Protein AF-0000000074762471 (afdb_homodimer)

Structure (mmCIF, N/CA/C/O backbone):
data_AF-0000000074762471-model_v1
#
loop_
_entity.id
_entity.type
_entity.pdbx_description
1 polymer 'GST C-terminal domain-containing protein'
#
loop_
_atom_site.group_PDB
_atom_site.id
_atom_site.type_symbol
_atom_site.label_atom_id
_atom_site.label_alt_id
_atom_site.label_comp_id
_atom_site.label_asym_id
_atom_site.label_entity_id
_atom_site.label_seq_id
_atom_site.pdbx_PDB_ins_code
_atom_site.Cartn_x
_atom_site.Cartn_y
_atom_site.Cartn_z
_atom_site.occupancy
_atom_site.B_iso_or_equiv
_atom_site.auth_seq_id
_atom_site.auth_comp_id
_atom_site.auth_asym_id
_atom_site.auth_atom_id
_atom_site.pdbx_PDB_model_num
ATOM 1 N N . MET A 1 1 ? -0.024 16.844 -30.562 1 22.42 1 MET A N 1
ATOM 2 C CA . MET A 1 1 ? -0.016 17.516 -29.266 1 22.42 1 MET A CA 1
ATOM 3 C C . MET A 1 1 ? -1.403 17.484 -28.641 1 22.42 1 MET A C 1
ATOM 5 O O . MET A 1 1 ? -2.332 18.125 -29.156 1 22.42 1 MET A O 1
ATOM 9 N N . VAL A 1 2 ? -1.809 16.281 -27.953 1 24.75 2 VAL A N 1
ATOM 10 C CA . VAL A 1 2 ? -3.18 16 -27.547 1 24.75 2 VAL A CA 1
ATOM 11 C C . VAL A 1 2 ? -3.637 17.062 -26.531 1 24.75 2 VAL A C 1
ATOM 13 O O . VAL A 1 2 ? -2.971 17.281 -25.516 1 24.75 2 VAL A O 1
ATOM 16 N N . ASN A 1 3 ? -4.227 18.094 -26.969 1 25.06 3 ASN A N 1
ATOM 17 C CA . ASN A 1 3 ? -4.832 19.156 -26.172 1 25.06 3 ASN A CA 1
ATOM 18 C C . ASN A 1 3 ? -5.781 18.578 -25.125 1 25.06 3 ASN A C 1
ATOM 20 O O . ASN A 1 3 ? -6.902 18.188 -25.438 1 25.06 3 ASN A O 1
ATOM 24 N N . LEU A 1 4 ? -5.199 18 -24.109 1 28.14 4 LEU A N 1
ATOM 25 C CA . LEU A 1 4 ? -5.934 17.359 -23.031 1 28.14 4 LEU A CA 1
ATOM 26 C C . LEU A 1 4 ? -6.762 18.375 -22.234 1 28.14 4 LEU A C 1
ATOM 28 O O . LEU A 1 4 ? -6.207 19.203 -21.531 1 28.14 4 LEU A O 1
ATOM 32 N N . THR A 1 5 ? -7.887 18.828 -22.844 1 29.72 5 THR A N 1
ATOM 33 C CA . THR A 1 5 ? -8.836 19.781 -22.297 1 29.72 5 THR A CA 1
ATOM 34 C C . THR A 1 5 ? -9.266 19.359 -20.891 1 29.72 5 THR A C 1
ATOM 36 O O . THR A 1 5 ? -9.461 18.172 -20.625 1 29.72 5 THR A O 1
ATOM 39 N N . ALA A 1 6 ? -9.258 20.25 -19.922 1 32.84 6 ALA A N 1
ATOM 40 C CA . ALA A 1 6 ? -9.594 20.219 -18.5 1 32.84 6 ALA A CA 1
ATOM 41 C C . ALA A 1 6 ? -10.945 19.547 -18.266 1 32.84 6 ALA A C 1
ATOM 43 O O . ALA A 1 6 ? -11.906 19.797 -19 1 32.84 6 ALA A O 1
ATOM 44 N N . THR A 1 7 ? -11.062 18.391 -17.547 1 30.31 7 THR A N 1
ATOM 45 C CA . THR A 1 7 ? -12.18 17.547 -17.141 1 30.31 7 THR A CA 1
ATOM 46 C C . THR A 1 7 ? -13.242 18.375 -16.406 1 30.31 7 THR A C 1
ATOM 48 O O . THR A 1 7 ? -12.977 18.922 -15.328 1 30.31 7 THR A O 1
ATOM 51 N N . LYS A 1 8 ? -14.195 18.922 -17.141 1 35.59 8 LYS A N 1
ATOM 52 C CA . LYS A 1 8 ? -15.453 19.5 -16.656 1 35.59 8 LYS A CA 1
ATOM 53 C C . LYS A 1 8 ? -16.094 18.594 -15.609 1 35.59 8 LYS A C 1
ATOM 55 O O . LYS A 1 8 ? -15.945 17.375 -15.656 1 35.59 8 LYS A O 1
ATOM 60 N N . ASN A 1 9 ? -16.766 19.125 -14.547 1 35.28 9 ASN A N 1
ATOM 61 C CA . ASN A 1 9 ? -17.578 18.609 -13.438 1 35.28 9 ASN A CA 1
ATOM 62 C C . ASN A 1 9 ? -18.625 17.625 -13.93 1 35.28 9 ASN A C 1
ATOM 64 O O . ASN A 1 9 ? -19.656 18.016 -14.4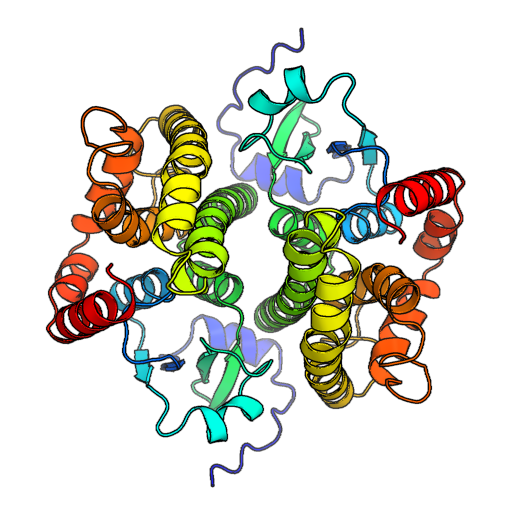77 1 35.28 9 ASN A O 1
ATOM 68 N N . LEU A 1 10 ? -18.266 16.422 -14.375 1 40.69 10 LEU A N 1
ATOM 69 C CA . LEU A 1 10 ? -19.297 15.477 -14.812 1 40.69 10 LEU A CA 1
ATOM 70 C C . LEU A 1 10 ? -20.266 15.172 -13.688 1 40.69 10 LEU A C 1
ATOM 72 O O . LEU A 1 10 ? -19.859 14.961 -12.547 1 40.69 10 LEU A O 1
ATOM 76 N N . SER A 1 11 ? -21.516 15.336 -13.945 1 40.22 11 SER A N 1
ATOM 77 C CA . SER A 1 11 ? -22.625 15.102 -13.023 1 40.22 11 SER A CA 1
ATOM 78 C C . SER A 1 11 ? -22.594 13.68 -12.477 1 40.22 11 SER A C 1
ATOM 80 O O . SER A 1 11 ? -22 12.781 -13.086 1 40.22 11 SER A O 1
ATOM 82 N N . ILE A 1 12 ? -23.031 13.484 -11.289 1 39.38 12 ILE A N 1
ATOM 83 C CA . ILE A 1 12 ? -23.141 12.203 -10.602 1 39.38 12 ILE A CA 1
ATOM 84 C C . ILE A 1 12 ? -23.828 11.188 -11.508 1 39.38 12 ILE A C 1
ATOM 86 O O . ILE A 1 12 ? -23.438 10.016 -11.547 1 39.38 12 ILE A O 1
ATOM 90 N N . GLU A 1 13 ? -24.922 11.578 -12.18 1 42.19 13 GLU A N 1
ATOM 91 C CA . GLU A 1 13 ? -25.641 10.727 -13.125 1 42.19 13 GLU A CA 1
ATOM 92 C C . GLU A 1 13 ? -24.734 10.273 -14.266 1 42.19 13 GLU A C 1
ATOM 94 O O . GLU A 1 13 ? -24.766 9.109 -14.664 1 42.19 13 GLU A O 1
ATOM 99 N N . THR A 1 14 ? -23.875 11.109 -14.695 1 43.22 14 THR A N 1
ATOM 100 C CA . THR A 1 14 ? -22.938 10.781 -15.766 1 43.22 14 THR A CA 1
ATOM 101 C C . THR A 1 14 ? -21.844 9.852 -15.25 1 43.22 14 THR A C 1
ATOM 103 O O . THR A 1 14 ? -21.453 8.898 -15.93 1 43.22 14 THR A O 1
ATOM 106 N N . MET A 1 15 ? -21.469 9.938 -14.031 1 38.88 15 MET A N 1
ATOM 107 C CA . MET A 1 15 ? -20.453 9.055 -13.461 1 38.88 15 MET A CA 1
ATOM 108 C C . MET A 1 15 ? -21 7.648 -13.25 1 38.88 15 MET A C 1
ATOM 110 O O . MET A 1 15 ? -20.312 6.66 -13.484 1 38.88 15 MET A O 1
ATOM 114 N N . ASN A 1 16 ? -22.172 7.441 -12.578 1 44.66 16 ASN A N 1
ATOM 115 C CA . ASN A 1 16 ? -22.797 6.129 -12.453 1 44.66 16 ASN A CA 1
ATOM 116 C C . ASN A 1 16 ? -22.953 5.457 -13.812 1 44.66 16 ASN A C 1
ATOM 118 O O . ASN A 1 16 ? -22.781 4.242 -13.938 1 44.66 16 ASN A O 1
ATOM 122 N N . LYS A 1 17 ? -23.453 6.172 -14.812 1 41.78 17 LYS A N 1
ATOM 123 C CA . LYS A 1 17 ? -23.578 5.645 -16.172 1 41.78 17 LYS A CA 1
ATOM 124 C C . LYS A 1 17 ? -22.219 5.312 -16.766 1 41.78 17 LYS A C 1
ATOM 126 O O . LYS A 1 17 ? -22.109 4.398 -17.594 1 41.78 17 LYS A O 1
ATOM 131 N N . LEU A 1 18 ? -21.109 5.883 -16.297 1 42.69 18 LEU A N 1
ATOM 132 C CA . LEU A 1 18 ? -19.734 5.66 -16.75 1 42.69 18 LEU A CA 1
ATOM 133 C C . LEU A 1 18 ? -19.172 4.367 -16.172 1 42.69 18 LEU A C 1
ATOM 135 O O . LEU A 1 18 ? -18.328 3.721 -16.797 1 42.69 18 LEU A O 1
ATOM 139 N N . SER A 1 19 ? -19.344 4.016 -14.938 1 44.38 19 SER A N 1
ATOM 140 C CA . SER A 1 19 ? -18.781 2.822 -14.305 1 44.38 19 SER A CA 1
ATOM 141 C C . SER A 1 19 ? -19.266 1.554 -15.008 1 44.38 19 SER A C 1
ATOM 143 O O . SER A 1 19 ? -18.516 0.572 -15.094 1 44.38 19 SER A O 1
ATOM 145 N N . GLN A 1 20 ? -20.562 1.29 -15.023 1 44.5 20 GLN A N 1
ATOM 146 C CA . GLN A 1 20 ? -20.984 0.026 -15.617 1 44.5 20 GLN A CA 1
ATOM 147 C C . GLN A 1 20 ? -20.578 -0.057 -17.078 1 44.5 20 GLN A C 1
ATOM 149 O O . GLN A 1 20 ? -20.812 -1.071 -17.75 1 44.5 20 GLN A O 1
ATOM 154 N N . ASN A 1 21 ? -20.375 1.05 -17.719 1 45.72 21 ASN A N 1
ATOM 155 C CA . ASN A 1 21 ? -20.453 1.041 -19.172 1 45.72 21 ASN A CA 1
ATOM 156 C C . ASN A 1 21 ? -19.281 0.313 -19.812 1 45.72 21 ASN A C 1
ATOM 158 O O . ASN A 1 21 ? -18.125 0.558 -19.438 1 45.72 21 ASN A O 1
ATOM 162 N N . LYS A 1 22 ? -19.422 -0.76 -20.406 1 51.69 22 LYS A N 1
ATOM 163 C CA . LYS A 1 22 ? -18.797 -1.655 -21.359 1 51.69 22 LYS A CA 1
ATOM 164 C C . LYS A 1 22 ? -17.688 -0.937 -22.141 1 51.69 22 LYS A C 1
ATOM 166 O O . LYS A 1 22 ? -16.75 -1.571 -22.641 1 51.69 22 LYS A O 1
ATOM 171 N N . ASP A 1 23 ? -17.609 0.351 -22.453 1 69.5 23 ASP A N 1
ATOM 172 C CA . ASP A 1 23 ? -16.766 0.648 -23.609 1 69.5 23 ASP A CA 1
ATOM 173 C C . ASP A 1 23 ? -15.547 1.474 -23.188 1 69.5 23 ASP A C 1
ATOM 175 O O . ASP A 1 23 ? -15.039 2.291 -23.953 1 69.5 23 ASP A O 1
ATOM 179 N N . ASN A 1 24 ? -15.094 1.457 -21.75 1 84.44 24 ASN A N 1
ATOM 180 C CA . ASN A 1 24 ? -13.875 2.232 -21.516 1 84.44 24 ASN A CA 1
ATOM 181 C C . ASN A 1 24 ? -12.648 1.533 -22.094 1 84.44 24 ASN A C 1
ATOM 183 O O . ASN A 1 24 ? -12.602 0.304 -22.156 1 84.44 24 ASN A O 1
ATOM 187 N N . LYS A 1 25 ? -11.812 2.396 -22.562 1 95.44 25 LYS A N 1
ATOM 188 C CA . LYS A 1 25 ? -10.508 1.912 -23.016 1 95.44 25 LYS A CA 1
ATOM 189 C C . LYS A 1 25 ? -9.438 2.141 -21.953 1 95.44 25 LYS A C 1
ATOM 191 O O . LYS A 1 25 ? -9.43 3.174 -21.281 1 95.44 25 LYS A O 1
ATOM 196 N N . PHE A 1 26 ? -8.539 1.175 -21.828 1 97.62 26 PHE A N 1
ATOM 197 C CA . PHE A 1 26 ? -7.465 1.267 -20.859 1 97.62 26 PHE A CA 1
ATOM 198 C C . PHE A 1 26 ? -6.105 1.23 -21.547 1 97.62 26 PHE A C 1
ATOM 200 O O . PHE A 1 26 ? -5.91 0.491 -22.5 1 97.62 26 PHE A O 1
ATOM 207 N N . GLN A 1 27 ? -5.219 2.023 -21.016 1 97.81 27 GLN A N 1
ATOM 208 C CA . GLN A 1 27 ? -3.812 1.98 -21.406 1 97.81 27 GLN A CA 1
ATOM 209 C C . GLN A 1 27 ? -2.91 1.859 -20.172 1 97.81 27 GLN A C 1
ATOM 211 O O . GLN A 1 27 ? -2.967 2.693 -19.266 1 97.81 27 GLN A O 1
ATOM 216 N N . LEU A 1 28 ? -2.191 0.79 -20.109 1 98.44 28 LEU A N 1
ATOM 217 C CA . LEU A 1 28 ? -1.173 0.623 -19.078 1 98.44 28 LEU A CA 1
ATOM 218 C C . LEU A 1 28 ? 0.202 1.024 -19.609 1 98.44 28 LEU A C 1
ATOM 220 O O . LEU A 1 28 ? 0.69 0.451 -20.578 1 98.44 28 LEU A O 1
ATOM 224 N N . TYR A 1 29 ? 0.755 2.045 -18.969 1 98.69 29 TYR A N 1
ATOM 225 C CA . TYR A 1 29 ? 2.033 2.627 -19.359 1 98.69 29 TYR A CA 1
ATOM 226 C C . TYR A 1 29 ? 3.154 2.152 -18.438 1 98.69 29 TYR A C 1
ATOM 228 O O . TYR A 1 29 ? 3.135 2.424 -17.234 1 98.69 29 TYR A O 1
ATOM 236 N N . TYR A 1 30 ? 4.094 1.348 -19.047 1 98.44 30 TYR A N 1
ATOM 237 C CA . TYR A 1 30 ? 5.191 0.757 -18.281 1 98.44 30 TYR A CA 1
ATOM 238 C C . TYR A 1 30 ? 6.324 0.336 -19.219 1 98.44 30 TYR A C 1
ATOM 240 O O . TYR A 1 30 ? 6.219 0.469 -20.438 1 98.44 30 TYR A O 1
ATOM 248 N N . PHE A 1 31 ? 7.441 -0.15 -18.656 1 97.12 31 PHE A N 1
ATOM 249 C CA . PHE A 1 31 ? 8.594 -0.588 -19.438 1 97.12 31 PHE A CA 1
ATOM 250 C C . PHE A 1 31 ? 8.305 -1.904 -20.141 1 97.12 31 PHE A C 1
ATOM 252 O O . PHE A 1 31 ? 7.441 -2.672 -19.703 1 97.12 31 PHE A O 1
ATOM 259 N N . PRO A 1 32 ? 8.984 -2.182 -21.219 1 94.88 32 PRO A N 1
ATOM 260 C CA . PRO A 1 32 ? 8.789 -3.451 -21.922 1 94.88 32 PRO A CA 1
ATOM 261 C C . PRO A 1 32 ? 9.5 -4.617 -21.234 1 94.88 32 PRO A C 1
ATOM 263 O O . PRO A 1 32 ? 10.359 -5.266 -21.844 1 94.88 32 PRO A O 1
ATOM 266 N N . ILE A 1 33 ? 9.203 -4.934 -20.016 1 95.44 33 ILE A N 1
ATOM 267 C CA . ILE A 1 33 ? 9.688 -6.016 -19.172 1 95.44 33 ILE A CA 1
ATOM 268 C C . ILE A 1 33 ? 8.523 -6.613 -18.375 1 95.44 33 ILE A C 1
ATOM 270 O O . ILE A 1 33 ? 7.422 -6.059 -18.375 1 95.44 33 ILE A O 1
ATOM 274 N N . THR A 1 34 ? 8.758 -7.785 -17.766 1 94.19 34 THR A N 1
ATOM 275 C CA . THR A 1 34 ? 7.75 -8.32 -16.859 1 94.19 34 THR A CA 1
ATOM 276 C C . THR A 1 34 ? 7.5 -7.355 -15.695 1 94.19 34 THR A C 1
ATOM 278 O O . THR A 1 34 ? 6.355 -6.969 -15.438 1 94.19 34 THR A O 1
ATOM 281 N N . GLY A 1 35 ? 8.68 -6.992 -15 1 93.62 35 GLY A N 1
ATOM 282 C CA . GLY A 1 35 ? 8.672 -5.969 -13.961 1 93.62 35 GLY A CA 1
ATOM 283 C C . GLY A 1 35 ? 7.625 -6.215 -12.891 1 93.62 35 GLY A C 1
ATOM 284 O O . GLY A 1 35 ? 7.395 -7.355 -12.492 1 93.62 35 GLY A O 1
ATOM 285 N N . VAL A 1 36 ? 6.973 -5.176 -12.43 1 96.38 36 VAL A N 1
ATOM 286 C CA . VAL A 1 36 ? 6.129 -5.258 -11.242 1 96.38 36 VAL A CA 1
ATOM 287 C C . VAL A 1 36 ? 4.66 -5.32 -11.656 1 96.38 36 VAL A C 1
ATOM 289 O O . VAL A 1 36 ? 3.773 -5.441 -10.812 1 96.38 36 VAL A O 1
ATOM 292 N N . VAL A 1 37 ? 4.336 -5.316 -12.969 1 98.06 37 VAL A N 1
ATOM 293 C CA . VAL A 1 37 ? 2.951 -5.133 -13.391 1 98.06 37 VAL A CA 1
ATOM 294 C C . VAL A 1 37 ? 2.367 -6.469 -13.844 1 98.06 37 VAL A C 1
ATOM 296 O O . VAL A 1 37 ? 1.327 -6.508 -14.5 1 98.06 37 VAL A O 1
ATOM 299 N N . THR A 1 38 ? 3.018 -7.59 -13.547 1 97.62 38 THR A N 1
ATOM 300 C CA . THR A 1 38 ? 2.547 -8.891 -14 1 97.62 38 THR A CA 1
ATOM 301 C C . THR A 1 38 ? 1.117 -9.148 -13.539 1 97.62 38 THR A C 1
ATOM 303 O O . THR A 1 38 ? 0.281 -9.617 -14.312 1 97.62 38 THR A O 1
ATOM 306 N N . GLY A 1 39 ? 0.852 -8.859 -12.266 1 98.12 39 GLY A N 1
ATOM 307 C CA . GLY A 1 39 ? -0.503 -9.031 -11.758 1 98.12 39 GLY A CA 1
ATOM 308 C C . GLY A 1 39 ? -1.524 -8.195 -12.508 1 98.12 39 GLY A C 1
ATOM 309 O O . GLY A 1 39 ? -2.6 -8.688 -12.859 1 98.12 39 GLY A O 1
ATOM 310 N N . LEU A 1 40 ? -1.206 -6.988 -12.75 1 98.38 40 LEU A N 1
ATOM 311 C CA . LEU A 1 40 ? -2.109 -6.07 -13.43 1 98.38 40 LEU A CA 1
ATOM 312 C C . LEU A 1 40 ? -2.352 -6.512 -14.867 1 98.38 40 LEU A C 1
ATOM 314 O O . LEU A 1 40 ? -3.486 -6.484 -15.352 1 98.38 40 LEU A O 1
ATOM 318 N N . ARG A 1 41 ? -1.313 -6.898 -15.594 1 98.19 41 ARG A N 1
ATOM 319 C CA . ARG A 1 41 ? -1.465 -7.379 -16.953 1 98.19 41 ARG A CA 1
ATOM 320 C C . ARG A 1 41 ? -2.287 -8.664 -17 1 98.19 41 ARG A C 1
ATOM 322 O O . ARG A 1 41 ? -3.088 -8.867 -17.922 1 98.19 41 ARG A O 1
ATOM 329 N N . ALA A 1 42 ? -2.064 -9.523 -16.031 1 98.38 42 ALA A N 1
ATOM 330 C CA . ALA A 1 42 ? -2.875 -10.734 -15.922 1 98.38 42 ALA A CA 1
ATOM 331 C C . ALA A 1 42 ? -4.348 -10.391 -15.734 1 98.38 42 ALA A C 1
ATOM 333 O O . ALA A 1 42 ? -5.223 -11.016 -16.344 1 98.38 42 ALA A O 1
ATOM 334 N N . MET A 1 43 ? -4.645 -9.469 -14.867 1 98.56 43 MET A N 1
ATOM 335 C CA . MET A 1 43 ? -6.016 -9.023 -14.633 1 98.56 43 MET A CA 1
ATOM 336 C C . MET A 1 43 ? -6.66 -8.547 -15.93 1 98.56 43 MET A C 1
ATOM 338 O O . MET A 1 43 ? -7.785 -8.93 -16.25 1 98.56 43 MET A O 1
ATOM 342 N N . PHE A 1 44 ? -5.953 -7.73 -16.672 1 98 44 PHE A N 1
ATOM 343 C CA . PHE A 1 44 ? -6.496 -7.234 -17.922 1 98 44 PHE A CA 1
ATOM 344 C C . PHE A 1 44 ? -6.734 -8.383 -18.906 1 98 44 PHE A C 1
ATOM 346 O O . PHE A 1 44 ? -7.758 -8.414 -19.594 1 98 44 PHE A O 1
ATOM 353 N N . ALA A 1 45 ? -5.812 -9.297 -18.953 1 97.62 45 ALA A N 1
ATOM 354 C CA . ALA A 1 45 ? -5.945 -10.445 -19.844 1 97.62 45 ALA A CA 1
ATOM 355 C C . ALA A 1 45 ? -7.203 -11.25 -19.531 1 97.62 45 ALA A C 1
ATOM 357 O O . ALA A 1 45 ? -7.84 -11.805 -20.422 1 97.62 45 ALA A O 1
ATOM 358 N N . MET A 1 46 ? -7.477 -11.312 -18.25 1 97.81 46 MET A N 1
ATOM 359 C CA . MET A 1 46 ? -8.594 -12.141 -17.812 1 97.81 46 MET A CA 1
ATOM 360 C C . MET A 1 46 ? -9.906 -11.359 -17.859 1 97.81 46 MET A C 1
ATOM 362 O O . MET A 1 46 ? -10.984 -11.938 -17.703 1 97.81 46 MET A O 1
ATOM 366 N N . SER A 1 47 ? -9.594 -10.141 -18.125 1 94.75 47 SER A N 1
ATOM 367 C CA . SER A 1 47 ? -10.781 -9.305 -18.219 1 94.75 47 SER A CA 1
ATOM 368 C C . SER A 1 47 ? -11.219 -9.125 -19.672 1 94.75 47 SER A C 1
ATOM 370 O O . SER A 1 47 ? -10.531 -9.578 -20.594 1 94.75 47 SER A O 1
ATOM 372 N N . ASP A 1 48 ? -12.477 -8.711 -20 1 88.44 48 ASP A N 1
ATOM 373 C CA . ASP A 1 48 ? -12.945 -8.383 -21.344 1 88.44 48 ASP A CA 1
ATOM 374 C C . ASP A 1 48 ? -12.75 -6.902 -21.641 1 88.44 48 ASP A C 1
ATOM 376 O O . ASP A 1 48 ? -13.438 -6.344 -22.5 1 88.44 48 ASP A O 1
ATOM 380 N N . ALA A 1 49 ? -11.758 -6.355 -20.953 1 94.06 49 ALA A N 1
ATOM 381 C CA . ALA A 1 49 ? -11.547 -4.922 -21.109 1 94.06 49 ALA A CA 1
ATOM 382 C C . ALA A 1 49 ? -10.812 -4.625 -22.422 1 94.06 49 ALA A C 1
ATOM 384 O O . ALA A 1 49 ? -9.992 -5.426 -22.875 1 94.06 49 ALA A O 1
ATOM 385 N N . ASP A 1 50 ? -11.164 -3.502 -23.047 1 95.19 50 ASP A N 1
ATOM 386 C CA . ASP A 1 50 ? -10.352 -2.928 -24.109 1 95.19 50 ASP A CA 1
ATOM 387 C C . ASP A 1 50 ? -9.086 -2.283 -23.547 1 95.19 50 ASP A C 1
ATOM 389 O O . ASP A 1 50 ? -9.133 -1.185 -23 1 95.19 50 ASP A O 1
ATOM 393 N N . TYR A 1 51 ? -8.023 -3.037 -23.719 1 94.12 51 TYR A N 1
ATOM 394 C CA . TYR A 1 51 ? -6.797 -2.719 -23 1 94.12 51 TYR A CA 1
ATOM 395 C C . TYR A 1 51 ? -5.59 -2.768 -23.938 1 94.12 51 TYR A C 1
ATOM 397 O O . TYR A 1 51 ? -5.496 -3.65 -24.797 1 94.12 51 TYR A O 1
ATOM 405 N N . THR A 1 52 ? -4.66 -1.702 -23.781 1 96.5 52 THR A N 1
ATOM 406 C CA . THR A 1 52 ? -3.369 -1.709 -24.469 1 96.5 52 THR A CA 1
ATOM 407 C C . THR A 1 52 ? -2.23 -1.542 -23.469 1 96.5 52 THR A C 1
ATOM 409 O O . THR A 1 52 ? -2.383 -0.86 -22.453 1 96.5 52 THR A O 1
ATOM 412 N N . PHE A 1 53 ? -1.133 -2.209 -23.734 1 97.56 53 PHE A N 1
ATOM 413 C CA . PHE A 1 53 ? 0.103 -2.082 -22.969 1 97.56 53 PHE A CA 1
ATOM 414 C C . PHE A 1 53 ? 1.139 -1.275 -23.75 1 97.56 53 PHE A C 1
ATOM 416 O O . PHE A 1 53 ? 1.578 -1.69 -24.828 1 97.56 53 PHE A O 1
ATOM 423 N N . THR A 1 54 ? 1.523 -0.045 -23.266 1 97.62 54 THR A N 1
ATOM 424 C CA . THR A 1 54 ? 2.398 0.866 -23.984 1 97.62 54 THR A CA 1
ATOM 425 C C . THR A 1 54 ? 3.676 1.138 -23.203 1 97.62 54 THR A C 1
ATOM 427 O O . THR A 1 54 ? 3.705 0.973 -21.984 1 97.62 54 THR A O 1
ATOM 430 N N . GLN A 1 55 ? 4.727 1.576 -23.953 1 98.06 55 GLN A N 1
ATOM 431 C CA . GLN A 1 55 ? 6.055 1.782 -23.375 1 98.06 55 GLN A CA 1
ATOM 432 C C . GLN A 1 55 ? 6.582 3.178 -23.703 1 98.06 55 GLN A C 1
ATOM 434 O O . GLN A 1 55 ? 6.191 3.777 -24.703 1 98.06 55 GLN A O 1
ATOM 439 N N . PRO A 1 56 ? 7.469 3.625 -22.844 1 98.06 56 PRO A N 1
ATOM 440 C CA . PRO A 1 56 ? 8.094 4.906 -23.188 1 98.06 56 PRO A CA 1
ATOM 441 C C . PRO A 1 56 ? 9.086 4.789 -24.328 1 98.06 56 PRO A C 1
ATOM 443 O O . PRO A 1 56 ? 9.766 3.768 -24.469 1 98.06 56 PRO A O 1
ATOM 446 N N . ASP A 1 57 ? 9.148 5.867 -25.094 1 97.5 57 ASP A N 1
ATOM 447 C CA . ASP A 1 57 ? 10.227 5.992 -26.062 1 97.5 57 ASP A CA 1
ATOM 448 C C . ASP A 1 57 ? 11.523 6.438 -25.391 1 97.5 57 ASP A C 1
ATOM 450 O O . ASP A 1 57 ? 12.594 5.867 -25.656 1 97.5 57 ASP A O 1
ATOM 454 N N . ASP A 1 58 ? 11.469 7.457 -24.594 1 97.69 58 ASP A N 1
ATOM 455 C CA . ASP A 1 58 ? 12.562 8 -23.797 1 97.69 58 ASP A CA 1
ATOM 456 C C . ASP A 1 58 ? 12.094 8.367 -22.391 1 97.69 58 ASP A C 1
ATOM 458 O O . ASP A 1 58 ? 11.539 9.453 -22.188 1 97.69 58 ASP A O 1
ATOM 462 N N . TRP A 1 59 ? 12.328 7.559 -21.469 1 96.81 59 TRP A N 1
ATOM 463 C CA . TRP A 1 59 ? 11.828 7.723 -20.109 1 96.81 59 TRP A CA 1
ATOM 464 C C . TRP A 1 59 ? 12.391 8.992 -19.469 1 96.81 59 TRP A C 1
ATOM 466 O O . TRP A 1 59 ? 11.695 9.672 -18.703 1 96.81 59 TRP A O 1
ATOM 476 N N . THR A 1 60 ? 13.586 9.32 -19.734 1 96.31 60 THR A N 1
ATOM 477 C CA . THR A 1 60 ? 14.188 10.516 -19.156 1 96.31 60 THR A CA 1
ATOM 478 C C . THR A 1 60 ? 13.375 11.758 -19.5 1 96.31 60 THR A C 1
ATOM 480 O O . THR A 1 60 ? 13.242 12.664 -18.672 1 96.31 60 THR A O 1
ATOM 483 N N . VAL A 1 61 ? 12.797 11.758 -20.672 1 97.31 61 VAL A N 1
ATOM 484 C CA . VAL A 1 61 ? 12.016 12.891 -21.156 1 97.31 61 VAL A CA 1
ATOM 485 C C . VAL A 1 61 ? 10.586 12.805 -20.609 1 97.31 61 VAL A C 1
ATOM 487 O O . VAL A 1 61 ? 9.977 13.82 -20.281 1 97.31 61 VAL A O 1
ATOM 490 N N . GLU A 1 62 ? 10.086 11.594 -20.484 1 97.69 62 GLU A N 1
ATOM 491 C CA . GLU A 1 62 ? 8.664 11.406 -20.203 1 97.69 62 GLU A CA 1
ATOM 492 C C . GLU A 1 62 ? 8.414 11.328 -18.688 1 97.69 62 GLU A C 1
ATOM 494 O O . GLU A 1 62 ? 7.281 11.484 -18.234 1 97.69 62 GLU A O 1
ATOM 499 N N . LYS A 1 63 ? 9.453 11.188 -17.906 1 97 63 LYS A N 1
ATOM 500 C CA . LYS A 1 63 ? 9.352 10.977 -16.469 1 97 63 LYS A CA 1
ATOM 501 C C . LYS A 1 63 ? 8.617 12.141 -15.797 1 97 63 LYS A C 1
ATOM 503 O O . LYS A 1 63 ? 7.664 11.922 -15.047 1 97 63 LYS A O 1
ATOM 508 N N . PRO A 1 64 ? 8.906 13.367 -16.109 1 95.5 64 PRO A N 1
ATOM 509 C CA . PRO A 1 64 ? 8.234 14.469 -15.422 1 95.5 64 PRO A CA 1
ATOM 510 C C . PRO A 1 64 ? 6.766 14.609 -15.82 1 95.5 64 PRO A C 1
ATOM 512 O O . PRO A 1 64 ? 6.016 15.359 -15.188 1 95.5 64 PRO A O 1
ATOM 515 N N . LEU A 1 65 ? 6.348 13.836 -16.812 1 95.12 65 LEU A N 1
ATOM 516 C CA . LEU A 1 65 ? 4.992 13.969 -17.328 1 95.12 65 LEU A CA 1
ATOM 517 C C . LEU A 1 65 ? 4.055 12.969 -16.672 1 95.12 65 LEU A C 1
ATOM 519 O O . LEU A 1 65 ? 2.834 13.047 -16.844 1 95.12 65 LEU A O 1
ATOM 523 N N . THR A 1 66 ? 4.605 12.047 -15.898 1 97.25 66 THR A N 1
ATOM 524 C CA . THR A 1 66 ? 3.781 11.047 -15.219 1 97.25 66 THR A CA 1
ATOM 525 C C . THR A 1 66 ? 3.543 11.445 -13.766 1 97.25 66 THR A C 1
ATOM 527 O O . THR A 1 66 ? 4.34 12.172 -13.18 1 97.25 66 THR A O 1
ATOM 530 N N . PRO A 1 67 ? 2.451 10.953 -13.242 1 96.62 67 PRO A N 1
ATOM 531 C CA . PRO A 1 67 ? 2.26 11.203 -11.812 1 96.62 67 PRO A CA 1
ATOM 532 C C . PRO A 1 67 ? 3.432 10.711 -10.969 1 96.62 67 PRO A C 1
ATOM 534 O O . PRO A 1 67 ? 3.809 9.539 -11.047 1 96.62 67 PRO A O 1
ATOM 537 N N . PHE A 1 68 ? 4.02 11.648 -10.227 1 97.44 68 PHE A N 1
ATOM 538 C CA . PHE A 1 68 ? 5.094 11.414 -9.273 1 97.44 68 PHE A CA 1
ATOM 539 C C . PHE A 1 68 ? 6.363 10.961 -9.984 1 97.44 68 PHE A C 1
ATOM 541 O O . PHE A 1 68 ? 7.227 10.32 -9.375 1 97.44 68 PHE A O 1
ATOM 548 N N . GLY A 1 69 ? 6.352 11.148 -11.344 1 96.62 69 GLY A N 1
ATOM 549 C CA . GLY A 1 69 ? 7.539 10.742 -12.078 1 96.62 69 GLY A CA 1
ATOM 550 C C . GLY A 1 69 ? 7.797 9.242 -12.008 1 96.62 69 GLY A C 1
ATOM 551 O O . GLY A 1 69 ? 8.945 8.812 -11.922 1 96.62 69 GLY A O 1
ATOM 552 N N . SER A 1 70 ? 6.762 8.531 -11.984 1 96.69 70 SER A N 1
ATOM 553 C CA . SER A 1 70 ? 6.914 7.094 -11.789 1 96.69 70 SER A CA 1
ATOM 554 C C . SER A 1 70 ? 6.004 6.309 -12.727 1 96.69 70 SER A C 1
ATOM 556 O O . SER A 1 70 ? 5.07 6.867 -13.305 1 96.69 70 SER A O 1
ATOM 558 N N . MET A 1 71 ? 6.332 5.113 -12.969 1 97.44 71 MET A N 1
ATOM 559 C CA . MET A 1 71 ? 5.516 4.098 -13.633 1 97.44 71 MET A CA 1
ATOM 560 C C . MET A 1 71 ? 5.293 2.896 -12.719 1 97.44 71 MET A C 1
ATOM 562 O O . MET A 1 71 ? 6.062 2.674 -11.781 1 97.44 71 MET A O 1
ATOM 566 N N . PRO A 1 72 ? 4.188 2.203 -12.859 1 98.5 72 PRO A N 1
ATOM 567 C CA . PRO A 1 72 ? 3.197 2.232 -13.938 1 98.5 72 PRO A CA 1
ATOM 568 C C . PRO A 1 72 ? 2.188 3.367 -13.781 1 98.5 72 PRO A C 1
ATOM 570 O O . PRO A 1 72 ? 1.978 3.865 -12.672 1 98.5 72 PRO A O 1
ATOM 573 N N . VAL A 1 73 ? 1.65 3.746 -14.922 1 98.75 73 VAL A N 1
ATOM 574 C CA . VAL A 1 73 ? 0.51 4.656 -14.977 1 98.75 73 VAL A CA 1
ATOM 575 C C . VAL A 1 73 ? -0.633 4 -15.758 1 98.75 73 VAL A C 1
ATOM 577 O O . VAL A 1 73 ? -0.408 3.367 -16.781 1 98.75 73 VAL A O 1
ATOM 580 N N . LEU A 1 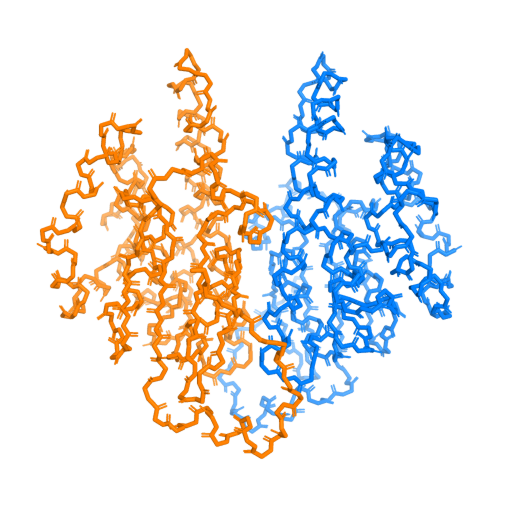74 ? -1.822 4.125 -15.234 1 98.5 74 LEU A N 1
ATOM 581 C CA . LEU A 1 74 ? -3.025 3.664 -15.914 1 98.5 74 LEU A CA 1
ATOM 582 C C . LEU A 1 74 ? -3.85 4.844 -16.422 1 98.5 74 LEU A C 1
ATOM 584 O O . LEU A 1 74 ? -4.164 5.758 -15.656 1 98.5 74 LEU A O 1
ATOM 588 N N . TYR A 1 75 ? -4.102 4.824 -17.688 1 97.5 75 TYR A N 1
ATOM 589 C CA . TYR A 1 75 ? -5.039 5.766 -18.281 1 97.5 75 TYR A CA 1
ATOM 590 C C . TYR A 1 75 ? -6.355 5.074 -18.625 1 97.5 75 TYR A C 1
ATOM 592 O O . TYR A 1 75 ? -6.363 4.027 -19.281 1 97.5 75 TYR A O 1
ATOM 600 N N . GLU A 1 76 ? -7.391 5.578 -18.141 1 95.69 76 GLU A N 1
ATOM 601 C CA . GLU A 1 76 ? -8.727 5.141 -18.531 1 95.69 76 GLU A CA 1
ATOM 602 C C . GLU A 1 76 ? -9.445 6.215 -19.328 1 95.69 76 GLU A C 1
ATOM 604 O O . GLU A 1 76 ? -9.602 7.348 -18.875 1 95.69 76 GLU A O 1
ATOM 609 N N . ILE A 1 77 ? -9.805 5.852 -20.469 1 93.88 77 ILE A N 1
ATOM 610 C CA . ILE A 1 77 ? -10.492 6.766 -21.375 1 93.88 77 ILE A CA 1
ATOM 611 C C . ILE A 1 77 ? -11.984 6.438 -21.406 1 93.88 77 ILE A C 1
ATOM 613 O O . ILE A 1 77 ? -12.375 5.332 -21.797 1 93.88 77 ILE A O 1
ATOM 617 N N . THR A 1 78 ? -12.766 7.363 -21.031 1 88.44 78 THR A N 1
ATOM 618 C CA . THR A 1 78 ? -14.211 7.16 -21 1 88.44 78 THR A CA 1
ATOM 619 C C . THR A 1 78 ? -14.812 7.328 -22.391 1 88.44 78 THR A C 1
ATOM 621 O O . THR A 1 78 ? -14.156 7.852 -23.297 1 88.44 78 THR A O 1
ATOM 624 N N . PRO A 1 79 ? -16.062 6.867 -22.484 1 86.75 79 PRO A N 1
ATOM 625 C CA . PRO A 1 79 ? -16.688 7.008 -23.797 1 86.75 79 PRO A CA 1
ATOM 626 C C . PRO A 1 79 ? -16.828 8.461 -24.234 1 86.75 79 PRO A C 1
ATOM 628 O O . PRO A 1 79 ? -16.875 8.75 -25.438 1 86.75 79 PRO A O 1
ATOM 631 N N . THR A 1 80 ? -16.812 9.391 -23.266 1 88.62 80 THR A N 1
ATOM 632 C CA . THR A 1 80 ? -16.953 10.805 -23.594 1 88.62 80 THR A CA 1
ATOM 633 C C . THR A 1 80 ? -15.586 11.43 -23.875 1 88.62 80 THR A C 1
ATOM 635 O O . THR A 1 80 ? -15.492 12.625 -24.141 1 88.62 80 THR A O 1
ATOM 638 N N . GLY A 1 81 ? -14.57 10.664 -23.734 1 87.88 81 GLY A N 1
ATOM 639 C CA . GLY A 1 81 ? -13.234 11.125 -24.078 1 87.88 81 GLY A CA 1
ATOM 640 C C . GLY A 1 81 ? -12.445 11.609 -22.891 1 87.88 81 GLY A C 1
ATOM 641 O O . GLY A 1 81 ? -11.289 12.023 -23.016 1 87.88 81 GLY A O 1
ATOM 642 N N . GLU A 1 82 ? -12.984 11.562 -21.766 1 89.19 82 GLU A N 1
ATOM 643 C CA . GLU A 1 82 ? -12.25 11.93 -20.562 1 89.19 82 GLU A CA 1
ATOM 644 C C . GLU A 1 82 ? -11.172 10.898 -20.234 1 89.19 82 GLU A C 1
ATOM 646 O O . GLU A 1 82 ? -11.406 9.695 -20.344 1 89.19 82 GLU A O 1
ATOM 651 N N . VAL A 1 83 ? -9.992 11.438 -19.922 1 91.31 83 VAL A N 1
ATOM 652 C CA . VAL A 1 83 ? -8.883 10.562 -19.562 1 91.31 83 VAL A CA 1
ATOM 653 C C . VAL A 1 83 ? -8.648 10.617 -18.047 1 91.31 83 VAL A C 1
ATOM 655 O O . VAL A 1 83 ? -8.383 11.688 -17.5 1 91.31 83 VAL A O 1
ATOM 658 N N . LEU A 1 84 ? -8.789 9.516 -17.5 1 91.94 84 LEU A N 1
ATOM 659 C CA . LEU A 1 84 ? -8.461 9.367 -16.078 1 91.94 84 LEU A CA 1
ATOM 660 C C . LEU A 1 84 ? -7.082 8.75 -15.906 1 91.94 84 LEU A C 1
ATOM 662 O O . LEU A 1 84 ? -6.77 7.734 -16.531 1 91.94 84 LEU A O 1
ATOM 666 N N . GLU A 1 85 ? -6.277 9.422 -15.094 1 97 85 GLU A N 1
ATOM 667 C CA . GLU A 1 85 ? -4.891 9.016 -14.875 1 97 85 GLU A CA 1
ATOM 668 C C . GLU A 1 85 ? -4.664 8.586 -13.43 1 97 85 GLU A C 1
ATOM 670 O O . GLU A 1 85 ? -4.988 9.328 -12.5 1 97 85 GLU A O 1
ATOM 675 N N . LEU A 1 86 ? -4.176 7.363 -13.281 1 97.75 86 LEU A N 1
ATOM 676 C CA . LEU A 1 86 ? -3.861 6.836 -11.961 1 97.75 86 LEU A CA 1
ATOM 677 C C . LEU A 1 86 ? -2.469 6.215 -11.938 1 97.75 86 LEU A C 1
ATOM 679 O O . LEU A 1 86 ? -2.018 5.66 -12.945 1 97.75 86 LEU A O 1
ATOM 683 N N . SER A 1 87 ? -1.835 6.359 -10.797 1 98.25 87 SER A N 1
ATOM 684 C CA . SER A 1 87 ? -0.556 5.699 -10.555 1 98.25 87 SER A CA 1
ATOM 685 C C . SER A 1 87 ? -0.55 4.98 -9.203 1 98.25 87 SER A C 1
ATOM 687 O O . SER A 1 87 ? -1.604 4.785 -8.602 1 98.25 87 SER A O 1
ATOM 689 N N . GLU A 1 88 ? 0.634 4.492 -8.812 1 98.19 88 GLU A N 1
ATOM 690 C CA . GLU A 1 88 ? 0.785 3.67 -7.617 1 98.19 88 GLU A CA 1
ATOM 691 C C . GLU A 1 88 ? 0.241 2.262 -7.844 1 98.19 88 GLU A C 1
ATOM 693 O O . GLU A 1 88 ? -0.972 2.047 -7.816 1 98.19 88 GLU A O 1
ATOM 698 N N . LEU A 1 89 ? 1.07 1.347 -7.895 1 98.38 89 LEU A N 1
ATOM 699 C CA . LEU A 1 89 ? 0.784 0.001 -8.383 1 98.38 89 LEU A CA 1
ATOM 700 C C . LEU A 1 89 ? -0.382 -0.616 -7.617 1 98.38 89 LEU A C 1
ATOM 702 O O . LEU A 1 89 ? -1.348 -1.086 -8.219 1 98.38 89 LEU A O 1
ATOM 706 N N . SER A 1 90 ? -0.319 -0.57 -6.254 1 98.31 90 SER A N 1
ATOM 707 C CA . SER A 1 90 ? -1.371 -1.211 -5.469 1 98.31 90 SER A CA 1
ATOM 708 C C . SER A 1 90 ? -2.717 -0.529 -5.691 1 98.31 90 SER A C 1
ATOM 710 O O . SER A 1 90 ? -3.76 -1.188 -5.699 1 98.31 90 SER A O 1
ATOM 712 N N . VAL A 1 91 ? -2.713 0.777 -5.875 1 98.31 91 VAL A N 1
ATOM 713 C CA . VAL A 1 91 ? -3.936 1.52 -6.168 1 98.31 91 VAL A CA 1
ATOM 714 C C . VAL A 1 91 ? -4.52 1.053 -7.496 1 98.31 91 VAL A C 1
ATOM 716 O O . VAL A 1 91 ? -5.73 0.843 -7.613 1 98.31 91 VAL A O 1
ATOM 719 N N . LEU A 1 92 ? -3.623 0.87 -8.484 1 98.69 92 LEU A N 1
ATOM 720 C CA . LEU A 1 92 ? -4.059 0.397 -9.797 1 98.69 92 LEU A CA 1
ATOM 721 C C . LEU A 1 92 ? -4.688 -0.987 -9.688 1 98.69 92 LEU A C 1
ATOM 723 O O . LEU A 1 92 ? -5.766 -1.227 -10.242 1 98.69 92 LEU A O 1
ATOM 727 N N . GLU A 1 93 ? -4.074 -1.831 -8.938 1 98.69 93 GLU A N 1
ATOM 728 C CA . GLU A 1 93 ? -4.57 -3.197 -8.805 1 98.69 93 GLU A CA 1
ATOM 729 C C . GLU A 1 93 ? -5.875 -3.236 -8.016 1 98.69 93 GLU A C 1
ATOM 731 O O . GLU A 1 93 ? -6.781 -4.004 -8.352 1 98.69 93 GLU A O 1
ATOM 736 N N . HIS A 1 94 ? -5.984 -2.416 -6.988 1 98.38 94 HIS A N 1
ATOM 737 C CA . HIS A 1 94 ? -7.242 -2.305 -6.262 1 98.38 94 HIS A CA 1
ATOM 738 C C . HIS A 1 94 ? -8.359 -1.779 -7.16 1 98.38 94 HIS A C 1
ATOM 740 O O . HIS A 1 94 ? -9.477 -2.285 -7.125 1 98.38 94 HIS A O 1
ATOM 746 N N . TYR A 1 95 ? -8.078 -0.765 -7.977 1 97.81 95 TYR A N 1
ATOM 747 C CA . TYR A 1 95 ? -9.07 -0.141 -8.852 1 97.81 95 TYR A CA 1
ATOM 748 C C . TYR A 1 95 ? -9.594 -1.138 -9.875 1 97.81 95 TYR A C 1
ATOM 750 O O . T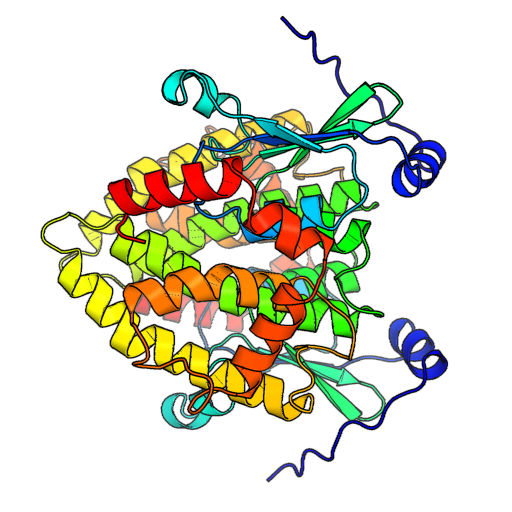YR A 1 95 ? -10.812 -1.307 -10.016 1 97.81 95 TYR A O 1
ATOM 758 N N . ILE A 1 96 ? -8.695 -1.843 -10.539 1 97.5 96 ILE A N 1
ATOM 759 C CA . ILE A 1 96 ? -9.086 -2.809 -11.562 1 97.5 96 ILE A CA 1
ATOM 760 C C . ILE A 1 96 ? -9.781 -4 -10.906 1 97.5 96 ILE A C 1
ATOM 762 O O . ILE A 1 96 ? -10.742 -4.543 -11.445 1 97.5 96 ILE A O 1
ATOM 766 N N . GLY A 1 97 ? -9.266 -4.422 -9.719 1 97.69 97 GLY A N 1
ATOM 767 C CA . GLY A 1 97 ? -9.945 -5.465 -8.969 1 97.69 97 GLY A CA 1
ATOM 768 C C . GLY A 1 97 ? -11.383 -5.109 -8.633 1 97.69 97 GLY A C 1
ATOM 769 O O . GLY A 1 97 ? -12.273 -5.961 -8.703 1 97.69 97 GLY A O 1
ATOM 770 N N . GLN A 1 98 ? -11.547 -3.879 -8.203 1 96 98 GLN A N 1
ATOM 771 C CA . GLN A 1 98 ? -12.898 -3.408 -7.906 1 96 98 GLN A CA 1
ATOM 772 C C . GLN A 1 98 ? -13.766 -3.391 -9.156 1 96 98 GLN A C 1
ATOM 774 O O . GLN A 1 98 ? -14.906 -3.857 -9.133 1 96 98 GLN A O 1
ATOM 779 N N . LYS A 1 99 ? -13.281 -2.93 -10.211 1 93.94 99 LYS A N 1
ATOM 780 C CA . LYS A 1 99 ? -14.023 -2.746 -11.453 1 93.94 99 LYS A CA 1
ATOM 781 C C . LYS A 1 99 ? -14.453 -4.09 -12.039 1 93.94 99 LYS A C 1
ATOM 783 O O . LYS A 1 99 ? -15.547 -4.203 -12.602 1 93.94 99 LYS A O 1
ATOM 788 N N . PHE A 1 100 ? -13.664 -5.078 -11.859 1 95.94 100 PHE A N 1
ATOM 789 C CA . PHE A 1 100 ? -13.945 -6.324 -12.555 1 95.94 100 PHE A CA 1
ATOM 790 C C . PHE A 1 100 ? -14.305 -7.43 -11.57 1 95.94 100 PHE A C 1
ATOM 792 O O . PHE A 1 100 ? -14.406 -8.602 -11.945 1 95.94 100 PHE A O 1
ATOM 799 N N . GLY A 1 101 ? -14.398 -7.125 -10.281 1 96.06 101 GLY A N 1
ATOM 800 C CA . GLY A 1 101 ? -15.047 -8.008 -9.32 1 96.06 101 GLY A CA 1
ATOM 801 C C . GLY A 1 101 ? -14.078 -8.953 -8.633 1 96.06 101 GLY A C 1
ATOM 802 O O . GLY A 1 101 ? -14.43 -10.094 -8.336 1 96.06 101 GLY A O 1
ATOM 803 N N . TRP A 1 102 ? -12.898 -8.539 -8.375 1 98.38 102 TRP A N 1
ATOM 804 C CA . TRP A 1 102 ? -11.898 -9.406 -7.758 1 98.38 102 TRP A CA 1
ATOM 805 C C . TRP A 1 102 ? -11.531 -8.914 -6.359 1 98.38 102 TRP A C 1
ATOM 807 O O . TRP A 1 102 ? -10.406 -9.117 -5.898 1 98.38 102 TRP A O 1
ATOM 817 N N . LEU A 1 103 ? -12.453 -8.258 -5.633 1 97.81 103 LEU A N 1
ATOM 818 C CA . LEU A 1 103 ? -12.109 -7.719 -4.32 1 97.81 103 LEU A CA 1
ATOM 819 C C . LEU A 1 103 ? -12.969 -8.359 -3.234 1 97.81 103 LEU A C 1
ATOM 821 O O . LEU A 1 103 ? -13.008 -7.879 -2.102 1 97.81 103 LEU A O 1
ATOM 825 N N . GLY A 1 104 ? -13.625 -9.484 -3.531 1 96.81 104 GLY A N 1
ATOM 826 C CA . GLY A 1 104 ? -14.477 -10.133 -2.547 1 96.81 104 GLY A CA 1
ATOM 827 C C . GLY A 1 104 ? -15.93 -9.688 -2.625 1 96.81 104 GLY A C 1
ATOM 828 O O . GLY A 1 104 ? -16.266 -8.789 -3.402 1 96.81 104 GLY A O 1
ATOM 829 N N . ASP A 1 105 ? -16.797 -10.219 -1.746 1 95.81 105 ASP A N 1
ATOM 830 C CA . ASP A 1 105 ? -18.25 -10.094 -1.927 1 95.81 105 ASP A CA 1
ATOM 831 C C . ASP A 1 105 ? -18.828 -9.047 -0.971 1 95.81 105 ASP A C 1
ATOM 833 O O . ASP A 1 105 ? -20 -8.695 -1.07 1 95.81 105 ASP A O 1
ATOM 837 N N . ASN A 1 106 ? -18.047 -8.641 -0.026 1 93.12 106 ASN A N 1
ATOM 838 C CA . ASN A 1 106 ? -18.484 -7.621 0.922 1 93.12 106 ASN A CA 1
ATOM 839 C C . ASN A 1 106 ? -17.312 -6.789 1.438 1 93.12 106 ASN A C 1
ATOM 841 O O . ASN A 1 106 ? -16.156 -7.059 1.104 1 93.12 106 ASN A O 1
ATOM 845 N N . GLN A 1 107 ? -17.594 -5.855 2.191 1 89.62 107 GLN A N 1
ATOM 846 C CA . GLN A 1 107 ? -16.594 -4.895 2.629 1 89.62 107 GLN A CA 1
ATOM 847 C C . GLN A 1 107 ? -15.508 -5.57 3.463 1 89.62 107 GLN A C 1
ATOM 849 O O . GLN A 1 107 ? -14.328 -5.23 3.348 1 89.62 107 GLN A O 1
ATOM 854 N N . TRP A 1 108 ? -15.898 -6.434 4.305 1 91.44 108 TRP A N 1
ATOM 855 C CA . TRP A 1 108 ? -14.922 -7.121 5.137 1 91.44 108 TRP A CA 1
ATOM 856 C C . TRP A 1 108 ? -13.984 -7.973 4.289 1 91.44 108 TRP A C 1
ATOM 858 O O . TRP A 1 108 ? -12.758 -7.914 4.449 1 91.44 108 TRP A O 1
ATOM 868 N N . GLU A 1 109 ? -14.555 -8.75 3.373 1 96.62 109 GLU A N 1
ATOM 869 C CA . GLU A 1 109 ? -13.734 -9.555 2.473 1 96.62 109 GLU A CA 1
ATOM 870 C C . GLU A 1 109 ? -12.789 -8.68 1.654 1 96.62 109 GLU A C 1
ATOM 872 O O . GLU A 1 109 ? -11.633 -9.055 1.425 1 96.62 109 GLU A O 1
ATOM 877 N N . GLN A 1 110 ? -13.297 -7.566 1.273 1 97.25 110 GLN A N 1
ATOM 878 C CA . GLN A 1 110 ? -12.461 -6.656 0.5 1 97.25 110 GLN A CA 1
ATOM 879 C C . GLN A 1 110 ? -11.211 -6.262 1.278 1 97.25 110 GLN A C 1
ATOM 881 O O . GLN A 1 110 ? -10.109 -6.242 0.724 1 97.25 110 GLN A O 1
ATOM 886 N N . ASN A 1 111 ? -11.367 -5.965 2.512 1 96.25 111 ASN A N 1
ATOM 887 C CA . ASN A 1 111 ? -10.227 -5.539 3.318 1 96.25 111 ASN A CA 1
ATOM 888 C C . ASN A 1 111 ? -9.273 -6.695 3.604 1 96.25 111 ASN A C 1
ATOM 890 O O . ASN A 1 111 ? -8.062 -6.512 3.639 1 96.25 111 ASN A O 1
ATOM 894 N N . LEU A 1 112 ? -9.828 -7.906 3.777 1 97.94 112 LEU A N 1
ATOM 895 C CA . LEU A 1 112 ? -8.977 -9.078 3.93 1 97.94 112 LEU A CA 1
ATOM 896 C C . LEU A 1 112 ? -8.164 -9.328 2.662 1 97.94 112 LEU A C 1
ATOM 898 O O . LEU A 1 112 ? -6.965 -9.602 2.732 1 97.94 112 LEU A O 1
ATOM 902 N N . VAL A 1 113 ? -8.844 -9.211 1.553 1 98.81 113 VAL A N 1
ATOM 903 C CA . VAL A 1 113 ? -8.188 -9.383 0.262 1 98.81 113 VAL A CA 1
ATOM 904 C C . VAL A 1 113 ? -7.027 -8.398 0.137 1 98.81 113 VAL A C 1
ATOM 906 O O . VAL A 1 113 ? -5.91 -8.781 -0.218 1 98.81 113 VAL A O 1
ATOM 909 N N . LYS A 1 114 ? -7.289 -7.168 0.502 1 98.69 114 LYS A N 1
ATOM 910 C CA . LYS A 1 114 ? -6.266 -6.129 0.388 1 98.69 114 LYS A CA 1
ATOM 911 C C . LYS A 1 114 ? -5.133 -6.363 1.382 1 98.69 114 LYS A C 1
ATOM 913 O O . LYS A 1 114 ? -3.973 -6.062 1.09 1 98.69 114 LYS A O 1
ATOM 918 N N . MET A 1 115 ? -5.445 -6.879 2.508 1 98.69 115 MET A N 1
ATOM 919 C CA . MET A 1 115 ? -4.414 -7.176 3.5 1 98.69 115 MET A CA 1
ATOM 920 C C . MET A 1 115 ? -3.438 -8.219 2.973 1 98.69 115 MET A C 1
ATOM 922 O O . MET A 1 115 ? -2.223 -8.016 3.012 1 98.69 115 MET A O 1
ATOM 926 N N . TYR A 1 116 ? -3.941 -9.352 2.42 1 98.88 116 TYR A N 1
ATOM 927 C CA . TYR A 1 116 ? -3.08 -10.398 1.886 1 98.88 116 TYR A CA 1
ATOM 928 C C . TYR A 1 116 ? -2.324 -9.914 0.655 1 98.88 116 TYR A C 1
ATOM 930 O O . TYR A 1 116 ? -1.15 -10.234 0.469 1 98.88 116 TYR A O 1
ATOM 938 N N . HIS A 1 117 ? -3.039 -9.141 -0.126 1 98.88 117 HIS A N 1
ATOM 939 C CA . HIS A 1 117 ? -2.408 -8.516 -1.281 1 98.88 117 HIS A CA 1
ATOM 940 C C . HIS A 1 117 ? -1.229 -7.641 -0.86 1 98.88 117 HIS A C 1
ATOM 942 O O . HIS A 1 117 ? -0.139 -7.75 -1.426 1 98.88 117 HIS A O 1
ATOM 948 N N . SER A 1 118 ? -1.481 -6.828 0.105 1 98.69 118 SER A N 1
ATOM 949 C CA . SER A 1 118 ? -0.462 -5.91 0.596 1 98.69 118 SER A CA 1
ATOM 950 C C . SER A 1 118 ? 0.735 -6.66 1.166 1 98.69 118 SER A C 1
ATOM 952 O O . SER A 1 118 ? 1.883 -6.27 0.947 1 98.69 118 SER A O 1
ATOM 954 N N . SER A 1 119 ? 0.497 -7.695 1.896 1 98.56 119 SER A N 1
ATOM 955 C CA . SER A 1 119 ? 1.573 -8.492 2.471 1 98.56 119 SER A CA 1
ATOM 956 C C . SER A 1 119 ? 2.459 -9.094 1.383 1 98.56 119 SER A C 1
ATOM 958 O O . SER A 1 119 ? 3.688 -9.031 1.469 1 98.56 119 SER A O 1
ATOM 960 N N . THR A 1 120 ? 1.847 -9.648 0.384 1 98.69 120 THR A N 1
ATOM 961 C CA . THR A 1 120 ? 2.6 -10.242 -0.712 1 98.69 120 THR A CA 1
ATOM 962 C C . THR A 1 120 ? 3.357 -9.18 -1.495 1 98.69 120 THR A C 1
ATOM 964 O O . THR A 1 120 ? 4.523 -9.367 -1.851 1 98.69 120 THR A O 1
ATOM 967 N N . GLN A 1 121 ? 2.707 -8.039 -1.7 1 98.25 121 GLN A N 1
ATOM 968 C CA . GLN A 1 121 ? 3.375 -6.938 -2.381 1 98.25 121 GLN A CA 1
ATOM 969 C C . GLN A 1 121 ? 4.602 -6.473 -1.602 1 98.25 121 GLN A C 1
ATOM 971 O O . GLN A 1 121 ? 5.629 -6.133 -2.195 1 98.25 121 GLN A O 1
ATOM 976 N N . ALA A 1 122 ? 4.496 -6.484 -0.316 1 97 122 ALA A N 1
ATOM 977 C CA . ALA A 1 122 ? 5.578 -5.988 0.531 1 97 122 ALA A CA 1
ATOM 978 C C . ALA A 1 122 ? 6.828 -6.852 0.384 1 97 122 ALA A C 1
ATOM 980 O O . ALA A 1 122 ? 7.945 -6.328 0.323 1 97 122 ALA A O 1
ATOM 981 N N . VAL A 1 123 ? 6.684 -8.156 0.335 1 97.19 123 VAL A N 1
ATOM 982 C CA . VAL A 1 123 ? 7.844 -9.039 0.211 1 97.19 123 VAL A CA 1
ATOM 983 C C . VAL A 1 123 ? 8.469 -8.875 -1.173 1 97.19 123 VAL A C 1
ATOM 985 O O . VAL A 1 123 ? 9.695 -8.914 -1.316 1 97.19 123 VAL A O 1
ATOM 988 N N . PHE A 1 124 ? 7.625 -8.641 -2.166 1 97.56 124 PHE A N 1
ATOM 989 C CA . PHE A 1 124 ? 8.141 -8.414 -3.514 1 97.56 124 PHE A CA 1
ATOM 990 C C . PHE A 1 124 ? 8.852 -7.066 -3.6 1 97.56 124 PHE A C 1
ATOM 992 O O . PHE A 1 124 ? 9.898 -6.957 -4.234 1 97.56 124 PHE A O 1
ATOM 999 N N . ASP A 1 125 ? 8.289 -6.078 -2.967 1 96.31 125 ASP A N 1
ATOM 1000 C CA . ASP A 1 125 ? 8.938 -4.77 -2.939 1 96.31 125 ASP A CA 1
ATOM 1001 C C . ASP A 1 125 ? 10.328 -4.855 -2.312 1 96.31 125 ASP A C 1
ATOM 1003 O O . ASP A 1 125 ? 11.25 -4.164 -2.746 1 96.31 125 ASP A O 1
ATOM 1007 N N . LYS A 1 126 ? 10.438 -5.66 -1.29 1 95.38 126 LYS A N 1
ATOM 1008 C CA . LYS A 1 126 ? 11.742 -5.816 -0.65 1 95.38 126 LYS A CA 1
ATOM 1009 C C . LYS A 1 126 ? 12.75 -6.461 -1.602 1 95.38 126 LYS A C 1
ATOM 1011 O O . LYS A 1 126 ? 13.93 -6.102 -1.601 1 95.38 126 LYS A O 1
ATOM 1016 N N . LEU A 1 127 ? 12.305 -7.422 -2.416 1 96.5 127 LEU A N 1
ATOM 1017 C CA . LEU A 1 127 ? 13.156 -7.996 -3.447 1 96.5 127 LEU A CA 1
ATOM 1018 C C . LEU A 1 127 ? 13.656 -6.918 -4.406 1 96.5 127 LEU A C 1
ATOM 1020 O O . LEU A 1 127 ? 14.859 -6.805 -4.652 1 96.5 127 LEU A O 1
ATOM 1024 N N . VAL A 1 128 ? 12.766 -6.074 -4.809 1 94 128 VAL A N 1
ATOM 1025 C CA . VAL A 1 128 ? 13.07 -5.066 -5.82 1 94 128 VAL A CA 1
ATOM 1026 C C . VAL A 1 128 ? 13.984 -3.998 -5.23 1 94 128 VAL A C 1
ATOM 1028 O O . VAL A 1 128 ? 14.992 -3.629 -5.836 1 94 128 VAL A O 1
ATOM 1031 N N . THR A 1 129 ? 13.766 -3.582 -4.016 1 90.56 129 THR A N 1
ATOM 1032 C CA . THR A 1 129 ? 14.43 -2.402 -3.482 1 90.56 129 THR A CA 1
ATOM 1033 C C . THR A 1 129 ? 15.75 -2.783 -2.812 1 90.56 129 THR A C 1
ATOM 1035 O O . THR A 1 129 ? 16.672 -1.975 -2.75 1 90.56 129 THR A O 1
ATOM 1038 N N . THR A 1 130 ? 15.859 -4.055 -2.348 1 91.12 130 THR A N 1
ATOM 1039 C CA . THR A 1 130 ? 17.062 -4.387 -1.594 1 91.12 130 THR A CA 1
ATOM 1040 C C . THR A 1 130 ? 17.984 -5.305 -2.404 1 91.12 130 THR A C 1
ATOM 1042 O O . THR A 1 130 ? 19.188 -5.332 -2.188 1 91.12 130 THR A O 1
ATOM 1045 N N . VAL A 1 131 ? 17.391 -6.027 -3.367 1 93.69 131 VAL A N 1
ATOM 1046 C CA . VAL A 1 131 ? 18.188 -6.98 -4.125 1 93.69 131 VAL A CA 1
ATOM 1047 C C . VAL A 1 131 ? 18.469 -6.43 -5.523 1 93.69 131 VAL A C 1
ATOM 1049 O O . VAL A 1 131 ? 19.625 -6.168 -5.879 1 93.69 131 VAL A O 1
ATOM 1052 N N . VAL A 1 132 ? 17.406 -6.062 -6.172 1 92.38 132 VAL A N 1
ATOM 1053 C CA . VAL A 1 132 ? 17.516 -5.664 -7.57 1 92.38 132 VAL A CA 1
ATOM 1054 C C . VAL A 1 132 ? 18.266 -4.332 -7.672 1 92.38 132 VAL A C 1
ATOM 1056 O O . VAL A 1 132 ? 19.062 -4.133 -8.586 1 92.38 132 VAL A O 1
ATOM 1059 N N . ARG A 1 133 ? 18.016 -3.455 -6.727 1 87.88 133 ARG A N 1
ATOM 1060 C CA . ARG A 1 133 ? 18.594 -2.113 -6.801 1 87.88 133 ARG A CA 1
ATOM 1061 C C . ARG A 1 133 ? 19.906 -2.037 -6.043 1 87.88 133 ARG A C 1
ATOM 1063 O O . ARG A 1 133 ? 20.547 -0.984 -6.008 1 87.88 133 ARG A O 1
ATOM 1070 N N . ALA A 1 134 ? 20.312 -3.123 -5.496 1 86.81 134 ALA A N 1
ATOM 1071 C CA . ALA A 1 134 ? 21.609 -3.152 -4.832 1 86.81 134 ALA A CA 1
ATOM 1072 C C . ALA A 1 134 ? 22.75 -3.049 -5.844 1 86.81 134 ALA A C 1
ATOM 1074 O O . ALA A 1 134 ? 22.609 -3.471 -6.996 1 86.81 134 ALA A O 1
ATOM 1075 N N . PRO A 1 135 ? 23.844 -2.447 -5.301 1 88.12 135 PRO A N 1
ATOM 1076 C CA . PRO A 1 135 ? 25.031 -2.584 -6.145 1 88.12 135 PRO A CA 1
ATOM 1077 C C . PRO A 1 135 ? 25.328 -4.035 -6.504 1 88.12 135 PRO A C 1
ATOM 1079 O O . PRO A 1 135 ? 25.109 -4.938 -5.691 1 88.12 135 PRO A O 1
ATOM 1082 N N . ARG A 1 136 ? 25.906 -4.172 -7.672 1 89.38 136 ARG A N 1
ATOM 1083 C CA . ARG A 1 136 ? 26.156 -5.504 -8.211 1 89.38 136 ARG A CA 1
ATOM 1084 C C . ARG A 1 136 ? 26.984 -6.34 -7.242 1 89.38 136 ARG A C 1
ATOM 1086 O O . ARG A 1 136 ? 26.734 -7.535 -7.074 1 89.38 136 ARG A O 1
ATOM 1093 N N . GLU A 1 137 ? 27.875 -5.664 -6.625 1 92.94 137 GLU A N 1
ATOM 1094 C CA . GLU A 1 137 ? 28.781 -6.371 -5.73 1 92.94 137 GLU A CA 1
ATOM 1095 C C . GLU A 1 137 ? 28.062 -6.891 -4.496 1 92.94 137 GLU A C 1
ATOM 1097 O O . GLU A 1 137 ? 28.562 -7.762 -3.785 1 92.94 137 GLU A O 1
ATOM 1102 N N . HIS A 1 138 ? 26.828 -6.445 -4.262 1 93.06 138 HIS A N 1
ATOM 1103 C CA . HIS A 1 138 ? 26.094 -6.84 -3.068 1 93.06 138 HIS A CA 1
ATOM 1104 C C . HIS A 1 138 ? 24.875 -7.684 -3.43 1 93.06 138 HIS A C 1
ATOM 1106 O O . HIS A 1 138 ? 24.156 -8.148 -2.543 1 93.06 138 HIS A O 1
ATOM 1112 N N . TYR A 1 139 ? 24.656 -7.965 -4.691 1 93.62 139 TYR A N 1
ATOM 1113 C CA . TYR A 1 139 ? 23.438 -8.617 -5.172 1 93.62 139 TYR A CA 1
ATOM 1114 C C . TYR A 1 139 ? 23.266 -9.977 -4.508 1 93.62 139 TYR A C 1
ATOM 1116 O O . TYR A 1 139 ? 22.219 -10.25 -3.908 1 93.62 139 TYR A O 1
ATOM 1124 N N . ASP A 1 140 ? 24.281 -10.781 -4.492 1 95 140 ASP A N 1
ATOM 1125 C CA . ASP A 1 140 ? 24.172 -12.148 -3.998 1 95 140 ASP A CA 1
ATOM 1126 C C . ASP A 1 140 ? 23.906 -12.172 -2.494 1 95 140 ASP A C 1
ATOM 1128 O O . ASP A 1 140 ? 23.125 -12.984 -2.006 1 95 140 ASP A O 1
ATOM 1132 N N . GLN A 1 141 ? 24.562 -11.312 -1.868 1 95.94 141 GLN A N 1
ATOM 1133 C CA . GLN A 1 141 ? 24.391 -11.234 -0.423 1 95.94 141 GLN A CA 1
ATOM 1134 C C . GLN A 1 141 ? 22.969 -10.797 -0.072 1 95.94 141 GLN A C 1
ATOM 1136 O O . GLN A 1 141 ? 22.328 -11.383 0.805 1 95.94 141 GLN A O 1
ATOM 1141 N N . MET A 1 142 ? 22.484 -9.82 -0.751 1 95.12 142 MET A N 1
ATOM 1142 C CA . MET A 1 142 ? 21.141 -9.312 -0.486 1 95.12 142 MET A CA 1
ATOM 1143 C C . MET A 1 142 ? 20.078 -10.336 -0.875 1 95.12 142 MET A C 1
ATOM 1145 O O . MET A 1 142 ? 19.062 -10.469 -0.196 1 95.12 142 MET A O 1
ATOM 1149 N N . LEU A 1 143 ? 20.344 -11.023 -1.932 1 96.75 143 LEU A N 1
ATOM 1150 C CA . LEU A 1 143 ? 19.438 -12.078 -2.352 1 96.75 143 LEU A CA 1
ATOM 1151 C C . LEU A 1 143 ? 19.328 -13.164 -1.283 1 96.75 143 LEU A C 1
ATOM 1153 O O . LEU A 1 143 ? 18.234 -13.648 -0.978 1 96.75 143 LEU A O 1
ATOM 1157 N N . GLU A 1 144 ? 20.438 -13.492 -0.718 1 97.19 144 GLU A N 1
ATOM 1158 C CA . GLU A 1 144 ? 20.469 -14.531 0.307 1 97.19 144 GLU A CA 1
ATOM 1159 C C . GLU A 1 144 ? 19.719 -14.086 1.56 1 97.19 144 GLU A C 1
ATOM 1161 O O . GLU A 1 144 ? 18.984 -14.867 2.164 1 97.19 144 GLU A O 1
ATOM 1166 N N . ILE A 1 145 ? 19.875 -12.906 1.908 1 95.56 145 ILE A N 1
ATOM 1167 C CA . ILE A 1 145 ? 19.172 -12.367 3.064 1 95.56 145 ILE A CA 1
ATOM 1168 C C . ILE A 1 145 ? 17.656 -12.406 2.809 1 95.56 145 ILE A C 1
ATOM 1170 O O . ILE A 1 145 ? 16.891 -12.883 3.65 1 95.56 145 ILE A O 1
ATOM 1174 N N . TRP A 1 146 ? 17.297 -11.945 1.667 1 96.81 146 TRP A N 1
ATOM 1175 C CA . TRP A 1 146 ? 15.891 -11.961 1.284 1 96.81 146 TRP A CA 1
ATOM 1176 C C . TRP A 1 146 ? 15.352 -13.383 1.259 1 96.81 146 TRP A C 1
ATOM 1178 O O . TRP A 1 146 ? 14.312 -13.672 1.854 1 96.81 146 TRP A O 1
ATOM 1188 N N . ALA A 1 147 ? 16.062 -14.297 0.685 1 97.38 147 ALA A N 1
ATOM 1189 C CA . ALA A 1 147 ? 15.633 -15.68 0.487 1 97.38 147 ALA A CA 1
ATOM 1190 C C . ALA A 1 147 ? 15.609 -16.438 1.811 1 97.38 147 ALA A C 1
ATOM 1192 O O . ALA A 1 147 ? 14.766 -17.312 2.012 1 97.38 147 ALA A O 1
ATOM 1193 N N . SER A 1 148 ? 16.469 -16.047 2.732 1 97.31 148 SER A N 1
ATOM 1194 C CA . SER A 1 148 ? 16.625 -16.859 3.936 1 97.31 148 SER A CA 1
ATOM 1195 C C . SER A 1 148 ? 15.805 -16.297 5.094 1 97.31 148 SER A C 1
ATOM 1197 O O . SER A 1 148 ? 15.594 -16.969 6.102 1 97.31 148 SER A O 1
ATOM 1199 N N . THR A 1 149 ? 15.32 -15.109 4.938 1 95.38 149 THR A N 1
ATOM 1200 C CA . THR A 1 149 ? 14.633 -14.5 6.066 1 95.38 149 THR A CA 1
ATOM 1201 C C . THR A 1 149 ? 13.227 -14.062 5.668 1 95.38 149 THR A C 1
ATOM 1203 O O . THR A 1 149 ? 12.234 -14.531 6.23 1 95.38 149 THR A O 1
ATOM 1206 N N . LEU A 1 150 ? 13.109 -13.352 4.605 1 96.25 150 LEU A N 1
ATOM 1207 C CA . LEU A 1 150 ? 11.828 -12.734 4.27 1 96.25 150 LEU A CA 1
ATOM 1208 C C . LEU A 1 150 ? 10.891 -13.75 3.617 1 96.25 150 LEU A C 1
ATOM 1210 O O . LEU A 1 150 ? 9.695 -13.781 3.918 1 96.25 150 LEU A O 1
ATOM 1214 N N . VAL A 1 151 ? 11.43 -14.57 2.754 1 97.81 151 VAL A N 1
ATOM 1215 C CA . VAL A 1 151 ? 10.586 -15.508 2.012 1 97.81 151 VAL A CA 1
ATOM 1216 C C . VAL A 1 151 ? 10.023 -16.562 2.963 1 97.81 151 VAL A C 1
ATOM 1218 O O . VAL A 1 151 ? 8.812 -16.828 2.961 1 97.81 151 VAL A O 1
ATOM 1221 N N . PRO A 1 152 ? 10.828 -17.125 3.844 1 97.31 152 PRO A N 1
ATOM 1222 C CA . PRO A 1 152 ? 10.258 -18.141 4.734 1 97.31 152 PRO A CA 1
ATOM 1223 C C . PRO A 1 152 ? 9.211 -17.578 5.68 1 97.31 152 PRO A C 1
ATOM 1225 O O . PRO A 1 152 ? 8.219 -18.25 5.988 1 97.31 152 PRO A O 1
ATOM 1228 N N . ASP A 1 153 ? 9.422 -16.375 6.184 1 96.81 153 ASP A N 1
ATOM 1229 C CA . ASP A 1 153 ? 8.406 -15.727 7.012 1 96.81 153 ASP A CA 1
ATOM 1230 C C . ASP A 1 153 ? 7.094 -15.562 6.242 1 96.81 153 ASP A C 1
ATOM 1232 O O . ASP A 1 153 ? 6.023 -15.891 6.758 1 96.81 153 ASP A O 1
ATOM 1236 N N . TRP A 1 154 ? 7.219 -15.062 5.043 1 98.06 154 TRP A N 1
ATOM 1237 C CA . TRP A 1 154 ? 6.043 -14.883 4.195 1 98.06 154 TRP A CA 1
ATOM 1238 C C . TRP A 1 154 ? 5.336 -16.219 3.959 1 98.06 154 TRP A C 1
ATOM 1240 O O . TRP A 1 154 ? 4.113 -16.297 4.082 1 98.06 154 TRP A O 1
ATOM 1250 N N . VAL A 1 155 ? 6.07 -17.25 3.654 1 98.38 155 VAL A N 1
ATOM 1251 C CA . VAL A 1 155 ? 5.547 -18.594 3.379 1 98.38 155 VAL A CA 1
ATOM 1252 C C . VAL A 1 155 ? 4.785 -19.109 4.598 1 98.38 155 VAL A C 1
ATOM 1254 O O . VAL A 1 155 ? 3.67 -19.625 4.469 1 98.38 155 VAL A O 1
ATOM 1257 N N . GLU A 1 156 ? 5.363 -18.922 5.723 1 97.94 156 GLU A N 1
ATOM 1258 C CA . GLU A 1 156 ? 4.75 -19.438 6.945 1 97.94 156 GLU A CA 1
ATOM 1259 C C . GLU A 1 156 ? 3.391 -18.781 7.191 1 97.94 156 GLU A C 1
ATOM 1261 O O . GLU A 1 156 ? 2.391 -19.469 7.383 1 97.94 156 GLU A O 1
ATOM 1266 N N . TYR A 1 157 ? 3.342 -17.547 7.113 1 98.06 157 TYR A N 1
ATOM 1267 C CA . TYR A 1 157 ? 2.113 -16.812 7.41 1 98.06 157 TYR A CA 1
ATOM 1268 C C . TYR A 1 157 ? 1.059 -17.062 6.34 1 98.06 157 TYR A C 1
ATOM 1270 O O . TYR A 1 157 ? -0.121 -17.234 6.648 1 98.06 157 TYR A O 1
ATOM 1278 N N . HIS A 1 158 ? 1.427 -17.109 5.102 1 98.69 158 HIS A N 1
ATOM 1279 C CA . HIS A 1 158 ? 0.46 -17.25 4.016 1 98.69 158 HIS A CA 1
ATOM 1280 C C . HIS A 1 158 ? -0.031 -18.688 3.887 1 98.69 158 HIS A C 1
ATOM 1282 O O . HIS A 1 158 ? -1.201 -18.922 3.58 1 98.69 158 HIS A O 1
ATOM 1288 N N . GLU A 1 159 ? 0.865 -19.641 4.109 1 98.81 159 GLU A N 1
ATOM 1289 C CA . GLU A 1 159 ? 0.418 -21.031 4.148 1 98.81 159 GLU A CA 1
ATOM 1290 C C . GLU A 1 159 ? -0.612 -21.234 5.254 1 98.81 159 GLU A C 1
ATOM 1292 O O . GLU A 1 159 ? -1.642 -21.875 5.035 1 98.81 159 GLU A O 1
ATOM 1297 N N . LYS A 1 160 ? -0.311 -20.688 6.414 1 98.12 160 LYS A N 1
ATOM 1298 C CA . LYS A 1 160 ? -1.234 -20.781 7.539 1 98.12 160 LYS A CA 1
ATOM 1299 C C . LYS A 1 160 ? -2.57 -20.125 7.215 1 98.12 160 LYS A C 1
ATOM 1301 O O . LYS A 1 160 ? -3.631 -20.672 7.496 1 98.12 160 LYS A O 1
ATOM 1306 N N . ALA A 1 161 ? -2.557 -18.969 6.621 1 98.12 161 ALA A N 1
ATOM 1307 C CA . ALA A 1 161 ? -3.773 -18.234 6.27 1 98.12 161 ALA A CA 1
ATOM 1308 C C . ALA A 1 161 ? -4.605 -19.016 5.258 1 98.12 161 ALA A C 1
ATOM 1310 O O . ALA A 1 161 ? -5.832 -19.094 5.383 1 98.12 161 ALA A O 1
ATOM 1311 N N . LEU A 1 162 ? -3.951 -19.562 4.289 1 98.81 162 LEU A N 1
ATOM 1312 C CA . LEU A 1 162 ? -4.645 -20.297 3.244 1 98.81 162 LEU A CA 1
ATOM 1313 C C . LEU A 1 162 ? -5.25 -21.594 3.801 1 98.81 162 LEU A C 1
ATOM 1315 O O . LEU A 1 162 ? -6.359 -21.969 3.424 1 98.81 162 LEU A O 1
ATOM 1319 N N . LYS A 1 163 ? -4.555 -22.219 4.703 1 98.5 163 LYS A N 1
ATOM 1320 C CA . LYS A 1 163 ? -5.098 -23.406 5.363 1 98.5 163 LYS A CA 1
ATOM 1321 C C . LYS A 1 163 ? -6.332 -23.047 6.191 1 98.5 163 LYS A C 1
ATOM 1323 O O . LYS A 1 163 ? -7.301 -23.812 6.223 1 98.5 163 LYS A O 1
ATOM 1328 N N . ALA A 1 164 ? -6.258 -21.906 6.805 1 97.38 164 ALA A N 1
ATOM 1329 C CA . ALA A 1 164 ? -7.391 -21.453 7.605 1 97.38 164 ALA A CA 1
ATOM 1330 C C . ALA A 1 164 ? -8.625 -21.219 6.73 1 97.38 164 ALA A C 1
ATOM 1332 O O . ALA A 1 164 ? -9.758 -21.312 7.211 1 97.38 164 ALA A O 1
ATOM 1333 N N . ASN A 1 165 ? -8.398 -20.938 5.438 1 97.94 165 ASN A N 1
ATOM 1334 C CA . ASN A 1 165 ? -9.516 -20.781 4.5 1 97.94 165 ASN A CA 1
ATOM 1335 C C . ASN A 1 165 ? -9.781 -22.078 3.744 1 97.94 165 ASN A C 1
ATOM 1337 O O . ASN A 1 165 ? -10.297 -22.062 2.625 1 97.94 165 ASN A O 1
ATOM 1341 N N . GLY A 1 166 ? -9.266 -23.219 4.156 1 97.94 166 GLY A N 1
ATOM 1342 C CA . GLY A 1 166 ? -9.617 -24.531 3.643 1 97.94 166 GLY A CA 1
ATOM 1343 C C . GLY A 1 166 ? -8.695 -25 2.535 1 97.94 166 GLY A C 1
ATOM 1344 O O . GLY A 1 166 ? -9 -25.984 1.845 1 97.94 166 GLY A O 1
ATOM 1345 N N . SER A 1 167 ? -7.641 -24.266 2.277 1 97.88 167 SER A N 1
ATOM 1346 C CA . SER A 1 167 ? -6.703 -24.609 1.214 1 97.88 167 SER A CA 1
ATOM 1347 C C . SER A 1 167 ? -7.422 -24.812 -0.116 1 97.88 167 SER A C 1
ATOM 1349 O O . SER A 1 167 ? -7.105 -25.734 -0.869 1 97.88 167 SER A O 1
ATOM 1351 N N . ASN A 1 168 ? -8.414 -24.016 -0.414 1 98.19 168 ASN A N 1
ATOM 1352 C CA . ASN A 1 168 ? -9.266 -24.172 -1.588 1 98.19 168 ASN A CA 1
ATOM 1353 C C . ASN A 1 168 ? -8.734 -23.375 -2.777 1 98.19 168 ASN A C 1
ATOM 1355 O O . ASN A 1 168 ? -9.438 -23.188 -3.77 1 98.19 168 ASN A O 1
ATOM 1359 N N . GLY A 1 169 ? -7.531 -22.812 -2.639 1 98.56 169 GLY A N 1
ATOM 1360 C CA . GLY A 1 169 ? -6.91 -22.078 -3.729 1 98.56 169 GLY A CA 1
ATOM 1361 C C . GLY A 1 169 ? -7.219 -20.594 -3.693 1 98.56 169 GLY A C 1
ATOM 1362 O O . GLY A 1 169 ? -6.938 -19.859 -4.652 1 98.56 169 GLY A O 1
ATOM 1363 N N . HIS A 1 170 ? -7.848 -20.172 -2.549 1 98.88 170 HIS A N 1
ATOM 1364 C CA . HIS A 1 170 ? -8.203 -18.766 -2.391 1 98.88 170 HIS A CA 1
ATOM 1365 C C . HIS A 1 170 ? -7.863 -18.266 -0.988 1 98.88 170 HIS A C 1
ATOM 1367 O O . HIS A 1 170 ? -8.023 -19 -0.01 1 98.88 170 HIS A O 1
ATOM 1373 N N . TYR A 1 171 ? -7.414 -17 -0.911 1 98.81 171 TYR A N 1
ATOM 1374 C CA . TYR A 1 171 ? -7.148 -16.406 0.392 1 98.81 171 TYR A CA 1
ATOM 1375 C C . TYR A 1 171 ? -8.453 -16.125 1.138 1 98.81 171 TYR A C 1
ATOM 1377 O O . TYR A 1 171 ? -8.516 -16.266 2.361 1 98.81 171 TYR A O 1
ATOM 1385 N N . VAL A 1 172 ? -9.445 -15.648 0.394 1 98.62 172 VAL A N 1
ATOM 1386 C CA . VAL A 1 172 ? -10.711 -15.211 0.97 1 98.62 172 VAL A CA 1
ATOM 1387 C C . VAL A 1 172 ? -11.875 -15.844 0.211 1 98.62 172 VAL A C 1
ATOM 1389 O O . VAL A 1 172 ? -11.938 -15.766 -1.019 1 98.62 172 VAL A O 1
ATOM 1392 N N . GLY A 1 173 ? -12.742 -16.422 0.911 1 97.88 173 GLY A N 1
ATOM 1393 C CA . GLY A 1 173 ? -13.898 -17.047 0.28 1 97.88 173 GLY A CA 1
ATOM 1394 C C . GLY A 1 173 ? -13.523 -18.141 -0.703 1 97.88 173 GLY A C 1
ATOM 1395 O O . GLY A 1 173 ? -12.641 -18.953 -0.429 1 97.88 173 GLY A O 1
ATOM 1396 N N . SER A 1 174 ? -14.289 -18.156 -1.801 1 98.25 174 SER A N 1
ATOM 1397 C CA . SER A 1 174 ? -14.109 -19.25 -2.766 1 98.25 174 SER A CA 1
ATOM 1398 C C . SER A 1 174 ? -14.039 -18.703 -4.191 1 98.25 174 SER A C 1
ATOM 1400 O O . SER A 1 174 ? -14.242 -19.453 -5.152 1 98.25 174 SER A O 1
ATOM 1402 N N . LYS A 1 175 ? -13.773 -17.406 -4.289 1 97.69 175 LYS A N 1
ATOM 1403 C CA . LYS A 1 175 ? -13.664 -16.766 -5.602 1 97.69 175 LYS A CA 1
ATOM 1404 C C . LYS A 1 175 ? -12.297 -16.125 -5.797 1 97.69 175 LYS A C 1
ATOM 1406 O O . LYS A 1 175 ? -11.664 -15.703 -4.824 1 97.69 175 LYS A O 1
ATOM 1411 N N . LEU A 1 176 ? -11.922 -16.031 -7.039 1 98.62 176 LEU A N 1
ATOM 1412 C CA . LEU A 1 176 ? -10.656 -15.422 -7.402 1 98.62 176 LEU A CA 1
ATOM 1413 C C . LEU A 1 176 ? -10.617 -13.953 -6.98 1 98.62 176 LEU A C 1
ATOM 1415 O O . LEU A 1 176 ? -11.562 -13.211 -7.23 1 98.62 176 LEU A O 1
ATOM 1419 N N . THR A 1 177 ? -9.547 -13.516 -6.297 1 98.88 177 THR A N 1
ATOM 1420 C CA . THR A 1 177 ? -9.359 -12.133 -5.879 1 98.88 177 THR A CA 1
ATOM 1421 C C . THR A 1 177 ? -7.98 -11.625 -6.293 1 98.88 177 THR A C 1
ATOM 1423 O O . THR A 1 177 ? -7.148 -12.398 -6.77 1 98.88 177 THR A O 1
ATOM 1426 N N . ILE A 1 178 ? -7.707 -10.359 -6.055 1 98.88 178 ILE A N 1
ATOM 1427 C CA . ILE A 1 178 ? -6.414 -9.781 -6.41 1 98.88 178 ILE A CA 1
ATOM 1428 C C . ILE A 1 178 ? -5.324 -10.352 -5.504 1 98.88 178 ILE A C 1
ATOM 1430 O O . ILE A 1 178 ? -4.148 -10.359 -5.871 1 98.88 178 ILE A O 1
ATOM 1434 N N . ALA A 1 179 ? -5.68 -10.789 -4.293 1 98.94 179 ALA A N 1
ATOM 1435 C CA . ALA A 1 179 ? -4.695 -11.445 -3.436 1 98.94 179 ALA A CA 1
ATOM 1436 C C . ALA A 1 179 ? -4.188 -12.742 -4.07 1 98.94 179 ALA A C 1
ATOM 1438 O O . ALA A 1 179 ? -2.986 -13.016 -4.051 1 98.94 179 ALA A O 1
ATOM 1439 N N . ASP A 1 180 ? -5.102 -13.508 -4.625 1 98.94 180 ASP A N 1
ATOM 1440 C CA . ASP A 1 180 ? -4.738 -14.742 -5.316 1 98.94 180 ASP A CA 1
ATOM 1441 C C . ASP A 1 180 ? -3.867 -14.445 -6.539 1 98.94 180 ASP A C 1
ATOM 1443 O O . ASP A 1 180 ? -2.832 -15.086 -6.734 1 98.94 180 ASP A O 1
ATOM 1447 N N . ILE A 1 181 ? -4.297 -13.492 -7.305 1 98.88 181 ILE A N 1
ATOM 1448 C CA . ILE A 1 181 ? -3.617 -13.148 -8.547 1 98.88 181 ILE A CA 1
ATOM 1449 C C . ILE A 1 181 ? -2.203 -12.656 -8.25 1 98.88 181 ILE A C 1
ATOM 1451 O O . ILE A 1 181 ? -1.241 -13.078 -8.891 1 98.88 181 ILE A O 1
ATOM 1455 N N . LYS A 1 182 ? -2.082 -11.766 -7.246 1 98.81 182 LYS A N 1
ATOM 1456 C CA . LYS A 1 182 ? -0.776 -11.25 -6.852 1 98.81 182 LYS A CA 1
ATOM 1457 C C . LYS A 1 182 ? 0.155 -12.375 -6.418 1 98.81 182 LYS A C 1
ATOM 1459 O O . LYS A 1 182 ? 1.29 -12.469 -6.891 1 98.81 182 LYS A O 1
ATOM 1464 N N . THR A 1 183 ? -0.363 -13.242 -5.602 1 98.81 183 THR A N 1
ATOM 1465 C CA . THR A 1 183 ? 0.451 -14.336 -5.086 1 98.81 183 THR A CA 1
ATOM 1466 C C . THR A 1 183 ? 0.87 -15.273 -6.211 1 98.81 183 THR A C 1
ATOM 1468 O O . THR A 1 183 ? 2.053 -15.586 -6.359 1 98.81 183 THR A O 1
ATOM 1471 N N . ALA A 1 184 ? -0.037 -15.625 -7.035 1 98.69 184 ALA A N 1
ATOM 1472 C CA . ALA A 1 184 ? 0.253 -16.578 -8.102 1 98.69 184 ALA A CA 1
ATOM 1473 C C . ALA A 1 184 ? 1.261 -16.016 -9.094 1 98.69 184 ALA A C 1
ATOM 1475 O O . ALA A 1 184 ? 2.164 -16.719 -9.547 1 98.69 184 ALA A O 1
ATOM 1476 N N . THR A 1 185 ? 1.133 -14.75 -9.391 1 98 185 THR A N 1
ATOM 1477 C CA . THR A 1 185 ? 1.942 -14.164 -10.453 1 98 185 THR A CA 1
ATOM 1478 C C . THR A 1 185 ? 3.361 -13.891 -9.961 1 98 185 THR A C 1
ATOM 1480 O O . THR A 1 185 ? 4.297 -13.812 -10.766 1 98 185 THR A O 1
ATOM 1483 N N . ILE A 1 186 ? 3.572 -13.742 -8.672 1 97.06 186 ILE A N 1
ATOM 1484 C CA . ILE A 1 186 ? 4.926 -13.445 -8.219 1 97.06 186 ILE A CA 1
ATOM 1485 C C . ILE A 1 186 ? 5.664 -14.75 -7.906 1 97.06 186 ILE A C 1
ATOM 1487 O O . ILE A 1 186 ? 6.887 -14.758 -7.77 1 97.06 186 ILE A O 1
ATOM 1491 N N . LEU A 1 187 ? 4.941 -15.867 -7.785 1 97 187 LEU A N 1
ATOM 1492 C CA . LEU A 1 187 ? 5.535 -17.125 -7.371 1 97 187 LEU A CA 1
ATOM 1493 C C . LEU A 1 187 ? 6.566 -17.609 -8.383 1 97 187 LEU A C 1
ATOM 1495 O O . LEU A 1 187 ? 7.57 -18.219 -8.016 1 97 187 LEU A O 1
ATOM 1499 N N . ASP A 1 188 ? 6.344 -17.297 -9.656 1 91.81 188 ASP A N 1
ATOM 1500 C CA . ASP A 1 188 ? 7.34 -17.672 -10.656 1 91.81 188 ASP A CA 1
ATOM 1501 C C . ASP A 1 188 ? 8.688 -17.016 -10.352 1 91.81 188 ASP A C 1
ATOM 1503 O O . ASP A 1 188 ? 9.734 -17.672 -10.445 1 91.81 188 ASP A O 1
ATOM 1507 N N . ASN A 1 189 ? 8.648 -15.773 -9.977 1 93.5 189 ASN A N 1
ATOM 1508 C CA . ASN A 1 189 ? 9.875 -15.062 -9.617 1 93.5 189 ASN A CA 1
ATOM 1509 C C . ASN A 1 189 ? 10.531 -15.664 -8.383 1 93.5 189 ASN A C 1
ATOM 1511 O O . ASN A 1 189 ? 11.75 -15.852 -8.352 1 93.5 189 ASN A O 1
ATOM 1515 N N . PHE A 1 190 ? 9.719 -15.969 -7.359 1 95.94 190 PHE A N 1
ATOM 1516 C CA . PHE A 1 190 ? 10.234 -16.516 -6.113 1 95.94 190 PHE A CA 1
ATOM 1517 C C . PHE A 1 190 ? 10.898 -17.875 -6.355 1 95.94 190 PHE A C 1
ATOM 1519 O O . PHE A 1 190 ? 12.008 -18.125 -5.879 1 95.94 190 PHE A O 1
ATOM 1526 N N . ILE A 1 191 ? 10.266 -18.703 -7.176 1 94.12 191 ILE A N 1
ATOM 1527 C CA . ILE A 1 191 ? 10.773 -20.031 -7.445 1 94.12 191 ILE A CA 1
ATOM 1528 C C . ILE A 1 191 ? 12.023 -19.953 -8.312 1 94.12 191 ILE A C 1
ATOM 1530 O O . ILE A 1 191 ? 12.984 -20.703 -8.109 1 94.12 191 ILE A O 1
ATOM 1534 N N . THR A 1 192 ? 12.039 -19.062 -9.258 1 93.81 192 THR A N 1
ATOM 1535 C CA . THR A 1 192 ? 13.211 -18.859 -10.094 1 93.81 192 THR A CA 1
ATOM 1536 C C . THR A 1 192 ? 14.414 -18.453 -9.258 1 93.81 192 THR A C 1
ATOM 1538 O O . THR A 1 192 ? 15.531 -18.938 -9.484 1 93.81 192 THR A O 1
ATOM 1541 N N . LEU A 1 193 ? 14.219 -17.656 -8.258 1 94.88 193 LEU A N 1
ATOM 1542 C CA . LEU A 1 193 ? 15.312 -17.078 -7.488 1 94.88 193 LEU A CA 1
ATOM 1543 C C . LEU A 1 193 ? 15.75 -18.016 -6.367 1 94.88 193 LEU A C 1
ATOM 1545 O O . LEU A 1 193 ? 16.922 -18.031 -5.984 1 94.88 193 LEU A O 1
ATOM 1549 N N . THR A 1 194 ? 14.766 -18.812 -5.844 1 95.38 194 THR A N 1
ATOM 1550 C CA . THR A 1 194 ? 15.094 -19.516 -4.613 1 95.38 194 THR A CA 1
ATOM 1551 C C . THR A 1 194 ? 14.984 -21.031 -4.824 1 95.38 194 THR A C 1
ATOM 1553 O O . THR A 1 194 ? 15.305 -21.812 -3.928 1 95.38 194 THR A O 1
ATOM 1556 N N . GLY A 1 195 ? 14.508 -21.453 -6.004 1 93.44 195 GLY A N 1
ATOM 1557 C CA . GLY A 1 195 ? 14.25 -22.859 -6.242 1 93.44 195 GLY A CA 1
ATOM 1558 C C . GLY A 1 195 ? 13.156 -23.422 -5.352 1 93.44 195 GLY A C 1
ATOM 1559 O O . GLY A 1 195 ? 12.148 -22.766 -5.105 1 93.44 195 GLY A O 1
ATOM 1560 N N . ASP A 1 196 ? 13.367 -24.578 -4.887 1 93.31 196 ASP A N 1
ATOM 1561 C CA . ASP A 1 196 ? 12.367 -25.25 -4.059 1 93.31 196 ASP A CA 1
ATOM 1562 C C . ASP A 1 196 ? 12.719 -25.141 -2.574 1 93.31 196 ASP A C 1
ATOM 1564 O O . ASP A 1 196 ? 12.219 -25.906 -1.751 1 93.31 196 ASP A O 1
ATOM 1568 N N . ARG A 1 197 ? 13.547 -24.172 -2.252 1 95.12 197 ARG A N 1
ATOM 1569 C CA . ARG A 1 197 ? 14.023 -24 -0.884 1 95.12 197 ARG A CA 1
ATOM 1570 C C . ARG A 1 197 ? 12.859 -23.812 0.083 1 95.12 197 ARG A C 1
ATOM 1572 O O . ARG A 1 197 ? 12.859 -24.391 1.177 1 95.12 197 ARG A O 1
ATOM 1579 N N . HIS A 1 198 ? 11.812 -23.062 -0.37 1 96.06 198 HIS A N 1
ATOM 1580 C CA . HIS A 1 198 ? 10.734 -22.719 0.551 1 96.06 198 HIS A CA 1
ATOM 1581 C C . HIS A 1 198 ? 9.367 -23.016 -0.057 1 96.06 198 HIS A C 1
ATOM 1583 O O . HIS A 1 198 ? 8.391 -23.203 0.668 1 96.06 198 HIS A O 1
ATOM 1589 N N . ILE A 1 199 ? 9.352 -23.094 -1.351 1 97.62 199 ILE A N 1
ATOM 1590 C CA . ILE A 1 199 ? 8.07 -23.203 -2.041 1 97.62 199 ILE A CA 1
ATOM 1591 C C . ILE A 1 199 ? 8.078 -24.422 -2.963 1 97.62 199 ILE A C 1
ATOM 1593 O O . ILE A 1 199 ? 8.898 -24.5 -3.875 1 97.62 199 ILE A O 1
ATOM 1597 N N . SER A 1 200 ? 7.203 -25.281 -2.711 1 97 200 SER A N 1
ATOM 1598 C CA . SER A 1 200 ? 6.965 -26.469 -3.518 1 97 200 SER A CA 1
ATOM 1599 C C . SER A 1 200 ? 5.59 -27.062 -3.232 1 97 200 SER A C 1
ATOM 1601 O O . SER A 1 200 ? 4.918 -26.656 -2.283 1 97 200 SER A O 1
ATOM 1603 N N . ARG A 1 201 ? 5.199 -27.953 -4.039 1 96.31 201 ARG A N 1
ATOM 1604 C CA . ARG A 1 201 ? 3.912 -28.609 -3.848 1 96.31 201 ARG A CA 1
ATOM 1605 C C . ARG A 1 201 ? 3.896 -29.406 -2.547 1 96.31 201 ARG A C 1
ATOM 1607 O O . ARG A 1 201 ? 2.848 -29.547 -1.914 1 96.31 201 ARG A O 1
ATOM 1614 N N . GLU A 1 202 ? 4.996 -29.859 -2.115 1 97.06 202 GLU A N 1
ATOM 1615 C CA . GLU A 1 202 ? 5.121 -30.641 -0.883 1 97.06 202 GLU A CA 1
ATOM 1616 C C . GLU A 1 202 ? 5.148 -29.734 0.341 1 97.06 202 GLU A C 1
ATOM 1618 O O . GLU A 1 202 ? 4.449 -29.984 1.325 1 97.06 202 GLU A O 1
ATOM 1623 N N . LYS A 1 203 ? 5.879 -28.672 0.29 1 97.31 203 LYS A N 1
ATOM 1624 C CA . LYS A 1 203 ? 6.141 -27.828 1.451 1 97.31 203 LYS A CA 1
ATOM 1625 C C . LYS A 1 203 ? 5.016 -26.812 1.664 1 97.31 203 LYS A C 1
ATOM 1627 O O . LYS A 1 203 ? 4.719 -26.438 2.801 1 97.31 203 LYS A O 1
ATOM 1632 N N . THR A 1 204 ? 4.492 -26.359 0.544 1 98.56 204 THR A N 1
ATOM 1633 C CA . THR A 1 204 ? 3.514 -25.281 0.599 1 98.56 204 THR A CA 1
ATOM 1634 C C . THR A 1 204 ? 2.312 -25.594 -0.291 1 98.56 204 THR A C 1
ATOM 1636 O O . THR A 1 204 ? 2.012 -24.844 -1.222 1 98.56 204 THR A O 1
ATOM 1639 N N . PRO A 1 205 ? 1.607 -26.656 0.046 1 98.69 205 PRO A N 1
ATOM 1640 C CA . PRO A 1 205 ? 0.518 -27.094 -0.831 1 98.69 205 PRO A CA 1
ATOM 1641 C C . PRO A 1 205 ? -0.596 -26.062 -0.949 1 98.69 205 PRO A C 1
ATOM 1643 O O . PRO A 1 205 ? -1.225 -25.938 -2.004 1 98.69 205 PRO A O 1
ATOM 1646 N N . ALA A 1 206 ? -0.874 -25.312 0.085 1 98.88 206 ALA A N 1
ATOM 1647 C CA . ALA A 1 206 ? -1.952 -24.328 0.023 1 98.88 206 ALA A CA 1
ATOM 1648 C C . ALA A 1 206 ? -1.576 -23.172 -0.882 1 98.88 206 ALA A C 1
ATOM 1650 O O . ALA A 1 206 ? -2.398 -22.688 -1.671 1 98.88 206 ALA A O 1
ATOM 1651 N N . ILE A 1 207 ? -0.344 -22.688 -0.793 1 98.88 207 ILE A N 1
ATOM 1652 C CA . ILE A 1 207 ? 0.14 -21.625 -1.67 1 98.88 207 ILE A CA 1
ATOM 1653 C C . ILE A 1 207 ? 0.135 -22.109 -3.117 1 98.88 207 ILE A C 1
ATOM 1655 O O . ILE A 1 207 ? -0.285 -21.375 -4.02 1 98.88 207 ILE A O 1
ATOM 1659 N N . MET A 1 208 ? 0.568 -23.344 -3.312 1 98.75 208 MET A N 1
ATOM 1660 C CA . MET A 1 208 ? 0.623 -23.875 -4.668 1 98.75 208 MET A CA 1
ATOM 1661 C C . MET A 1 208 ? -0.78 -24.078 -5.23 1 98.75 208 MET A C 1
ATOM 1663 O O . MET A 1 208 ? -0.987 -23.984 -6.441 1 98.75 208 MET A O 1
ATOM 1667 N N . ALA A 1 209 ? -1.75 -24.312 -4.355 1 98.88 209 ALA A N 1
ATOM 1668 C CA . ALA A 1 209 ? -3.133 -24.391 -4.82 1 98.88 209 ALA A CA 1
ATOM 1669 C C . ALA A 1 209 ? -3.592 -23.062 -5.406 1 98.88 209 ALA A C 1
ATOM 1671 O O . ALA A 1 209 ? -4.355 -23.031 -6.371 1 98.88 209 ALA A O 1
ATOM 1672 N N . VAL A 1 210 ? -3.16 -21.953 -4.824 1 98.88 210 VAL A N 1
ATOM 1673 C CA . VAL A 1 210 ? -3.453 -20.641 -5.363 1 98.88 210 VAL A CA 1
ATOM 1674 C C . VAL A 1 210 ? -2.834 -20.5 -6.754 1 98.88 210 VAL A C 1
ATOM 1676 O O . VAL A 1 210 ? -3.49 -20.031 -7.691 1 98.88 210 VAL A O 1
ATOM 1679 N N . TYR A 1 211 ? -1.593 -20.922 -6.879 1 98.69 211 TYR A N 1
ATOM 1680 C CA . TYR A 1 211 ? -0.87 -20.891 -8.148 1 98.69 211 TYR A CA 1
ATOM 1681 C C . TYR A 1 211 ? -1.591 -21.703 -9.211 1 98.69 211 TYR A C 1
ATOM 1683 O O . TYR A 1 211 ? -1.86 -21.219 -10.305 1 98.69 211 TYR A O 1
ATOM 1691 N N . ASP A 1 212 ? -1.954 -22.891 -8.859 1 98.38 212 ASP A N 1
ATOM 1692 C CA . ASP A 1 212 ? -2.596 -23.812 -9.797 1 98.38 212 ASP A CA 1
ATOM 1693 C C . ASP A 1 212 ? -3.957 -23.297 -10.242 1 98.38 212 ASP A C 1
ATOM 1695 O O . ASP A 1 212 ? -4.344 -23.453 -11.398 1 98.38 212 ASP A O 1
ATOM 1699 N N . ASN A 1 213 ? -4.668 -22.75 -9.32 1 98.5 213 ASN A N 1
ATOM 1700 C CA . ASN A 1 213 ? -5.984 -22.203 -9.633 1 98.5 213 ASN A CA 1
ATOM 1701 C C . ASN A 1 213 ? -5.898 -21.109 -10.703 1 98.5 213 ASN A C 1
ATOM 1703 O O . ASN A 1 213 ? -6.746 -21.047 -11.594 1 98.5 213 ASN A O 1
ATOM 1707 N N . LEU A 1 214 ? -4.902 -20.25 -10.586 1 98.62 214 LEU A N 1
ATOM 1708 C CA . LEU A 1 214 ? -4.758 -19.203 -11.594 1 98.62 214 LEU A CA 1
ATOM 1709 C C . LEU A 1 214 ? -4.312 -19.797 -12.93 1 98.62 214 LEU A C 1
ATOM 1711 O O . LEU A 1 214 ? -4.824 -19.406 -13.977 1 98.62 214 LEU A O 1
ATOM 1715 N N . GLU A 1 215 ? -3.404 -20.766 -12.898 1 97.94 215 GLU A N 1
ATOM 1716 C CA . GLU A 1 215 ? -2.859 -21.375 -14.102 1 97.94 215 GLU A CA 1
ATOM 1717 C C . GLU A 1 215 ? -3.951 -22.078 -14.914 1 97.94 215 GLU A C 1
ATOM 1719 O O . GLU A 1 215 ? -3.834 -22.219 -16.125 1 97.94 215 GLU A O 1
ATOM 1724 N N . LYS A 1 216 ? -5.004 -22.406 -14.266 1 97.5 216 LYS A N 1
ATOM 1725 C CA . LYS A 1 216 ? -6.098 -23.125 -14.906 1 97.5 216 LYS A CA 1
ATOM 1726 C C . LYS A 1 216 ? -7.059 -22.172 -15.602 1 97.5 216 LYS A C 1
ATOM 1728 O O . LYS A 1 216 ? -7.906 -22.594 -16.391 1 97.5 216 LYS A O 1
ATOM 1733 N N . GLN A 1 217 ? -6.98 -20.922 -15.242 1 98 217 GLN A N 1
ATOM 1734 C CA . GLN A 1 217 ? -7.809 -19.953 -15.953 1 98 217 GLN A CA 1
ATOM 1735 C C . GLN A 1 217 ? -7.418 -19.875 -17.422 1 98 217 GLN A C 1
ATOM 1737 O O . GLN A 1 217 ? -6.293 -19.5 -17.75 1 98 217 GLN A O 1
ATOM 1742 N N . PRO A 1 218 ? -8.305 -20.125 -18.344 1 97.94 218 PRO A N 1
ATOM 1743 C CA . PRO A 1 218 ? -7.941 -20.234 -19.75 1 97.94 218 PRO A CA 1
ATOM 1744 C C . PRO A 1 218 ? -7.371 -18.922 -20.312 1 97.94 218 PRO A C 1
ATOM 1746 O O . PRO A 1 218 ? -6.367 -18.938 -21.031 1 97.94 218 PRO A O 1
ATOM 1749 N N . LYS A 1 219 ? -7.973 -17.828 -20 1 97.94 219 LYS A N 1
ATOM 1750 C CA . LYS A 1 219 ? -7.496 -16.547 -20.516 1 97.94 219 LYS A CA 1
ATOM 1751 C C . LYS A 1 219 ? -6.117 -16.203 -19.953 1 97.94 219 LYS A C 1
ATOM 1753 O O . LYS A 1 219 ? -5.27 -15.656 -20.672 1 97.94 219 LYS A O 1
ATOM 1758 N N . TYR A 1 220 ? -5.918 -16.531 -18.766 1 98.31 220 TYR A N 1
ATOM 1759 C CA . TYR A 1 220 ? -4.609 -16.312 -18.156 1 98.31 220 TYR A CA 1
ATOM 1760 C C . TYR A 1 220 ? -3.541 -17.172 -18.812 1 98.31 220 TYR A C 1
ATOM 1762 O O . TYR A 1 220 ? -2.471 -16.672 -19.172 1 98.31 220 TYR A O 1
ATOM 1770 N N . ALA A 1 221 ? -3.846 -18.422 -18.906 1 98.12 221 ALA A N 1
ATOM 1771 C CA . ALA A 1 221 ? -2.893 -19.359 -19.484 1 98.12 221 ALA A CA 1
ATOM 1772 C C . ALA A 1 221 ? -2.508 -18.938 -20.906 1 98.12 221 ALA A C 1
ATOM 1774 O O . ALA A 1 221 ? -1.334 -18.984 -21.281 1 98.12 221 ALA A O 1
ATOM 1775 N N . ALA A 1 222 ? -3.484 -18.516 -21.672 1 98 222 ALA A N 1
ATOM 1776 C CA . ALA A 1 222 ? -3.227 -18.078 -23.031 1 98 222 ALA A CA 1
ATOM 1777 C C . ALA A 1 222 ? -2.346 -16.828 -23.047 1 98 222 ALA A C 1
ATOM 1779 O O . ALA A 1 222 ? -1.408 -16.734 -23.844 1 98 222 ALA A O 1
ATOM 1780 N N . TRP A 1 223 ? -2.641 -15.875 -22.188 1 97.88 223 TRP A N 1
ATOM 1781 C CA . TRP A 1 223 ? -1.867 -14.648 -22.078 1 97.88 223 TRP A CA 1
ATOM 1782 C C . TRP A 1 223 ? -0.427 -14.938 -21.672 1 97.88 223 TRP A C 1
ATOM 1784 O O . TRP A 1 223 ? 0.514 -14.422 -22.281 1 97.88 223 TRP A O 1
ATOM 1794 N N . LYS A 1 224 ? -0.294 -15.758 -20.656 1 97.81 224 LYS A N 1
ATOM 1795 C CA . LYS A 1 224 ? 1.029 -16.094 -20.141 1 97.81 224 LYS A CA 1
ATOM 1796 C C . LYS A 1 224 ? 1.886 -16.766 -21.203 1 97.81 224 LYS A C 1
ATOM 1798 O O . LYS A 1 224 ? 3.102 -16.562 -21.25 1 97.81 224 LYS A O 1
ATOM 1803 N N . ALA A 1 225 ? 1.279 -17.5 -22.094 1 97.56 225 ALA A N 1
ATOM 1804 C CA . ALA A 1 225 ? 1.979 -18.25 -23.141 1 97.56 225 ALA A CA 1
ATOM 1805 C C . ALA A 1 225 ? 2.232 -17.391 -24.359 1 97.56 225 ALA A C 1
ATOM 1807 O O . ALA A 1 225 ? 2.873 -17.828 -25.328 1 97.56 225 ALA A O 1
ATOM 1808 N N . SER A 1 226 ? 1.734 -16.188 -24.344 1 97.62 226 SER A N 1
ATOM 1809 C CA . SER A 1 226 ? 1.854 -15.32 -25.516 1 97.62 226 SER A CA 1
ATOM 1810 C C . SER A 1 226 ? 3.309 -14.961 -25.797 1 97.62 226 SER A C 1
ATOM 1812 O O . SER A 1 226 ? 4.145 -14.992 -24.891 1 97.62 226 SER A O 1
ATOM 1814 N N . GLU A 1 227 ? 3.572 -14.539 -27 1 97.62 227 GLU A N 1
ATOM 1815 C CA . GLU A 1 227 ? 4.914 -14.133 -27.406 1 97.62 227 GLU A CA 1
ATOM 1816 C C . GLU A 1 227 ? 5.355 -12.875 -26.656 1 97.62 227 GLU A C 1
ATOM 1818 O O . GLU A 1 227 ? 6.535 -12.727 -26.328 1 97.62 227 GLU A O 1
ATOM 1823 N N . GLU A 1 228 ? 4.496 -12.016 -26.406 1 96.81 228 GLU A N 1
ATOM 1824 C CA . GLU A 1 228 ? 4.816 -10.797 -25.672 1 96.81 228 GLU A CA 1
ATOM 1825 C C . GLU A 1 228 ? 5.312 -11.125 -24.266 1 96.81 228 GLU A C 1
ATOM 1827 O O . GLU A 1 228 ? 6.336 -10.594 -23.828 1 96.81 228 GLU A O 1
ATOM 1832 N N . CYS A 1 229 ? 4.586 -11.961 -23.578 1 96.69 229 CYS A N 1
ATOM 1833 C CA . CYS A 1 229 ? 4.977 -12.328 -22.219 1 96.69 229 CYS A CA 1
ATOM 1834 C C . CYS A 1 229 ? 6.332 -13.023 -22.203 1 96.69 229 CYS A C 1
ATOM 1836 O O . CYS A 1 229 ? 7.172 -12.742 -21.344 1 96.69 229 CYS A O 1
ATOM 1838 N N . LYS A 1 230 ? 6.539 -13.891 -23.172 1 96.25 230 LYS A N 1
ATOM 1839 C CA . LYS A 1 230 ? 7.812 -14.602 -23.266 1 96.25 230 LYS A CA 1
ATOM 1840 C C . LYS A 1 230 ? 8.961 -13.641 -23.531 1 96.25 230 LYS A C 1
ATOM 1842 O O . LYS A 1 230 ? 10.031 -13.758 -22.922 1 96.25 230 LYS A O 1
ATOM 1847 N N . SER A 1 231 ? 8.734 -12.719 -24.406 1 97 231 SER A N 1
ATOM 1848 C CA . SER A 1 231 ? 9.766 -11.742 -24.75 1 97 231 SER A CA 1
ATOM 1849 C C . SER A 1 231 ? 10.133 -10.883 -23.547 1 97 231 SER A C 1
ATOM 1851 O O . SER A 1 231 ? 11.312 -10.648 -23.297 1 97 231 SER A O 1
ATOM 1853 N N . TYR A 1 232 ? 9.172 -10.445 -22.828 1 95.88 232 TYR A N 1
ATOM 1854 C CA . TYR A 1 232 ? 9.438 -9.609 -21.656 1 95.88 232 TYR A CA 1
ATOM 1855 C C . TYR A 1 232 ? 10.094 -10.414 -20.547 1 95.88 232 TYR A C 1
ATOM 1857 O O . TYR A 1 232 ? 10.914 -9.891 -19.797 1 95.88 232 TYR A O 1
ATOM 1865 N N . ALA A 1 233 ? 9.672 -11.688 -20.453 1 93.56 233 ALA A N 1
ATOM 1866 C CA . ALA A 1 233 ? 10.312 -12.562 -19.484 1 93.56 233 ALA A CA 1
ATOM 1867 C C . ALA A 1 233 ? 11.797 -12.734 -19.781 1 93.56 233 ALA A C 1
ATOM 1869 O O . ALA A 1 233 ? 12.625 -12.766 -18.859 1 93.56 233 ALA A O 1
ATOM 1870 N N . GLU A 1 234 ? 12.133 -12.836 -20.984 1 94.75 234 GLU A N 1
ATOM 1871 C CA . GLU A 1 234 ? 13.531 -12.953 -21.406 1 94.75 234 GLU A CA 1
ATOM 1872 C C . GLU A 1 234 ? 14.312 -11.688 -21.062 1 94.75 234 GLU A C 1
ATOM 1874 O O . GLU A 1 234 ? 15.43 -11.758 -20.547 1 94.75 234 GLU A O 1
ATOM 1879 N N . THR A 1 235 ? 13.727 -10.578 -21.391 1 94.69 235 THR A N 1
ATOM 1880 C CA . THR A 1 235 ? 14.352 -9.305 -21.062 1 94.69 235 THR A CA 1
ATOM 1881 C C . THR A 1 235 ? 14.562 -9.172 -19.562 1 94.69 235 THR A C 1
ATOM 1883 O O . THR A 1 235 ? 15.617 -8.711 -19.125 1 94.69 235 THR A O 1
ATOM 1886 N N . ASN A 1 236 ? 13.578 -9.562 -18.828 1 93.12 236 ASN A N 1
ATOM 1887 C CA . ASN A 1 236 ? 13.664 -9.5 -17.375 1 93.12 236 ASN A CA 1
ATOM 1888 C C . ASN A 1 236 ? 14.781 -10.383 -16.828 1 93.12 236 ASN A C 1
ATOM 1890 O O . ASN A 1 236 ? 15.523 -9.969 -15.938 1 93.12 236 ASN A O 1
ATOM 1894 N N . MET A 1 237 ? 14.875 -11.555 -17.422 1 91.81 237 MET A N 1
ATOM 1895 C CA . MET A 1 237 ? 15.922 -12.484 -17.031 1 91.81 237 MET A CA 1
ATOM 1896 C C . MET A 1 237 ? 17.297 -11.898 -17.297 1 91.81 237 MET A C 1
ATOM 1898 O O . MET A 1 237 ? 18.203 -11.992 -16.453 1 91.81 237 MET A O 1
ATOM 1902 N N . GLN A 1 238 ? 17.469 -11.281 -18.375 1 92.38 238 GLN A N 1
ATOM 1903 C CA . GLN A 1 238 ? 18.734 -10.695 -18.766 1 92.38 238 GLN A CA 1
ATOM 1904 C C . GLN A 1 238 ? 19.125 -9.531 -17.859 1 92.38 238 GLN A C 1
ATOM 1906 O O . GLN A 1 238 ? 20.281 -9.359 -17.5 1 92.38 238 GLN A O 1
ATOM 1911 N N . LYS A 1 239 ? 18.156 -8.82 -17.438 1 90.25 239 LYS A N 1
ATOM 1912 C CA . LYS A 1 239 ? 18.422 -7.582 -16.703 1 90.25 239 LYS A CA 1
ATOM 1913 C C . LYS A 1 239 ? 18.516 -7.836 -15.203 1 90.25 239 LYS A C 1
ATOM 1915 O O . LYS A 1 239 ? 19.281 -7.188 -14.5 1 90.25 239 LYS A O 1
ATOM 1920 N N . PHE A 1 240 ? 17.672 -8.828 -14.711 1 90.06 240 PHE A N 1
ATOM 1921 C CA . PHE A 1 240 ? 17.5 -8.891 -13.266 1 90.06 240 PHE A CA 1
ATOM 1922 C C . PHE A 1 240 ? 17.688 -10.312 -12.75 1 90.06 240 PHE A C 1
ATOM 1924 O O . PHE A 1 240 ? 17.547 -10.57 -11.555 1 90.06 240 PHE A O 1
ATOM 1931 N N . ASN A 1 241 ? 17.875 -11.273 -13.617 1 87.62 241 ASN A N 1
ATOM 1932 C CA . ASN A 1 241 ? 18.188 -12.664 -13.297 1 87.62 241 ASN A CA 1
ATOM 1933 C C . ASN A 1 241 ? 16.938 -13.422 -12.852 1 87.62 241 ASN A C 1
ATOM 1935 O O . ASN A 1 241 ? 17.031 -14.391 -12.094 1 87.62 241 ASN A O 1
ATOM 1939 N N . PHE A 1 242 ? 15.812 -12.844 -13.117 1 87.69 242 PHE A N 1
ATOM 1940 C CA . PHE A 1 242 ? 14.57 -13.57 -12.875 1 87.69 242 PHE A CA 1
ATOM 1941 C C . PHE A 1 242 ? 13.461 -13.07 -13.797 1 87.69 242 PHE A C 1
ATOM 1943 O O . PHE A 1 242 ? 13.609 -12.023 -14.438 1 87.69 242 PHE A O 1
ATOM 1950 N N . MET B 1 1 ? -6.996 -16.797 28.844 1 22.88 1 MET B N 1
ATOM 1951 C CA . MET B 1 1 ? -6.832 -17.547 27.594 1 22.88 1 MET B CA 1
ATOM 1952 C C . MET B 1 1 ? -8.094 -17.469 26.75 1 22.88 1 MET B C 1
ATOM 1954 O O . MET B 1 1 ? -9.117 -18.062 27.094 1 22.88 1 MET B O 1
ATOM 1958 N N . VAL B 1 2 ? -8.375 -16.25 26.016 1 25.25 2 VAL B N 1
ATOM 1959 C CA . VAL B 1 2 ? -9.641 -15.93 25.359 1 25.25 2 VAL B CA 1
ATOM 1960 C C . VAL B 1 2 ? -9.93 -16.953 24.266 1 25.25 2 VAL B C 1
ATOM 1962 O O . VAL B 1 2 ? -9.102 -17.188 23.375 1 25.25 2 VAL B O 1
ATOM 1965 N N . ASN B 1 3 ? -10.68 -17.984 24.547 1 26.14 3 ASN B N 1
ATOM 1966 C CA . ASN B 1 3 ? -11.164 -19 23.625 1 26.14 3 ASN B CA 1
ATOM 1967 C C . ASN B 1 3 ? -11.867 -18.375 22.422 1 26.14 3 ASN B C 1
ATOM 1969 O O . ASN B 1 3 ? -13.008 -17.922 22.531 1 26.14 3 ASN B O 1
ATOM 1973 N N . LEU B 1 4 ? -11.086 -17.875 21.484 1 27.69 4 LEU B N 1
ATOM 1974 C CA . LEU B 1 4 ? -11.547 -17.203 20.281 1 27.69 4 LEU B CA 1
ATOM 1975 C C . LEU B 1 4 ? -12.305 -18.172 19.375 1 27.69 4 LEU B C 1
ATOM 1977 O O . LEU B 1 4 ? -11.711 -19.062 18.781 1 27.69 4 LEU B O 1
ATOM 1981 N N . THR B 1 5 ? -13.578 -18.516 19.766 1 29.56 5 THR B N 1
ATOM 1982 C CA . THR B 1 5 ? -14.508 -19.406 19.078 1 29.56 5 THR B CA 1
ATOM 1983 C C . THR B 1 5 ? -14.641 -19 17.609 1 29.56 5 THR B C 1
ATOM 1985 O O . THR B 1 5 ? -14.578 -17.812 17.281 1 29.56 5 THR B O 1
ATOM 1988 N N . ALA B 1 6 ? -14.727 -19.984 16.688 1 32.53 6 ALA B N 1
ATOM 1989 C CA . ALA B 1 6 ? -14.812 -20.047 15.227 1 32.53 6 ALA B CA 1
ATOM 1990 C C . ALA B 1 6 ? -15.945 -19.156 14.711 1 32.53 6 ALA B C 1
ATOM 1992 O O . ALA B 1 6 ? -17.062 -19.188 15.234 1 32.53 6 ALA B O 1
ATOM 1993 N N . THR B 1 7 ? -15.727 -18 13.977 1 29.08 7 THR B N 1
ATOM 1994 C CA . THR B 1 7 ? -16.578 -17.016 13.32 1 29.08 7 THR B CA 1
ATOM 1995 C C . THR B 1 7 ? -17.547 -17.688 12.359 1 29.08 7 THR B C 1
ATOM 1997 O O . THR B 1 7 ? -17.125 -18.25 11.344 1 29.08 7 THR B O 1
ATOM 2000 N N . LYS B 1 8 ? -18.734 -18.094 12.867 1 33.81 8 LYS B N 1
ATOM 2001 C CA . LYS B 1 8 ? -19.891 -18.547 12.109 1 33.81 8 LYS B CA 1
ATOM 2002 C C . LYS B 1 8 ? -20.234 -17.562 10.984 1 33.81 8 LYS B C 1
ATOM 2004 O O . LYS B 1 8 ? -19.984 -16.359 11.117 1 33.81 8 LYS B O 1
ATOM 2009 N N . ASN B 1 9 ? -20.688 -17.984 9.773 1 34.25 9 ASN B N 1
ATOM 2010 C CA . ASN B 1 9 ? -21.156 -17.391 8.531 1 34.25 9 ASN B CA 1
ATOM 2011 C C . ASN B 1 9 ? -22.297 -16.406 8.773 1 34.25 9 ASN B C 1
ATOM 2013 O O . ASN B 1 9 ? -23.438 -16.812 9 1 34.25 9 ASN B O 1
ATOM 2017 N N . LEU B 1 10 ? -22.047 -15.211 9.352 1 39.72 10 LEU B N 1
ATOM 2018 C CA . LEU B 1 10 ? -23.141 -14.266 9.578 1 39.72 10 LEU B CA 1
ATOM 2019 C C . LEU B 1 10 ? -23.828 -13.914 8.258 1 39.72 10 LEU B C 1
ATOM 2021 O O . LEU B 1 10 ? -23.172 -13.672 7.25 1 39.72 10 LEU B O 1
ATOM 2025 N N . SER B 1 11 ? -25.141 -14.031 8.234 1 37.78 11 SER B N 1
ATOM 2026 C CA . SER B 1 11 ? -26.016 -13.766 7.098 1 37.78 11 SER B CA 1
ATOM 2027 C C . SER B 1 11 ? -25.828 -12.352 6.574 1 37.78 11 SER B C 1
ATOM 2029 O O . SER B 1 11 ? -25.391 -11.461 7.309 1 37.78 11 SER B O 1
ATOM 2031 N N . ILE B 1 12 ? -26.031 -12.125 5.352 1 38.31 12 ILE B N 1
ATOM 2032 C CA . ILE B 1 12 ? -25.953 -10.852 4.645 1 38.31 12 ILE B CA 1
ATOM 2033 C C . ILE B 1 12 ? -26.797 -9.805 5.367 1 38.31 12 ILE B C 1
ATOM 2035 O O . ILE B 1 12 ? -26.391 -8.648 5.488 1 38.31 12 ILE B O 1
ATOM 2039 N N . GLU B 1 13 ? -28.031 -10.133 5.758 1 40.84 13 GLU B N 1
ATOM 2040 C CA . GLU B 1 13 ? -28.922 -9.258 6.508 1 40.84 13 GLU B CA 1
ATOM 2041 C C . GLU B 1 13 ? -28.297 -8.828 7.828 1 40.84 13 GLU B C 1
ATOM 2043 O O . GLU B 1 13 ? -28.375 -7.656 8.211 1 40.84 13 GLU B O 1
ATOM 2048 N N . THR B 1 14 ? -27.625 -9.711 8.43 1 42.06 14 THR B N 1
ATOM 2049 C CA . THR B 1 14 ? -26.938 -9.406 9.68 1 42.06 14 THR B CA 1
ATOM 2050 C C . THR B 1 14 ? -25.719 -8.516 9.422 1 42.06 14 THR B C 1
ATOM 2052 O O . THR B 1 14 ? -25.453 -7.586 10.195 1 42.06 14 THR B O 1
ATOM 2055 N N . MET B 1 15 ? -25.094 -8.594 8.297 1 37.94 15 MET B N 1
ATOM 2056 C CA . MET B 1 15 ? -23.953 -7.734 7.984 1 37.94 15 MET B CA 1
ATOM 2057 C C . MET B 1 15 ? -24.406 -6.312 7.68 1 37.94 15 MET B C 1
ATOM 2059 O O . MET B 1 15 ? -23.766 -5.344 8.094 1 37.94 15 MET B O 1
ATOM 2063 N N . ASN B 1 16 ? -25.391 -6.043 6.777 1 43.41 16 ASN B N 1
ATOM 2064 C CA . ASN B 1 16 ? -25.938 -4.711 6.523 1 43.41 16 ASN B CA 1
ATOM 2065 C C . ASN B 1 16 ? -26.438 -4.055 7.809 1 43.41 16 ASN B C 1
ATOM 2067 O O . ASN B 1 16 ? -26.281 -2.844 7.988 1 43.41 16 ASN B O 1
ATOM 2071 N N . LYS B 1 17 ? -27.203 -4.742 8.617 1 41.25 17 LYS B N 1
ATOM 2072 C CA . LYS B 1 17 ? -27.625 -4.23 9.914 1 41.25 17 LYS B CA 1
ATOM 2073 C C . LYS B 1 17 ? -26.438 -3.963 10.82 1 41.25 17 LYS B C 1
ATOM 2075 O O . LYS B 1 17 ? -26.484 -3.076 11.68 1 41.25 17 LYS B O 1
ATOM 2080 N N . LEU B 1 18 ? -25.328 -4.594 10.594 1 41.78 18 LEU B N 1
ATOM 2081 C CA . LEU B 1 18 ? -24.094 -4.391 11.344 1 41.78 18 LEU B CA 1
ATOM 2082 C C . LEU B 1 18 ? -23.438 -3.07 10.961 1 41.78 18 LEU B C 1
ATOM 2084 O O . LEU B 1 18 ? -22.688 -2.488 11.75 1 41.78 18 LEU B O 1
ATOM 2088 N N . SER B 1 19 ? -23.469 -2.623 9.734 1 42.75 19 SER B N 1
ATOM 2089 C CA . SER B 1 19 ? -22.828 -1.374 9.32 1 42.75 19 SER B CA 1
ATOM 2090 C C . SER B 1 19 ? -23.469 -0.176 10.016 1 42.75 19 SER B C 1
ATOM 2092 O O . SER B 1 19 ? -22.781 0.797 10.336 1 42.75 19 SER B O 1
ATOM 2094 N N . GLN B 1 20 ? -24.812 0.121 9.742 1 42.88 20 GLN B N 1
ATOM 2095 C CA . GLN B 1 20 ? -25.375 1.314 10.367 1 42.88 20 GLN B CA 1
ATOM 2096 C C . GLN B 1 20 ? -25.328 1.209 11.891 1 42.88 20 GLN B C 1
ATOM 2098 O O . GLN B 1 20 ? -25.812 2.105 12.594 1 42.88 20 GLN B O 1
ATOM 2103 N N . ASN B 1 21 ? -25.641 -0.062 12.336 1 44.12 21 ASN B N 1
ATOM 2104 C CA . ASN B 1 21 ? -26.094 -0.247 13.711 1 44.12 21 ASN B CA 1
ATOM 2105 C C . ASN B 1 21 ? -25.172 0.426 14.711 1 44.12 21 ASN B C 1
ATOM 2107 O O . ASN B 1 21 ? -24.031 0.759 14.375 1 44.12 21 ASN B O 1
ATOM 2111 N N . LYS B 1 22 ? -25.375 0.003 16.016 1 48.69 22 LYS B N 1
ATOM 2112 C CA . LYS B 1 22 ? -24.766 0.257 17.312 1 48.69 22 LYS B CA 1
ATOM 2113 C C . LYS B 1 22 ? -23.266 -0.005 17.281 1 48.69 22 LYS B C 1
ATOM 2115 O O . LYS B 1 22 ? -22.766 -0.747 16.438 1 48.69 22 LYS B O 1
ATOM 2120 N N . ASP B 1 23 ? -22.078 0.674 18.344 1 68.06 23 ASP B N 1
ATOM 2121 C CA . ASP B 1 23 ? -20.75 1.24 18.578 1 68.06 23 ASP B CA 1
ATOM 2122 C C . ASP B 1 23 ? -19.672 0.16 18.516 1 68.06 23 ASP B C 1
ATOM 2124 O O . ASP B 1 23 ? -19.469 -0.575 19.484 1 68.06 23 ASP B O 1
ATOM 2128 N N . ASN B 1 24 ? -19.266 -0.28 17.188 1 83.56 24 ASN B N 1
ATOM 2129 C CA . ASN B 1 24 ? -18.078 -1.121 17.203 1 83.56 24 ASN B CA 1
ATOM 2130 C C . ASN B 1 24 ? -16.969 -0.505 18.047 1 83.56 24 ASN B C 1
ATOM 2132 O O . ASN B 1 24 ? -16.875 0.719 18.172 1 83.56 24 ASN B O 1
ATOM 2136 N N . LYS B 1 25 ? -16.422 -1.431 18.734 1 95.44 25 LYS B N 1
ATOM 2137 C CA . LYS B 1 25 ? -15.219 -1.024 19.469 1 95.44 25 LYS B CA 1
ATOM 2138 C C . LYS B 1 25 ? -13.961 -1.328 18.672 1 95.44 25 LYS B C 1
ATOM 2140 O O . LYS B 1 25 ? -13.867 -2.369 18.016 1 95.44 25 LYS B O 1
ATOM 2145 N N . PHE B 1 26 ? -13.023 -0.44 18.766 1 97.69 26 PHE B N 1
ATOM 2146 C CA . PHE B 1 26 ? -11.766 -0.607 18.047 1 97.69 26 PHE B CA 1
ATOM 2147 C C . PHE B 1 26 ? -10.594 -0.654 19.016 1 97.69 26 PHE B C 1
ATOM 2149 O O . PHE B 1 26 ? -10.562 0.078 20 1 97.69 26 PHE B O 1
ATOM 2156 N N . GLN B 1 27 ? -9.664 -1.491 18.688 1 97.81 27 GLN B N 1
ATOM 2157 C CA . GLN B 1 27 ? -8.375 -1.534 19.359 1 97.81 27 GLN B CA 1
ATOM 2158 C C . GLN B 1 27 ? -7.227 -1.479 18.359 1 97.81 27 GLN B C 1
ATOM 2160 O O . GLN B 1 27 ? -7.141 -2.311 17.453 1 97.81 27 GLN B O 1
ATOM 2165 N N . LEU B 1 28 ? -6.461 -0.46 18.469 1 98.5 28 LEU B N 1
ATOM 2166 C CA . LEU B 1 28 ? -5.234 -0.364 17.688 1 98.5 28 LEU B CA 1
ATOM 2167 C C . LEU B 1 28 ? -4.035 -0.851 18.5 1 98.5 28 LEU B C 1
ATOM 2169 O O . LEU B 1 28 ? -3.732 -0.306 19.562 1 98.5 28 LEU B O 1
ATOM 2173 N N . TYR B 1 29 ? -3.42 -1.896 17.984 1 98.69 29 TYR B N 1
ATOM 2174 C CA . TYR B 1 29 ? -2.297 -2.559 18.641 1 98.69 29 TYR B CA 1
ATOM 2175 C C . TYR B 1 29 ? -0.976 -2.164 17.984 1 98.69 29 TYR B C 1
ATOM 2177 O O . TYR B 1 29 ? -0.752 -2.445 16.812 1 98.69 29 TYR B O 1
ATOM 2185 N N . TYR B 1 30 ? -0.138 -1.421 18.781 1 98.44 30 TYR B N 1
ATOM 2186 C CA . TYR B 1 30 ? 1.136 -0.909 18.297 1 98.44 30 TYR B CA 1
ATOM 2187 C C . TYR B 1 30 ? 2.066 -0.558 19.453 1 98.44 30 TYR B C 1
ATOM 2189 O O . TYR B 1 30 ? 1.691 -0.687 20.609 1 98.44 30 TYR B O 1
ATOM 2197 N N . PHE B 1 31 ? 3.305 -0.139 19.141 1 97.12 31 PHE B N 1
ATOM 2198 C CA . PHE B 1 31 ? 4.289 0.224 20.156 1 97.12 31 PHE B CA 1
ATOM 2199 C C . PHE B 1 31 ? 3.938 1.562 20.797 1 97.12 31 PHE B C 1
ATOM 2201 O O . PHE B 1 31 ? 3.242 2.383 20.188 1 97.12 31 PHE B O 1
ATOM 2208 N N . PRO B 1 32 ? 4.375 1.804 21.984 1 94.88 32 PRO B N 1
ATOM 2209 C CA . PRO B 1 32 ? 4.117 3.088 22.641 1 94.88 32 PRO B CA 1
ATOM 2210 C C . PRO B 1 32 ? 5.035 4.203 22.141 1 94.88 32 PRO B C 1
ATOM 2212 O O . PRO B 1 32 ? 5.781 4.793 22.922 1 94.88 32 PRO B O 1
ATOM 2215 N N . ILE B 1 33 ? 5.023 4.527 20.891 1 95.5 33 ILE B N 1
ATOM 2216 C CA . ILE B 1 33 ? 5.75 5.57 20.172 1 95.5 33 ILE B CA 1
ATOM 2217 C C . ILE B 1 33 ? 4.828 6.238 19.156 1 95.5 33 ILE B C 1
ATOM 2219 O O . ILE B 1 33 ? 3.721 5.758 18.906 1 95.5 33 ILE B O 1
ATOM 2223 N N . THR B 1 34 ? 5.246 7.391 18.625 1 94.25 34 THR B N 1
ATOM 2224 C CA . THR B 1 34 ? 4.5 7.98 17.516 1 94.25 34 THR B CA 1
ATOM 2225 C C . THR B 1 34 ? 4.445 7.023 16.328 1 94.25 34 THR B C 1
ATOM 2227 O O . THR B 1 34 ? 3.365 6.711 15.82 1 94.25 34 THR B O 1
ATOM 2230 N N . GLY B 1 35 ? 5.734 6.582 15.898 1 93.75 35 GLY B N 1
ATOM 2231 C CA . GLY B 1 35 ? 5.883 5.551 14.883 1 93.75 35 GLY B CA 1
ATOM 2232 C C . GLY B 1 35 ? 5.113 5.852 13.609 1 93.75 35 GLY B C 1
ATOM 2233 O O . GLY B 1 35 ? 5.055 7.004 13.172 1 93.75 35 GLY B O 1
ATOM 2234 N N . VAL B 1 36 ? 4.504 4.855 13.008 1 96.44 36 VAL B N 1
ATOM 2235 C CA . VAL B 1 36 ? 3.945 4.984 11.672 1 96.44 36 VAL B CA 1
ATOM 2236 C C . VAL B 1 36 ? 2.428 5.137 11.75 1 96.44 36 VAL B C 1
ATOM 2238 O O . VAL B 1 36 ? 1.756 5.297 10.734 1 96.44 36 VAL B O 1
ATOM 2241 N N . VAL B 1 37 ? 1.826 5.168 12.961 1 98.12 37 VAL B N 1
ATOM 2242 C CA . VAL B 1 37 ? 0.375 5.078 13.078 1 98.12 37 VAL B CA 1
ATOM 2243 C C . VAL B 1 37 ? -0.207 6.453 13.398 1 98.12 37 VAL B C 1
ATOM 2245 O O . VAL B 1 37 ? -1.36 6.562 13.82 1 98.12 37 VAL B O 1
ATOM 2248 N N . THR B 1 38 ? 0.565 7.527 13.258 1 97.69 38 THR B N 1
ATOM 2249 C CA . THR B 1 38 ? 0.09 8.859 13.609 1 97.69 38 THR B CA 1
ATOM 2250 C C . THR B 1 38 ? -1.188 9.195 12.852 1 97.69 38 THR B C 1
ATOM 2252 O O . THR B 1 38 ? -2.141 9.727 13.43 1 97.69 38 THR B O 1
ATOM 2255 N N . GLY B 1 39 ? -1.195 8.914 11.539 1 98.19 39 GLY B N 1
ATOM 2256 C CA . GLY B 1 39 ? -2.396 9.164 10.758 1 98.19 39 GLY B CA 1
ATOM 2257 C C . GLY B 1 39 ? -3.605 8.398 11.266 1 98.19 39 GLY B C 1
ATOM 2258 O O . GLY B 1 39 ? -4.699 8.961 11.375 1 98.19 39 GLY B O 1
ATOM 2259 N N . LEU B 1 40 ? -3.418 7.18 11.562 1 98.38 40 LEU B N 1
ATOM 2260 C CA . LEU B 1 40 ? -4.504 6.324 12.031 1 98.38 40 LEU B CA 1
ATOM 2261 C C . LEU B 1 40 ? -5.023 6.793 13.383 1 98.38 40 LEU B C 1
ATOM 2263 O O . LEU B 1 40 ? -6.234 6.844 13.609 1 98.38 40 LEU B O 1
ATOM 2267 N N . ARG B 1 41 ? -4.141 7.125 14.312 1 98.25 41 ARG B N 1
ATOM 2268 C CA . ARG B 1 41 ? -4.555 7.625 15.617 1 98.25 41 ARG B CA 1
ATOM 2269 C C . ARG B 1 41 ? -5.281 8.961 15.484 1 98.25 41 ARG B C 1
ATOM 2271 O O . ARG B 1 41 ? -6.246 9.219 16.203 1 98.25 41 ARG B O 1
ATOM 2278 N N . ALA B 1 42 ? -4.797 9.797 14.602 1 98.38 42 ALA B N 1
ATOM 2279 C CA . ALA B 1 42 ? -5.484 11.055 14.32 1 98.38 42 ALA B CA 1
ATOM 2280 C C . ALA B 1 42 ? -6.902 10.805 13.82 1 98.38 42 ALA B C 1
ATOM 2282 O O . ALA B 1 42 ? -7.844 11.484 14.234 1 98.38 42 ALA B O 1
ATOM 2283 N N . MET B 1 43 ? -7.059 9.891 12.906 1 98.56 43 MET B N 1
ATOM 2284 C CA . MET B 1 43 ? -8.375 9.539 12.375 1 98.56 43 MET B CA 1
ATOM 2285 C C . MET B 1 43 ? -9.312 9.109 13.5 1 98.56 43 MET B C 1
ATOM 2287 O O . MET B 1 43 ? -10.453 9.57 13.57 1 98.56 43 MET B O 1
ATOM 2291 N N . PHE B 1 44 ? -8.836 8.258 14.375 1 98.06 44 PHE B N 1
ATOM 2292 C CA . PHE B 1 44 ? -9.672 7.809 15.484 1 98.06 44 PHE B CA 1
ATOM 2293 C C . PHE B 1 44 ? -10.039 8.977 16.391 1 98.06 44 PHE B C 1
ATOM 2295 O O . PHE B 1 44 ? -11.188 9.078 16.844 1 98.06 44 PHE B O 1
ATOM 2302 N N . ALA B 1 45 ? -9.094 9.828 16.641 1 97.69 45 ALA B N 1
ATOM 2303 C CA . ALA B 1 45 ? -9.344 10.992 17.5 1 97.69 45 ALA B CA 1
ATOM 2304 C C . ALA B 1 45 ? -10.445 11.867 16.922 1 97.69 45 ALA B C 1
ATOM 2306 O O . ALA B 1 45 ? -11.227 12.469 17.656 1 97.69 45 ALA B O 1
ATOM 2307 N N . MET B 1 46 ? -10.438 11.945 15.609 1 97.88 46 MET B N 1
ATOM 2308 C CA . MET B 1 46 ? -11.375 12.844 14.938 1 97.88 46 MET B CA 1
ATOM 2309 C C . MET B 1 46 ? -12.711 12.148 14.695 1 97.88 46 MET B C 1
ATOM 2311 O O . MET B 1 46 ? -13.695 12.789 14.32 1 97.88 46 MET B O 1
ATOM 2315 N N . SER B 1 47 ? -12.539 10.906 15 1 94.88 47 SER B N 1
ATOM 2316 C CA . SER B 1 47 ? -13.773 10.141 14.836 1 94.88 47 SER B CA 1
ATOM 2317 C C . SER B 1 47 ? -14.523 10.008 16.156 1 94.88 47 SER B C 1
ATOM 2319 O O . SER B 1 47 ? -14.023 10.422 17.203 1 94.88 47 SER B O 1
ATOM 2321 N N . ASP B 1 48 ? -15.859 9.664 16.188 1 88.44 48 ASP B N 1
ATOM 2322 C CA . ASP B 1 48 ? -16.625 9.375 17.406 1 88.44 48 ASP B CA 1
ATOM 2323 C C . ASP B 1 48 ? -16.594 7.879 17.719 1 88.44 48 ASP B C 1
ATOM 2325 O O . ASP B 1 48 ? -17.484 7.371 18.406 1 88.44 48 ASP B O 1
ATOM 2329 N N . ALA B 1 49 ? -15.516 7.273 17.266 1 94.19 49 ALA B N 1
ATOM 2330 C CA . ALA B 1 49 ? -15.43 5.828 17.469 1 94.19 49 ALA B CA 1
ATOM 2331 C C . ALA B 1 49 ? -15.016 5.496 18.906 1 94.19 49 ALA B C 1
ATOM 2333 O O . ALA B 1 49 ? -14.266 6.246 19.531 1 94.19 49 ALA B O 1
ATOM 2334 N N . ASP B 1 50 ? -15.555 4.418 19.422 1 95.31 50 ASP B N 1
ATOM 2335 C CA . ASP B 1 50 ? -15.023 3.801 20.641 1 95.31 50 ASP B CA 1
ATOM 2336 C C . ASP B 1 50 ? -13.719 3.07 20.359 1 95.31 50 ASP B C 1
ATOM 2338 O O . ASP B 1 50 ? -13.719 1.972 19.797 1 95.31 50 ASP B O 1
ATOM 2342 N N . TYR B 1 51 ? -12.648 3.762 20.766 1 94.19 51 TYR B N 1
ATOM 2343 C CA . TYR B 1 51 ? -11.328 3.346 20.328 1 94.19 51 TYR B CA 1
ATOM 2344 C C . TYR B 1 51 ? -10.344 3.318 21.5 1 94.19 51 TYR B C 1
ATOM 2346 O O . TYR B 1 51 ? -10.375 4.199 22.359 1 94.19 51 TYR B O 1
ATOM 2354 N N . THR B 1 52 ? -9.484 2.201 21.547 1 96.62 52 THR B N 1
ATOM 2355 C CA . THR B 1 52 ? -8.375 2.127 22.484 1 96.62 52 THR B CA 1
ATOM 2356 C C . THR B 1 52 ? -7.059 1.884 21.75 1 96.62 52 THR B C 1
ATOM 2358 O O . THR B 1 52 ? -7.031 1.209 20.719 1 96.62 52 THR B O 1
ATOM 2361 N N . PHE B 1 53 ? -6.012 2.488 22.266 1 97.56 53 PHE B N 1
ATOM 2362 C CA . PHE B 1 53 ? -4.648 2.279 21.797 1 97.56 53 PHE B CA 1
ATOM 2363 C C . PHE B 1 53 ? -3.861 1.413 22.766 1 97.56 53 PHE B C 1
ATOM 2365 O O . PHE B 1 53 ? -3.633 1.808 23.906 1 97.56 53 PHE B O 1
ATOM 2372 N N . THR B 1 54 ? -3.467 0.155 22.359 1 97.69 54 THR B N 1
ATOM 2373 C CA . THR B 1 54 ? -2.832 -0.806 23.25 1 97.69 54 THR B CA 1
ATOM 2374 C C . THR B 1 54 ? -1.433 -1.161 22.75 1 97.69 54 THR B C 1
ATOM 2376 O O . THR B 1 54 ? -1.124 -0.995 21.578 1 97.69 54 THR B O 1
ATOM 2379 N N . GLN B 1 55 ? -0.599 -1.671 23.719 1 98.06 55 GLN B N 1
ATOM 2380 C CA . GLN B 1 55 ? 0.806 -1.958 23.438 1 98.06 55 GLN B CA 1
ATOM 2381 C C . GLN B 1 55 ? 1.165 -3.383 23.859 1 98.06 55 GLN B C 1
ATOM 2383 O O . GLN B 1 55 ? 0.529 -3.955 24.75 1 98.06 55 GLN B O 1
ATOM 2388 N N . PRO B 1 56 ? 2.182 -3.885 23.203 1 98.06 56 PRO B N 1
ATOM 2389 C CA . PRO B 1 56 ? 2.635 -5.199 23.672 1 98.06 56 PRO B CA 1
ATOM 2390 C C . PRO B 1 56 ? 3.361 -5.145 25.016 1 98.06 56 PRO B C 1
ATOM 2392 O O . PRO B 1 56 ? 4.062 -4.168 25.297 1 98.06 56 PRO B O 1
ATOM 2395 N N . ASP B 1 57 ? 3.182 -6.207 25.766 1 97.5 57 ASP B N 1
ATOM 2396 C CA . ASP B 1 57 ? 4.012 -6.398 26.938 1 97.5 57 ASP B CA 1
ATOM 2397 C C . ASP B 1 57 ? 5.391 -6.934 26.578 1 97.5 57 ASP B C 1
ATOM 2399 O O . ASP B 1 57 ? 6.406 -6.434 27.062 1 97.5 57 ASP B O 1
ATOM 2403 N N . ASP B 1 58 ? 5.445 -7.961 25.766 1 97.62 58 ASP B N 1
ATOM 2404 C CA . ASP B 1 58 ? 6.648 -8.586 25.219 1 97.62 58 ASP B CA 1
ATOM 2405 C C . ASP B 1 58 ? 6.473 -8.938 23.75 1 97.62 58 ASP B C 1
ATOM 2407 O O . ASP B 1 58 ? 5.914 -9.984 23.422 1 97.62 58 ASP B O 1
ATOM 2411 N N . TRP B 1 59 ? 6.957 -8.133 22.891 1 96.81 59 TRP B N 1
ATOM 2412 C CA . TRP B 1 59 ? 6.75 -8.281 21.453 1 96.81 59 TRP B CA 1
ATOM 2413 C C . TRP B 1 59 ? 7.359 -9.578 20.953 1 96.81 59 TRP B C 1
ATOM 2415 O O . TRP B 1 59 ? 6.812 -10.219 20.047 1 96.81 59 TRP B O 1
ATOM 2425 N N . THR B 1 60 ? 8.438 -10 21.484 1 96.38 60 THR B N 1
ATOM 2426 C CA . THR B 1 60 ? 9.086 -11.227 21.031 1 96.38 60 THR B CA 1
ATOM 2427 C C . THR B 1 60 ? 8.141 -12.414 21.172 1 96.38 60 THR B C 1
ATOM 2429 O O . THR B 1 60 ? 8.141 -13.32 20.344 1 96.38 60 THR B O 1
ATOM 2432 N N . VAL B 1 61 ? 7.309 -12.359 22.203 1 97.31 61 VAL B N 1
ATOM 2433 C CA . VAL B 1 61 ? 6.375 -13.445 22.484 1 97.31 61 VAL B CA 1
ATOM 2434 C C . VAL B 1 61 ? 5.109 -13.266 21.656 1 97.31 61 VAL B C 1
ATOM 2436 O O . VAL B 1 61 ? 4.516 -14.242 21.188 1 97.31 61 VAL B O 1
ATOM 2439 N N . GLU B 1 62 ? 4.723 -12.039 21.422 1 97.69 62 GLU B N 1
ATOM 2440 C CA . GLU B 1 62 ? 3.416 -11.75 20.844 1 97.69 62 GLU B CA 1
ATOM 2441 C C . GLU B 1 62 ? 3.504 -11.672 19.312 1 97.69 62 GLU B C 1
ATOM 2443 O O . GLU B 1 62 ? 2.488 -11.758 18.625 1 97.69 62 GLU B O 1
ATOM 2448 N N . LYS B 1 63 ? 4.703 -11.594 18.781 1 97 63 LYS B N 1
ATOM 2449 C CA . LYS B 1 63 ? 4.93 -11.391 17.359 1 97 63 LYS B CA 1
ATOM 2450 C C . LYS B 1 63 ? 4.289 -12.508 16.531 1 97 63 LYS B C 1
ATOM 2452 O O . LYS B 1 63 ? 3.533 -12.234 15.594 1 97 63 LYS B O 1
ATOM 2457 N N . PRO B 1 64 ? 4.426 -13.75 16.875 1 95.56 64 PRO B N 1
ATOM 2458 C CA . PRO B 1 64 ? 3.852 -14.812 16.047 1 95.56 64 PRO B CA 1
ATOM 2459 C C . PRO B 1 64 ? 2.328 -14.859 16.125 1 95.56 64 PRO B C 1
ATOM 2461 O O . PRO B 1 64 ? 1.689 -15.562 15.336 1 95.56 64 PRO B O 1
ATOM 2464 N N . LEU B 1 65 ? 1.757 -14.055 17.016 1 95.19 65 LEU B N 1
ATOM 2465 C CA . LEU B 1 65 ? 0.314 -14.102 17.219 1 95.19 65 LEU B CA 1
ATOM 2466 C C . LEU B 1 65 ? -0.391 -13.039 16.375 1 95.19 65 LEU B C 1
ATOM 2468 O O . LEU B 1 65 ? -1.62 -13.039 16.281 1 95.19 65 LEU B O 1
ATOM 2472 N N . THR B 1 66 ? 0.37 -12.164 15.75 1 97.25 66 THR B N 1
ATOM 2473 C CA . THR B 1 66 ? -0.222 -11.117 14.914 1 97.25 66 THR B CA 1
ATOM 2474 C C . THR B 1 66 ? -0.167 -11.508 13.438 1 97.25 66 THR B C 1
ATOM 2476 O O . THR B 1 66 ? 0.688 -12.297 13.031 1 97.25 66 THR B O 1
ATOM 2479 N N . PRO B 1 67 ? -1.093 -10.945 12.695 1 96.69 67 PRO B N 1
ATOM 2480 C CA . PRO B 1 67 ? -0.985 -11.195 11.258 1 96.69 67 PRO B CA 1
ATOM 2481 C C . PRO B 1 67 ? 0.372 -10.789 10.688 1 96.69 67 PRO B C 1
ATOM 2483 O O . PRO B 1 67 ? 0.796 -9.641 10.852 1 96.69 67 PRO B O 1
ATOM 2486 N N . PHE B 1 68 ? 1.044 -11.766 10.094 1 97.44 68 PHE B N 1
ATOM 2487 C CA . PHE B 1 68 ? 2.312 -11.602 9.391 1 97.44 68 PHE B CA 1
ATOM 2488 C C . PHE B 1 68 ? 3.424 -11.227 10.367 1 97.44 68 PHE B C 1
ATOM 2490 O O . PHE B 1 68 ? 4.438 -10.656 9.961 1 97.44 68 PHE B O 1
ATOM 2497 N N . GLY B 1 69 ? 3.113 -11.398 11.688 1 96.62 69 GLY B N 1
ATOM 2498 C CA . GLY B 1 69 ? 4.137 -11.07 12.664 1 96.62 69 GLY B CA 1
ATOM 2499 C C . GLY B 1 69 ? 4.5 -9.594 12.664 1 96.62 69 GLY B C 1
ATOM 2500 O O . GLY B 1 69 ? 5.668 -9.234 12.836 1 96.62 69 GLY B O 1
ATOM 2501 N N . SER B 1 70 ? 3.537 -8.82 12.422 1 96.69 70 SER B N 1
ATOM 2502 C CA . SER B 1 70 ? 3.822 -7.395 12.273 1 96.69 70 SER B CA 1
ATOM 2503 C C . SER B 1 70 ? 2.781 -6.543 12.992 1 96.69 70 SER B C 1
ATOM 2505 O O . SER B 1 70 ? 1.707 -7.035 13.344 1 96.69 70 SER B O 1
ATOM 2507 N N . MET B 1 71 ? 3.121 -5.363 13.32 1 97.44 71 MET B N 1
ATOM 2508 C CA . MET B 1 71 ? 2.248 -4.297 13.797 1 97.44 71 MET B CA 1
ATOM 2509 C C . MET B 1 71 ? 2.305 -3.09 12.867 1 97.44 71 MET B C 1
ATOM 2511 O O . MET B 1 71 ? 3.271 -2.922 12.117 1 97.44 71 MET B O 1
ATOM 2515 N N . PRO B 1 72 ? 1.243 -2.322 12.766 1 98.5 72 PRO B N 1
ATOM 2516 C CA . PRO B 1 72 ? 0.045 -2.283 13.602 1 98.5 72 PRO B CA 1
ATOM 2517 C C . PRO B 1 72 ? -0.979 -3.35 13.227 1 98.5 72 PRO B C 1
ATOM 2519 O O . PRO B 1 72 ? -0.975 -3.838 12.094 1 98.5 72 PRO B O 1
ATOM 2522 N N . VAL B 1 73 ? -1.781 -3.688 14.219 1 98.75 73 VAL B N 1
ATOM 2523 C CA . VAL B 1 73 ? -2.963 -4.523 14.023 1 98.75 73 VAL B CA 1
ATOM 2524 C C . VAL B 1 73 ? -4.203 -3.793 14.539 1 98.75 73 VAL B C 1
ATOM 2526 O O . VAL B 1 73 ? -4.168 -3.168 15.602 1 98.75 73 VAL B O 1
ATOM 2529 N N . LEU B 1 74 ? -5.254 -3.844 13.773 1 98.5 74 LEU B N 1
ATOM 2530 C CA . LEU B 1 74 ? -6.547 -3.303 14.18 1 98.5 74 LEU B CA 1
ATOM 2531 C C . LEU B 1 74 ? -7.535 -4.426 14.484 1 98.5 74 LEU B C 1
ATOM 2533 O O . LEU B 1 74 ? -7.738 -5.316 13.656 1 98.5 74 LEU B O 1
ATOM 2537 N N . TYR B 1 75 ? -8.047 -4.383 15.672 1 97.56 75 TYR B N 1
ATOM 2538 C CA . TYR B 1 75 ? -9.148 -5.258 16.047 1 97.56 75 TYR B CA 1
ATOM 2539 C C . TYR B 1 75 ? -10.461 -4.484 16.109 1 97.56 75 TYR B C 1
ATOM 2541 O O . TYR B 1 75 ? -10.547 -3.432 16.734 1 97.56 75 TYR B O 1
ATOM 2549 N N . GLU B 1 76 ? -11.398 -4.926 15.398 1 95.88 76 GLU B N 1
ATOM 2550 C CA . GLU B 1 76 ? -12.758 -4.395 15.484 1 95.88 76 GLU B CA 1
ATOM 2551 C C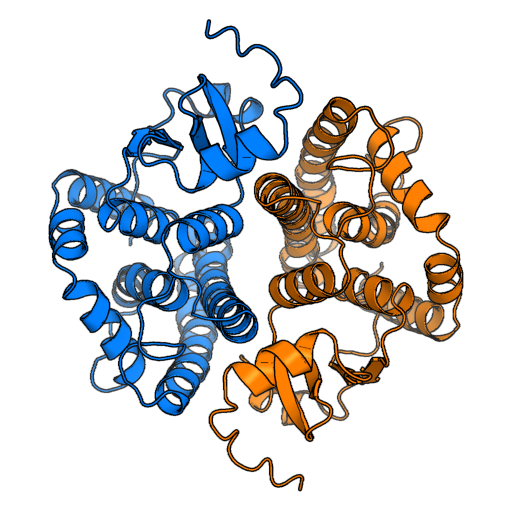 . GLU B 1 76 ? -13.711 -5.414 16.109 1 95.88 76 GLU B C 1
ATOM 2553 O O . GLU B 1 76 ? -13.828 -6.539 15.625 1 95.88 76 GLU B O 1
ATOM 2558 N N . ILE B 1 77 ? -14.281 -5.023 17.141 1 94.12 77 ILE B N 1
ATOM 2559 C CA . ILE B 1 77 ? -15.211 -5.883 17.859 1 94.12 77 ILE B CA 1
ATOM 2560 C C . ILE B 1 77 ? -16.641 -5.449 17.547 1 94.12 77 ILE B C 1
ATOM 2562 O O . ILE B 1 77 ? -17.031 -4.32 17.859 1 94.12 77 ILE B O 1
ATOM 2566 N N . THR B 1 78 ? -17.391 -6.328 17.016 1 88.88 78 THR B N 1
ATOM 2567 C CA . THR B 1 78 ? -18.766 -6.027 16.656 1 88.88 78 THR B CA 1
ATOM 2568 C C . THR B 1 78 ? -19.672 -6.145 17.875 1 88.88 78 THR B C 1
ATOM 2570 O O . THR B 1 78 ? -19.281 -6.707 18.906 1 88.88 78 THR B O 1
ATOM 2573 N N . PRO B 1 79 ? -20.875 -5.621 17.672 1 86.88 79 PRO B N 1
ATOM 2574 C CA . PRO B 1 79 ? -21.797 -5.711 18.797 1 86.88 79 PRO B CA 1
ATOM 2575 C C . PRO B 1 79 ? -22.125 -7.152 19.188 1 86.88 79 PRO B C 1
ATOM 2577 O O . PRO B 1 79 ? -22.453 -7.426 20.344 1 86.88 7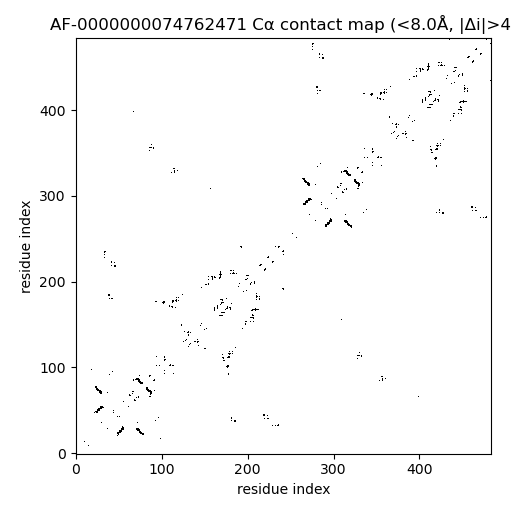9 PRO B O 1
ATOM 2580 N N . THR B 1 80 ? -21.953 -8.078 18.25 1 88.69 80 THR B N 1
ATOM 2581 C CA . THR B 1 80 ? -22.25 -9.484 18.531 1 88.69 80 THR B CA 1
ATOM 2582 C C . THR B 1 80 ? -21.016 -10.188 19.109 1 88.69 80 THR B C 1
ATOM 2584 O O . THR B 1 80 ? -21.062 -11.391 19.391 1 88.69 80 THR B O 1
ATOM 2587 N N . GLY B 1 81 ? -19.953 -9.477 19.219 1 88.06 81 GLY B N 1
ATOM 2588 C CA . GLY B 1 81 ? -18.766 -10.023 19.844 1 88.06 81 GLY B CA 1
ATOM 2589 C C . GLY B 1 81 ? -17.75 -10.57 18.844 1 88.06 81 GLY B C 1
ATOM 2590 O O . GLY B 1 81 ? -16.688 -11.055 19.234 1 88.06 81 GLY B O 1
ATOM 2591 N N . GLU B 1 82 ? -18.031 -10.5 17.641 1 89.38 82 GLU B N 1
ATOM 2592 C CA . GLU B 1 82 ? -17.078 -10.93 16.625 1 89.38 82 GLU B CA 1
ATOM 2593 C C . GLU B 1 82 ? -15.891 -9.977 16.547 1 89.38 82 GLU B C 1
ATOM 2595 O O . GLU B 1 82 ? -16.062 -8.758 16.609 1 89.38 82 GLU B O 1
ATOM 2600 N N . VAL B 1 83 ? -14.703 -10.586 16.5 1 91.69 83 VAL B N 1
ATOM 2601 C CA . VAL B 1 83 ? -13.492 -9.789 16.406 1 91.69 83 VAL B CA 1
ATOM 2602 C C . VAL B 1 83 ? -12.93 -9.867 14.984 1 91.69 83 VAL B C 1
ATOM 2604 O O . VAL B 1 83 ? -12.617 -10.961 14.5 1 91.69 83 VAL B O 1
ATOM 2607 N N . LEU B 1 84 ? -12.883 -8.773 14.438 1 92.12 84 LEU B N 1
ATOM 2608 C CA . LEU B 1 84 ? -12.25 -8.656 13.125 1 92.12 84 LEU B CA 1
ATOM 2609 C C . LEU B 1 84 ? -10.82 -8.133 13.266 1 92.12 84 LEU B C 1
ATOM 2611 O O . LEU B 1 84 ? -10.586 -7.133 13.945 1 92.12 84 LEU B O 1
ATOM 2615 N N . GLU B 1 85 ? -9.898 -8.852 12.633 1 97.06 85 GLU B N 1
ATOM 2616 C CA . GLU B 1 85 ? -8.477 -8.531 12.719 1 97.06 85 GLU B CA 1
ATOM 2617 C C . GLU B 1 85 ? -7.91 -8.133 11.359 1 97.06 85 GLU B C 1
ATOM 2619 O O . GLU B 1 85 ? -8.07 -8.859 10.375 1 97.06 85 GLU B O 1
ATOM 2624 N N . LEU B 1 86 ? -7.332 -6.941 11.336 1 97.88 86 LEU B N 1
ATOM 2625 C CA . LEU B 1 86 ? -6.703 -6.449 10.109 1 97.88 86 LEU B CA 1
ATOM 2626 C C . LEU B 1 86 ? -5.305 -5.918 10.398 1 97.88 86 LEU B C 1
ATOM 2628 O O . LEU B 1 86 ? -5.043 -5.391 11.484 1 97.88 86 LEU B O 1
ATOM 2632 N N . SER B 1 87 ? -4.449 -6.117 9.414 1 98.25 87 SER B N 1
ATOM 2633 C CA . SER B 1 87 ? -3.107 -5.543 9.453 1 98.25 87 SER B CA 1
ATOM 2634 C C . SER B 1 87 ? -2.766 -4.836 8.148 1 98.25 87 SER B C 1
ATOM 2636 O O . SER B 1 87 ? -3.65 -4.566 7.332 1 98.25 87 SER B O 1
ATOM 2638 N N . GLU B 1 88 ? -1.492 -4.426 8.023 1 98.25 88 GLU B N 1
ATOM 2639 C CA . GLU B 1 88 ? -1.034 -3.625 6.895 1 98.25 88 GLU B CA 1
ATOM 2640 C C . GLU B 1 88 ? -1.523 -2.184 7.008 1 98.25 88 GLU B C 1
ATOM 2642 O O . GLU B 1 88 ? -2.684 -1.892 6.715 1 98.25 88 GLU B O 1
ATOM 2647 N N . LEU B 1 89 ? -0.675 -1.315 7.246 1 98.38 89 LEU B N 1
ATOM 2648 C CA . LEU B 1 89 ? -0.973 0.048 7.672 1 98.38 89 LEU B CA 1
ATOM 2649 C C . LEU B 1 89 ? -1.903 0.735 6.676 1 98.38 89 LEU B C 1
ATOM 2651 O O . LEU B 1 89 ? -2.945 1.271 7.066 1 98.38 89 LEU B O 1
ATOM 2655 N N . SER B 1 90 ? -1.544 0.674 5.355 1 98.38 90 SER B N 1
ATOM 2656 C CA . SER B 1 90 ? -2.359 1.375 4.371 1 98.38 90 SER B CA 1
ATOM 2657 C C . SER B 1 90 ? -3.762 0.783 4.289 1 98.38 90 SER B C 1
ATOM 2659 O O . SER B 1 90 ? -4.738 1.507 4.078 1 98.38 90 SER B O 1
ATOM 2661 N N . VAL B 1 91 ? -3.885 -0.519 4.469 1 98.31 91 VAL B N 1
ATOM 2662 C CA . VAL B 1 91 ? -5.188 -1.179 4.484 1 98.31 91 VAL B CA 1
ATOM 2663 C C . VAL B 1 91 ? -6.012 -0.667 5.664 1 98.31 91 VAL B C 1
ATOM 2665 O O . VAL B 1 91 ? -7.203 -0.379 5.516 1 98.31 91 VAL B O 1
ATOM 2668 N N . LEU B 1 92 ? -5.344 -0.539 6.816 1 98.69 92 LEU B N 1
ATOM 2669 C CA . LEU B 1 92 ? -6.016 -0.029 8.008 1 98.69 92 LEU B CA 1
ATOM 2670 C C . LEU B 1 92 ? -6.523 1.392 7.777 1 98.69 92 LEU B C 1
ATOM 2672 O O . LEU B 1 92 ? -7.676 1.704 8.086 1 98.69 92 LEU B O 1
ATOM 2676 N N . GLU B 1 93 ? -5.703 2.186 7.188 1 98.69 93 GLU B N 1
ATOM 2677 C CA . GLU B 1 93 ? -6.066 3.58 6.961 1 98.69 93 GLU B CA 1
ATOM 2678 C C . GLU B 1 93 ? -7.168 3.699 5.914 1 98.69 93 GLU B C 1
ATOM 2680 O O . 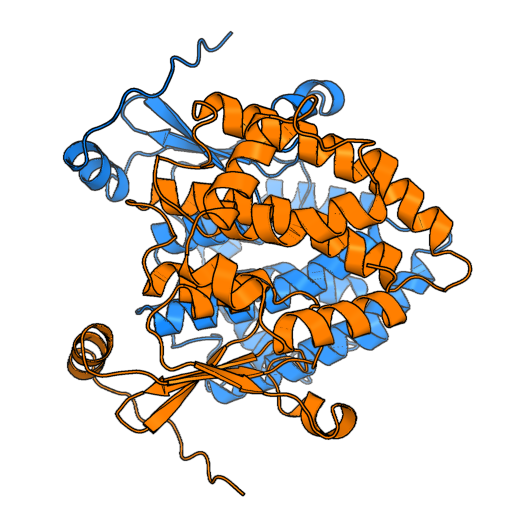GLU B 1 93 ? -8.078 4.527 6.047 1 98.69 93 GLU B O 1
ATOM 2685 N N . HIS B 1 94 ? -7.109 2.879 4.875 1 98.38 94 HIS B N 1
ATOM 2686 C CA . HIS B 1 94 ? -8.188 2.844 3.893 1 98.38 94 HIS B CA 1
ATOM 2687 C C . HIS B 1 94 ? -9.5 2.396 4.527 1 98.38 94 HIS B C 1
ATOM 2689 O O . HIS B 1 94 ? -10.555 2.973 4.254 1 98.38 94 HIS B O 1
ATOM 2695 N N . TYR B 1 95 ? -9.469 1.376 5.371 1 97.88 95 TYR B N 1
ATOM 2696 C CA . TYR B 1 95 ? -10.656 0.821 6.012 1 97.88 95 TYR B CA 1
ATOM 2697 C C . TYR B 1 95 ? -11.328 1.856 6.902 1 97.88 95 TYR B C 1
ATOM 2699 O O . TYR B 1 95 ? -12.531 2.102 6.785 1 97.88 95 TYR B O 1
ATOM 2707 N N . ILE B 1 96 ? -10.555 2.504 7.746 1 97.56 96 ILE B N 1
ATOM 2708 C CA . ILE B 1 96 ? -11.094 3.498 8.664 1 97.56 96 ILE B CA 1
ATOM 2709 C C . ILE B 1 96 ? -11.547 4.73 7.887 1 97.56 96 ILE B C 1
ATOM 2711 O O . ILE B 1 96 ? -12.57 5.336 8.219 1 97.56 96 ILE B O 1
ATOM 2715 N N . GLY B 1 97 ? -10.766 5.113 6.848 1 97.75 97 GLY B N 1
ATOM 2716 C CA . GLY B 1 97 ? -11.203 6.191 5.977 1 97.75 97 GLY B CA 1
ATOM 2717 C C . GLY B 1 97 ? -12.547 5.926 5.332 1 97.75 97 GLY B C 1
ATOM 2718 O O . GLY B 1 97 ? -13.375 6.832 5.215 1 97.75 97 GLY B O 1
ATOM 2719 N N . GLN B 1 98 ? -12.703 4.707 4.867 1 96 98 GLN B N 1
ATOM 2720 C CA . GLN B 1 98 ? -13.977 4.32 4.277 1 96 98 GLN B CA 1
ATOM 2721 C C . GLN B 1 98 ? -15.102 4.363 5.312 1 96 98 GLN B C 1
ATOM 2723 O O . GLN B 1 98 ? -16.172 4.902 5.043 1 96 98 GLN B O 1
ATOM 2728 N N . LYS B 1 99 ? -14.883 3.877 6.438 1 94 99 LYS B N 1
ATOM 2729 C CA . LYS B 1 99 ? -15.891 3.748 7.488 1 94 99 LYS B CA 1
ATOM 2730 C C . LYS B 1 99 ? -16.359 5.117 7.977 1 94 99 LYS B C 1
ATOM 2732 O O . LYS B 1 99 ? -17.531 5.305 8.289 1 94 99 LYS B O 1
ATOM 2737 N N . PHE B 1 100 ? -15.484 6.055 7.984 1 95.94 100 PHE B N 1
ATOM 2738 C CA . PHE B 1 100 ? -15.828 7.324 8.617 1 95.94 100 PHE B CA 1
ATOM 2739 C C . PHE B 1 100 ? -15.898 8.438 7.582 1 95.94 100 PHE B C 1
ATOM 2741 O O . PHE B 1 100 ? -16 9.617 7.938 1 95.94 100 PHE B O 1
ATOM 2748 N N . GLY B 1 101 ? -15.727 8.141 6.301 1 96.06 101 GLY B N 1
ATOM 2749 C CA . GLY B 1 101 ? -16.094 9.055 5.234 1 96.06 101 GLY B CA 1
ATOM 2750 C C . GLY B 1 101 ? -14.945 9.93 4.773 1 96.06 101 GLY B C 1
ATOM 2751 O O . GLY B 1 101 ? -15.148 11.094 4.406 1 96.06 101 GLY B O 1
ATOM 2752 N N . TRP B 1 102 ? -13.758 9.445 4.777 1 98.38 102 TRP B N 1
ATOM 2753 C CA . TRP B 1 102 ? -12.594 10.234 4.398 1 98.38 102 TRP B CA 1
ATOM 2754 C C . TRP B 1 102 ? -11.969 9.719 3.107 1 98.38 102 TRP B C 1
ATOM 2756 O O . TRP B 1 102 ? -10.766 9.844 2.895 1 98.38 102 TRP B O 1
ATOM 2766 N N . LEU B 1 103 ? -12.758 9.109 2.199 1 97.81 103 LEU B N 1
ATOM 2767 C CA . LEU B 1 103 ? -12.18 8.539 0.983 1 97.81 103 LEU B CA 1
ATOM 2768 C C . LEU B 1 103 ? -12.742 9.227 -0.256 1 97.81 103 LEU B C 1
ATOM 2770 O O . LEU B 1 103 ? -12.57 8.742 -1.375 1 97.81 103 LEU B O 1
ATOM 2774 N N . GLY B 1 104 ? -13.375 10.391 -0.094 1 96.81 104 GLY B N 1
ATOM 2775 C CA . GLY B 1 104 ? -13.953 11.086 -1.233 1 96.81 104 GLY B CA 1
ATOM 2776 C C . GLY B 1 104 ? -15.406 10.734 -1.478 1 96.81 104 GLY B C 1
ATOM 2777 O O . GLY B 1 104 ? -15.961 9.859 -0.804 1 96.81 104 GLY B O 1
ATOM 2778 N N . ASP B 1 105 ? -16.031 11.328 -2.518 1 95.81 105 ASP B N 1
ATOM 2779 C CA . ASP B 1 105 ? -17.484 11.289 -2.656 1 95.81 105 ASP B CA 1
ATOM 2780 C C . ASP B 1 105 ? -17.906 10.281 -3.727 1 95.81 105 ASP B C 1
ATOM 2782 O O . ASP B 1 105 ? -19.109 10.016 -3.895 1 95.81 105 ASP B O 1
ATOM 2786 N N . ASN B 1 106 ? -16.969 9.812 -4.484 1 93.06 106 ASN B N 1
ATOM 2787 C CA . ASN B 1 106 ? -17.266 8.82 -5.516 1 93.06 106 ASN B CA 1
ATOM 2788 C C . ASN B 1 106 ? -16.062 7.91 -5.77 1 93.06 106 ASN B C 1
ATOM 2790 O O . ASN B 1 106 ? -15 8.109 -5.191 1 93.06 106 ASN B O 1
ATOM 2794 N N . GLN B 1 107 ? -16.234 6.98 -6.57 1 89.25 107 GLN B N 1
ATOM 2795 C CA . GLN B 1 107 ? -15.227 5.953 -6.785 1 89.25 107 GLN B CA 1
ATOM 2796 C C . GLN B 1 107 ? -13.945 6.551 -7.359 1 89.25 107 GLN B C 1
ATOM 2798 O O . GLN B 1 107 ? -12.844 6.137 -7 1 89.25 107 GLN B O 1
ATOM 2803 N N . TRP B 1 108 ? -14.086 7.441 -8.266 1 91.19 108 TRP B N 1
ATOM 2804 C CA . TRP B 1 108 ? -12.906 8.055 -8.859 1 91.19 108 TRP B CA 1
ATOM 2805 C C . TRP B 1 108 ? -12.117 8.852 -7.824 1 91.19 108 TRP B C 1
ATOM 2807 O O . TRP B 1 108 ? -10.898 8.711 -7.719 1 91.19 108 TRP B O 1
ATOM 2817 N N . GLU B 1 109 ? -12.82 9.672 -7.039 1 96.56 109 GLU B N 1
ATOM 2818 C CA . GLU B 1 109 ? -12.164 10.43 -5.98 1 96.56 109 GLU B CA 1
ATOM 2819 C C . GLU B 1 109 ? -11.477 9.508 -4.984 1 96.56 109 GLU B C 1
ATOM 2821 O O . GLU B 1 109 ? -10.375 9.805 -4.508 1 96.56 109 GLU B O 1
ATOM 2826 N N . GLN B 1 110 ? -12.125 8.43 -4.746 1 97.19 110 GLN B N 1
ATOM 2827 C CA . GLN B 1 110 ? -11.539 7.469 -3.816 1 97.19 110 GLN B CA 1
ATOM 2828 C C . GLN B 1 110 ? -10.172 6.988 -4.312 1 97.19 110 GLN B C 1
ATOM 2830 O O . GLN B 1 110 ? -9.227 6.902 -3.535 1 97.19 110 GLN B O 1
ATOM 2835 N N . ASN B 1 111 ? -10.094 6.691 -5.539 1 96.12 111 ASN B N 1
ATOM 2836 C CA . ASN B 1 111 ? -8.836 6.191 -6.09 1 96.12 111 ASN B CA 1
ATOM 2837 C C . ASN B 1 111 ? -7.773 7.285 -6.148 1 96.12 111 ASN B C 1
ATOM 2839 O O . ASN B 1 111 ? -6.594 7.023 -5.922 1 96.12 111 ASN B O 1
ATOM 2843 N N . LEU B 1 112 ? -8.188 8.531 -6.434 1 97.88 112 LEU B N 1
ATOM 2844 C CA . LEU B 1 112 ? -7.25 9.648 -6.391 1 97.88 112 LEU B CA 1
ATOM 2845 C C . LEU B 1 112 ? -6.715 9.852 -4.977 1 97.88 112 LEU B C 1
ATOM 2847 O O . LEU B 1 112 ? -5.516 10.055 -4.785 1 97.88 112 LEU B O 1
ATOM 2851 N N . VAL B 1 113 ? -7.621 9.781 -4.039 1 98.81 113 VAL B N 1
ATOM 2852 C CA . VAL B 1 113 ? -7.246 9.922 -2.635 1 98.81 113 VAL B CA 1
ATOM 2853 C C . VAL B 1 113 ? -6.207 8.859 -2.271 1 98.81 113 VAL B C 1
ATOM 2855 O O . VAL B 1 113 ? -5.172 9.18 -1.681 1 98.81 113 VAL B O 1
ATOM 2858 N N . LYS B 1 114 ? -6.465 7.648 -2.699 1 98.69 114 LYS B N 1
ATOM 2859 C CA . LYS B 1 114 ? -5.559 6.547 -2.375 1 98.69 114 LYS B CA 1
ATOM 2860 C C . LYS B 1 114 ? -4.227 6.703 -3.1 1 98.69 114 LYS B C 1
ATOM 2862 O O . LYS B 1 114 ? -3.178 6.332 -2.566 1 98.69 114 LYS B O 1
ATOM 2867 N N . MET B 1 115 ? -4.254 7.234 -4.258 1 98.69 115 MET B N 1
ATOM 2868 C CA . MET B 1 115 ? -3.016 7.461 -5.004 1 98.69 115 MET B CA 1
ATOM 2869 C C . MET B 1 115 ? -2.111 8.445 -4.266 1 98.69 115 MET B C 1
ATOM 2871 O O . MET B 1 115 ? -0.932 8.164 -4.047 1 98.69 115 MET B O 1
ATOM 2875 N N . TYR B 1 116 ? -2.646 9.609 -3.828 1 98.88 116 TYR B N 1
ATOM 2876 C CA . TYR B 1 116 ? -1.855 10.602 -3.111 1 98.88 116 TYR B CA 1
ATOM 2877 C C . TYR B 1 116 ? -1.419 10.078 -1.751 1 98.88 116 TYR B C 1
ATOM 2879 O O . TYR B 1 116 ? -0.293 10.328 -1.312 1 98.88 116 TYR B O 1
ATOM 2887 N N . HIS B 1 117 ? -2.336 9.352 -1.148 1 98.88 117 HIS B N 1
ATOM 2888 C CA . HIS B 1 117 ? -2.012 8.695 0.11 1 98.88 117 HIS B CA 1
ATOM 2889 C C . HIS B 1 117 ? -0.83 7.742 -0.055 1 98.88 117 HIS B C 1
ATOM 2891 O O . HIS B 1 117 ? 0.117 7.781 0.735 1 98.88 117 HIS B O 1
ATOM 2897 N N . SER B 1 118 ? -0.921 6.945 -1.06 1 98.69 118 SER B N 1
ATOM 2898 C CA . SER B 1 118 ? 0.118 5.957 -1.325 1 98.69 118 SER B CA 1
ATOM 2899 C C . SER B 1 118 ? 1.457 6.625 -1.619 1 98.69 118 SER B C 1
ATOM 2901 O O . SER B 1 118 ? 2.502 6.16 -1.16 1 98.69 118 SER B O 1
ATOM 2903 N N . SER B 1 119 ? 1.449 7.668 -2.377 1 98.56 119 SER B N 1
ATOM 2904 C CA . SER B 1 119 ? 2.674 8.391 -2.699 1 98.56 119 SER B CA 1
ATOM 2905 C C . SER B 1 119 ? 3.342 8.938 -1.44 1 98.56 119 SER B C 1
ATOM 2907 O O . SER B 1 119 ? 4.551 8.797 -1.262 1 98.56 119 SER B O 1
ATOM 2909 N N . THR B 1 120 ? 2.562 9.539 -0.586 1 98.69 120 THR B N 1
ATOM 2910 C CA . THR B 1 120 ? 3.098 10.102 0.653 1 98.69 120 THR B CA 1
ATOM 2911 C C . THR B 1 120 ? 3.596 8.984 1.572 1 98.69 120 THR B C 1
ATOM 2913 O O . THR B 1 120 ? 4.668 9.102 2.172 1 98.69 120 THR B O 1
ATOM 2916 N N . GLN B 1 121 ? 2.852 7.895 1.613 1 98.25 121 GLN B N 1
ATOM 2917 C CA . GLN B 1 121 ? 3.283 6.754 2.412 1 98.25 121 GLN B CA 1
ATOM 2918 C C . GLN B 1 121 ? 4.617 6.207 1.913 1 98.25 121 GLN B C 1
ATOM 2920 O O . GLN B 1 121 ? 5.469 5.805 2.711 1 98.25 121 GLN B O 1
ATOM 2925 N N . ALA B 1 122 ? 4.793 6.215 0.64 1 97.06 122 ALA B N 1
ATOM 2926 C CA . ALA B 1 122 ? 5.996 5.648 0.043 1 97.06 122 ALA B CA 1
ATOM 2927 C C . ALA B 1 122 ? 7.238 6.43 0.465 1 97.06 122 ALA B C 1
ATOM 2929 O O . ALA B 1 122 ? 8.281 5.84 0.763 1 97.06 122 ALA B O 1
ATOM 2930 N N . VAL B 1 123 ? 7.172 7.75 0.487 1 97.25 123 VAL B N 1
ATOM 2931 C CA . VAL B 1 123 ? 8.336 8.555 0.867 1 97.25 123 VAL B CA 1
ATOM 2932 C C . VAL B 1 123 ? 8.633 8.359 2.352 1 97.25 123 VAL B C 1
ATOM 2934 O O . VAL B 1 123 ? 9.797 8.32 2.758 1 97.25 123 VAL B O 1
ATOM 2937 N N . PHE B 1 124 ? 7.578 8.188 3.141 1 97.62 124 PHE B N 1
ATOM 2938 C CA . PHE B 1 124 ? 7.77 7.938 4.562 1 97.62 124 PHE B CA 1
ATOM 2939 C C . PHE B 1 124 ? 8.359 6.551 4.793 1 97.62 124 PHE B C 1
ATOM 2941 O O . PHE B 1 124 ? 9.234 6.375 5.637 1 97.62 124 PHE B O 1
ATOM 2948 N N . ASP B 1 125 ? 7.891 5.594 4.043 1 96.31 125 ASP B N 1
ATOM 2949 C CA . ASP B 1 125 ? 8.438 4.242 4.145 1 96.31 125 ASP B CA 1
ATOM 2950 C C . ASP B 1 125 ? 9.938 4.234 3.836 1 96.31 125 ASP B C 1
ATOM 2952 O O . ASP B 1 125 ? 10.695 3.492 4.453 1 96.31 125 ASP B O 1
ATOM 2956 N N . LYS B 1 126 ? 10.32 5.027 2.863 1 95.44 126 LYS B N 1
ATOM 2957 C CA . LYS B 1 126 ? 11.734 5.102 2.521 1 95.44 126 LYS B CA 1
ATOM 2958 C C . LYS B 1 126 ? 12.547 5.684 3.672 1 95.44 126 LYS B C 1
ATOM 2960 O O . LYS B 1 126 ? 13.672 5.25 3.926 1 95.44 126 LYS B O 1
ATOM 2965 N N . LEU B 1 127 ? 12 6.68 4.387 1 96.62 127 LEU B N 1
ATOM 2966 C CA . LEU B 1 127 ? 12.648 7.203 5.586 1 96.62 127 LEU B CA 1
ATOM 2967 C C . LEU B 1 127 ? 12.859 6.102 6.617 1 96.62 127 LEU B C 1
ATOM 2969 O O . LEU B 1 127 ? 13.969 5.914 7.117 1 96.62 127 LEU B O 1
ATOM 2973 N N . VAL B 1 128 ? 11.852 5.312 6.812 1 94.06 128 VAL B N 1
ATOM 2974 C CA . VAL B 1 128 ? 11.867 4.297 7.859 1 94.06 128 VAL B CA 1
ATOM 2975 C C . VAL B 1 128 ? 12.82 3.166 7.469 1 94.06 128 VAL B C 1
ATOM 2977 O O . VAL B 1 128 ? 13.656 2.742 8.273 1 94.06 128 VAL B O 1
ATOM 2980 N N . THR B 1 129 ? 12.836 2.76 6.234 1 90.69 129 THR B N 1
ATOM 2981 C CA . THR B 1 129 ? 13.531 1.536 5.844 1 90.69 129 THR B CA 1
ATOM 2982 C C . THR B 1 129 ? 14.984 1.83 5.484 1 90.69 129 THR B C 1
ATOM 2984 O O . THR B 1 129 ? 15.852 0.964 5.625 1 90.69 129 THR B O 1
ATOM 2987 N N . THR B 1 130 ? 15.273 3.086 5.055 1 91.25 130 THR B N 1
ATOM 2988 C CA . THR B 1 130 ? 16.625 3.334 4.582 1 91.25 130 THR B CA 1
ATOM 2989 C C . THR B 1 130 ? 17.406 4.199 5.578 1 91.25 130 THR B C 1
ATOM 2991 O O . THR B 1 130 ? 18.625 4.141 5.633 1 91.25 130 THR B O 1
ATOM 2994 N N . VAL B 1 131 ? 16.672 4.969 6.398 1 93.75 131 VAL B N 1
ATOM 2995 C CA . VAL B 1 131 ? 17.359 5.875 7.316 1 93.75 131 VAL B CA 1
ATOM 2996 C C . VAL B 1 131 ? 17.281 5.32 8.734 1 93.75 131 VAL B C 1
ATOM 2998 O O . VAL B 1 131 ? 18.312 4.992 9.336 1 93.75 131 VAL B O 1
ATOM 3001 N N . VAL B 1 132 ? 16.094 5.02 9.133 1 92.44 132 VAL B N 1
ATOM 3002 C CA . VAL B 1 132 ? 15.875 4.629 10.516 1 92.44 132 VAL B CA 1
ATOM 3003 C C . VAL B 1 132 ? 16.484 3.252 10.766 1 92.44 132 VAL B C 1
ATOM 3005 O O . VAL B 1 132 ? 17.062 3.006 11.828 1 92.44 132 VAL B O 1
ATOM 3008 N N . ARG B 1 133 ? 16.391 2.383 9.789 1 88 133 ARG B N 1
ATOM 3009 C CA . ARG B 1 133 ? 16.844 1.008 9.977 1 88 133 ARG B CA 1
ATOM 3010 C C . ARG B 1 133 ? 18.297 0.842 9.523 1 88 133 ARG B C 1
ATOM 3012 O O . ARG B 1 133 ? 18.859 -0.249 9.625 1 88 133 ARG B O 1
ATOM 3019 N N . ALA B 1 134 ? 18.875 1.892 9.086 1 86.94 134 ALA B N 1
ATOM 3020 C CA . ALA B 1 134 ? 20.281 1.834 8.719 1 86.94 134 ALA B CA 1
ATOM 3021 C C . ALA B 1 134 ? 21.172 1.665 9.945 1 86.94 134 ALA B C 1
ATOM 3023 O O . ALA B 1 134 ? 20.812 2.105 11.047 1 86.94 134 ALA B O 1
ATOM 3024 N N . PRO B 1 135 ? 22.312 0.989 9.648 1 88.12 135 PRO B N 1
ATOM 3025 C CA . PRO B 1 135 ? 23.297 1.056 10.727 1 88.12 135 PRO B CA 1
ATOM 3026 C C . PRO B 1 135 ? 23.609 2.488 11.148 1 88.12 135 PRO B C 1
ATOM 3028 O O . PRO B 1 135 ? 23.625 3.395 10.312 1 88.12 135 PRO B O 1
ATOM 3031 N N . ARG B 1 136 ? 23.922 2.592 12.43 1 89.38 136 ARG B N 1
ATOM 3032 C CA . ARG B 1 136 ? 24.141 3.91 13.016 1 89.38 136 ARG B CA 1
ATOM 3033 C C . ARG B 1 136 ? 25.203 4.684 12.25 1 89.38 136 ARG B C 1
ATOM 3035 O O . ARG B 1 136 ? 25.078 5.895 12.047 1 89.38 136 ARG B O 1
ATOM 3042 N N . GLU B 1 137 ? 26.156 3.947 11.828 1 93 137 GLU B N 1
ATOM 3043 C CA . GLU B 1 137 ? 27.297 4.59 11.156 1 93 137 GLU B CA 1
ATOM 3044 C C . GLU B 1 137 ? 26.875 5.145 9.797 1 93 137 GLU B C 1
ATOM 3046 O O . GLU B 1 137 ? 27.578 5.977 9.227 1 93 137 GLU B O 1
ATOM 3051 N N . HIS B 1 138 ? 25.703 4.773 9.312 1 93.12 138 HIS B N 1
ATOM 3052 C CA . HIS B 1 138 ? 25.266 5.207 7.988 1 93.12 138 HIS B CA 1
ATOM 3053 C C . HIS B 1 138 ? 24.062 6.129 8.086 1 93.12 138 HIS B C 1
ATOM 3055 O O . HIS B 1 138 ? 23.578 6.637 7.066 1 93.12 138 HIS B O 1
ATOM 3061 N N . TYR B 1 139 ? 23.594 6.438 9.273 1 93.69 139 TYR B N 1
ATOM 3062 C CA . TYR B 1 139 ? 22.344 7.172 9.484 1 93.69 139 TYR B CA 1
ATOM 3063 C C . TYR B 1 139 ? 22.391 8.539 8.805 1 93.69 139 TYR B C 1
ATOM 3065 O O . TYR B 1 139 ? 21.531 8.867 8 1 93.69 139 TYR B O 1
ATOM 3073 N N . ASP B 1 140 ? 23.453 9.266 9.008 1 95.06 140 ASP B N 1
ATOM 3074 C CA . ASP B 1 140 ? 23.531 10.641 8.516 1 95.06 140 ASP B CA 1
ATOM 3075 C C . ASP B 1 140 ? 23.609 10.664 6.992 1 95.06 140 ASP B C 1
ATOM 3077 O O . ASP B 1 140 ? 23 11.531 6.352 1 95.06 140 ASP B O 1
ATOM 3081 N N . GLN B 1 141 ? 24.328 9.758 6.52 1 96 141 GLN B N 1
ATOM 3082 C CA . GLN B 1 141 ? 24.453 9.688 5.07 1 96 141 GLN B CA 1
ATOM 3083 C C . GLN B 1 141 ? 23.125 9.336 4.418 1 96 141 GLN B C 1
ATOM 3085 O O . GLN B 1 141 ? 22.719 9.953 3.426 1 96 141 GLN B O 1
ATOM 3090 N N . MET B 1 142 ? 22.438 8.406 4.965 1 95.25 142 MET B N 1
ATOM 3091 C CA . MET B 1 142 ? 21.156 7.977 4.414 1 95.25 142 MET B CA 1
ATOM 3092 C C . MET B 1 142 ? 20.109 9.07 4.574 1 95.25 142 MET B C 1
ATOM 3094 O O . MET B 1 142 ? 19.266 9.266 3.691 1 95.25 142 MET B O 1
ATOM 3098 N N . LEU B 1 143 ? 20.172 9.742 5.672 1 96.75 143 LEU B N 1
ATOM 3099 C CA . LEU B 1 143 ? 19.266 10.859 5.895 1 96.75 143 LEU B CA 1
ATOM 3100 C C . LEU B 1 143 ? 19.469 11.945 4.836 1 96.75 143 LEU B C 1
ATOM 3102 O O . LEU B 1 143 ? 18.5 12.492 4.309 1 96.75 143 LEU B O 1
ATOM 3106 N N . GLU B 1 144 ? 20.688 12.195 4.523 1 97.19 144 GLU B N 1
ATOM 3107 C CA . GLU B 1 144 ? 21 13.227 3.533 1 97.19 144 GLU B CA 1
ATOM 3108 C C . GLU B 1 144 ? 20.516 12.82 2.146 1 97.19 144 GLU B C 1
ATOM 3110 O O . GLU B 1 144 ? 19.969 13.641 1.403 1 97.19 144 GLU B O 1
ATOM 3115 N N . ILE B 1 145 ? 20.672 11.625 1.826 1 95.62 145 ILE B N 1
ATOM 3116 C CA . ILE B 1 145 ? 20.188 11.133 0.541 1 95.62 145 ILE B CA 1
ATOM 3117 C C . ILE B 1 145 ? 18.672 11.266 0.469 1 95.62 145 ILE B C 1
ATOM 3119 O O . ILE B 1 145 ? 18.125 11.781 -0.515 1 95.62 145 ILE B O 1
ATOM 3123 N N . TRP B 1 146 ? 18.047 10.836 1.508 1 96.81 146 TRP B N 1
ATOM 3124 C CA . TRP B 1 146 ? 16.594 10.945 1.58 1 96.81 146 TRP B CA 1
ATOM 3125 C C . TRP B 1 146 ? 16.141 12.406 1.5 1 96.81 146 TRP B C 1
ATOM 3127 O O . TRP B 1 146 ? 15.281 12.758 0.696 1 96.81 146 TRP B O 1
ATOM 3137 N N . ALA B 1 147 ? 16.766 13.273 2.211 1 97.38 147 ALA B N 1
ATOM 3138 C CA . ALA B 1 147 ? 16.406 14.688 2.324 1 97.38 147 ALA B CA 1
ATOM 3139 C C . ALA B 1 147 ? 16.719 15.438 1.032 1 97.38 147 ALA B C 1
ATOM 3141 O O . ALA B 1 147 ? 15.992 16.359 0.66 1 97.38 147 ALA B O 1
ATOM 3142 N N . SER B 1 148 ? 17.719 14.984 0.321 1 97.38 148 SER B N 1
ATOM 3143 C CA . SER B 1 148 ? 18.188 15.773 -0.814 1 97.38 148 SER B CA 1
ATOM 3144 C C . SER B 1 148 ? 17.609 15.25 -2.125 1 97.38 148 SER B C 1
ATOM 3146 O O . SER B 1 148 ? 17.656 15.938 -3.148 1 97.38 148 SER B O 1
ATOM 3148 N N . THR B 1 149 ? 17.016 14.102 -2.078 1 95.44 149 THR B N 1
ATOM 3149 C CA . THR B 1 149 ? 16.547 13.531 -3.334 1 95.44 149 THR B CA 1
ATOM 3150 C C . THR B 1 149 ? 15.062 13.188 -3.25 1 95.44 149 THR B C 1
ATOM 3152 O O . THR B 1 149 ? 14.25 13.727 -4.008 1 95.44 149 THR B O 1
ATOM 3155 N N . LEU B 1 150 ? 14.68 12.492 -2.25 1 96.25 150 LEU B N 1
ATOM 3156 C CA . LEU B 1 150 ? 13.32 11.969 -2.203 1 96.25 150 LEU B CA 1
ATOM 3157 C C . LEU B 1 150 ? 12.336 13.047 -1.762 1 96.25 150 LEU B C 1
ATOM 3159 O O . LEU B 1 150 ? 11.234 13.156 -2.314 1 96.25 150 LEU B O 1
ATOM 3163 N N . VAL B 1 151 ? 12.727 13.836 -0.791 1 97.81 151 VAL B N 1
ATOM 3164 C CA . VAL B 1 151 ? 11.805 14.828 -0.24 1 97.81 151 VAL B CA 1
ATOM 3165 C C . VAL B 1 151 ? 11.523 15.906 -1.282 1 97.81 151 VAL B C 1
ATOM 3167 O O . VAL B 1 151 ? 10.367 16.25 -1.539 1 97.81 151 VAL B O 1
ATOM 3170 N N . PRO B 1 152 ? 12.539 16.422 -1.959 1 97.31 152 PRO B N 1
ATOM 3171 C CA . PRO B 1 152 ? 12.242 17.453 -2.943 1 97.31 152 PRO B CA 1
ATOM 3172 C C . PRO B 1 152 ? 11.391 16.953 -4.102 1 97.31 152 PRO B C 1
ATOM 3174 O O . PRO B 1 152 ? 10.539 17.688 -4.613 1 97.31 152 PRO B O 1
ATOM 3177 N N . ASP B 1 153 ? 11.625 15.727 -4.551 1 96.81 153 ASP B N 1
ATOM 3178 C CA . ASP B 1 153 ? 10.773 15.148 -5.586 1 96.81 153 ASP B CA 1
ATOM 3179 C C . ASP B 1 153 ? 9.32 15.07 -5.125 1 96.81 153 ASP B C 1
ATOM 3181 O O . ASP B 1 153 ? 8.414 15.461 -5.859 1 96.81 153 ASP B O 1
ATOM 3185 N N . TRP B 1 154 ? 9.148 14.578 -3.934 1 98.06 154 TRP B N 1
ATOM 3186 C CA . TRP B 1 154 ? 7.809 14.477 -3.363 1 98.06 154 TRP B CA 1
ATOM 3187 C C . TRP B 1 154 ? 7.152 15.852 -3.275 1 98.06 154 TRP B C 1
ATOM 3189 O O . TRP B 1 154 ? 5.996 16.016 -3.662 1 98.06 154 TRP B O 1
ATOM 3199 N N . VAL B 1 155 ? 7.871 16.844 -2.809 1 98.38 155 VAL B N 1
ATOM 3200 C CA . VAL B 1 155 ? 7.387 18.219 -2.643 1 98.38 155 VAL B CA 1
ATOM 3201 C C . VAL B 1 155 ? 6.945 18.781 -3.994 1 98.38 155 VAL B C 1
ATOM 3203 O O . VAL B 1 155 ? 5.867 19.359 -4.109 1 98.38 155 VAL B O 1
ATOM 3206 N N . GLU B 1 156 ? 7.742 18.547 -4.969 1 97.94 156 GLU B N 1
ATOM 3207 C CA . GLU B 1 156 ? 7.445 19.078 -6.297 1 97.94 156 GLU B CA 1
ATOM 3208 C C . GLU B 1 156 ? 6.133 18.516 -6.836 1 97.94 156 GLU B C 1
ATOM 3210 O O . GLU B 1 156 ? 5.246 19.281 -7.234 1 97.94 156 GLU B O 1
ATOM 3215 N N . TYR B 1 157 ? 5.988 17.281 -6.777 1 98.06 157 TYR B N 1
ATOM 3216 C CA . TYR B 1 157 ? 4.809 16.641 -7.34 1 98.06 157 TYR B CA 1
ATOM 3217 C C . TYR B 1 157 ? 3.566 16.953 -6.52 1 98.06 157 TYR B C 1
ATOM 3219 O O . TYR B 1 157 ? 2.494 17.203 -7.078 1 98.06 157 TYR B O 1
ATOM 3227 N N . HIS B 1 158 ? 3.656 17 -5.23 1 98.69 158 HIS B N 1
ATOM 3228 C CA . HIS B 1 158 ? 2.488 17.203 -4.379 1 98.69 158 HIS B CA 1
ATOM 3229 C C . HIS B 1 158 ? 2.072 18.672 -4.352 1 98.69 158 HIS B C 1
ATOM 3231 O O . HIS B 1 158 ? 0.88 18.969 -4.305 1 98.69 158 HIS B O 1
ATOM 3237 N N . GLU B 1 159 ? 3.057 19.562 -4.359 1 98.81 159 GLU B N 1
ATOM 3238 C CA . GLU B 1 159 ? 2.719 20.969 -4.484 1 98.81 159 GLU B CA 1
ATOM 3239 C C . GLU B 1 159 ? 1.97 21.25 -5.785 1 98.81 159 GLU B C 1
ATOM 3241 O O . GLU B 1 159 ? 0.962 21.953 -5.789 1 98.81 159 GLU B O 1
ATOM 3246 N N . LYS B 1 160 ? 2.477 20.656 -6.859 1 98.12 160 LYS B N 1
ATOM 3247 C CA . LYS B 1 160 ? 1.828 20.812 -8.164 1 98.12 160 LYS B CA 1
ATOM 3248 C C . LYS B 1 160 ? 0.414 20.234 -8.141 1 98.12 160 LYS B C 1
ATOM 3250 O O . LYS B 1 160 ? -0.523 20.859 -8.641 1 98.12 160 LYS B O 1
ATOM 3255 N N . ALA B 1 161 ? 0.224 19.094 -7.559 1 98.12 161 ALA B N 1
ATOM 3256 C CA . ALA B 1 161 ? -1.083 18.438 -7.484 1 98.12 161 ALA B CA 1
ATOM 3257 C C . ALA B 1 161 ? -2.066 19.281 -6.676 1 98.12 161 ALA B C 1
ATOM 3259 O O . ALA B 1 161 ? -3.229 19.438 -7.059 1 98.12 161 ALA B O 1
ATOM 3260 N N . LEU B 1 162 ? -1.596 19.781 -5.582 1 98.81 162 LEU B N 1
ATOM 3261 C CA . LEU B 1 162 ? -2.451 20.578 -4.707 1 98.81 162 LEU B CA 1
ATOM 3262 C C . LEU B 1 162 ? -2.836 21.891 -5.375 1 98.81 162 LEU B C 1
ATOM 3264 O O . LEU B 1 162 ? -3.975 22.344 -5.246 1 98.81 162 LEU B O 1
ATOM 3268 N N . LYS B 1 163 ? -1.925 22.484 -6.094 1 98.5 163 LYS B N 1
ATOM 3269 C CA . LYS B 1 163 ? -2.236 23.688 -6.848 1 98.5 163 LYS B CA 1
ATOM 3270 C C . LYS B 1 163 ? -3.279 23.422 -7.926 1 98.5 163 LYS B C 1
ATOM 3272 O O . LYS B 1 163 ? -4.172 24.234 -8.164 1 98.5 163 LYS B O 1
ATOM 3277 N N . ALA B 1 164 ? -3.152 22.25 -8.531 1 97.38 164 ALA B N 1
ATOM 3278 C CA . ALA B 1 164 ? -4.109 21.859 -9.555 1 97.38 164 ALA B CA 1
ATOM 3279 C C . ALA B 1 164 ? -5.516 21.719 -8.977 1 97.38 164 ALA B C 1
ATOM 3281 O O . ALA B 1 164 ? -6.508 21.891 -9.688 1 97.38 164 ALA B O 1
ATOM 3282 N N . ASN B 1 165 ? -5.605 21.422 -7.664 1 97.94 165 ASN B N 1
ATOM 3283 C CA . ASN B 1 165 ? -6.898 21.359 -6.992 1 97.94 165 ASN B CA 1
ATOM 3284 C C . ASN B 1 165 ? -7.246 22.672 -6.305 1 97.94 165 ASN B C 1
ATOM 3286 O O . ASN B 1 165 ? -8.008 22.688 -5.336 1 97.94 165 ASN B O 1
ATOM 3290 N N . GLY B 1 166 ? -6.57 23.766 -6.578 1 97.94 166 GLY B N 1
ATOM 3291 C CA . GLY B 1 166 ? -6.945 25.109 -6.145 1 97.94 166 GLY B CA 1
ATOM 3292 C C . GLY B 1 166 ? -6.258 25.531 -4.859 1 97.94 166 GLY B C 1
ATOM 3293 O O . GLY B 1 166 ? -6.641 26.531 -4.246 1 97.94 166 GLY B O 1
ATOM 3294 N N . SER B 1 167 ? -5.332 24.734 -4.379 1 97.88 167 SER B N 1
ATOM 3295 C CA . SER B 1 167 ? -4.625 25.031 -3.137 1 97.88 167 SER B CA 1
ATOM 3296 C C . SER B 1 167 ? -5.602 25.281 -1.992 1 97.88 167 SER B C 1
ATOM 3298 O O . SER B 1 167 ? -5.398 26.188 -1.186 1 97.88 167 SER B O 1
ATOM 3300 N N . ASN B 1 168 ? -6.676 24.547 -1.922 1 98.19 168 ASN B N 1
ATOM 3301 C CA . ASN B 1 168 ? -7.75 24.766 -0.957 1 98.19 168 ASN B CA 1
ATOM 3302 C C . ASN B 1 168 ? -7.539 23.953 0.312 1 98.19 168 ASN B C 1
ATOM 3304 O O . ASN B 1 168 ? -8.453 23.812 1.128 1 98.19 168 ASN B O 1
ATOM 3308 N N . GLY B 1 169 ? -6.371 23.312 0.428 1 98.56 169 GLY B N 1
ATOM 3309 C CA . GLY B 1 169 ? -6.051 22.547 1.62 1 98.56 169 GLY B CA 1
ATOM 3310 C C . GLY B 1 169 ? -6.441 21.078 1.51 1 98.56 169 GLY B C 1
ATOM 3311 O O . GLY B 1 169 ? -6.422 20.344 2.504 1 98.56 169 GLY B O 1
ATOM 3312 N N . HIS B 1 170 ? -6.828 20.688 0.248 1 98.88 170 HIS B N 1
ATOM 3313 C CA . HIS B 1 170 ? -7.227 19.297 0.005 1 98.88 170 HIS B CA 1
ATOM 3314 C C . HIS B 1 170 ? -6.625 18.781 -1.294 1 98.88 170 HIS B C 1
ATOM 3316 O O . HIS B 1 170 ? -6.531 19.516 -2.281 1 98.88 170 HIS B O 1
ATOM 3322 N N . TYR B 1 171 ? -6.246 17.5 -1.271 1 98.81 171 TYR B N 1
ATOM 3323 C CA . TYR B 1 171 ? -5.75 16.875 -2.49 1 98.81 171 TYR B CA 1
ATOM 3324 C C . TYR B 1 171 ? -6.875 16.672 -3.5 1 98.81 171 TYR B C 1
ATOM 3326 O O . TYR B 1 171 ? -6.664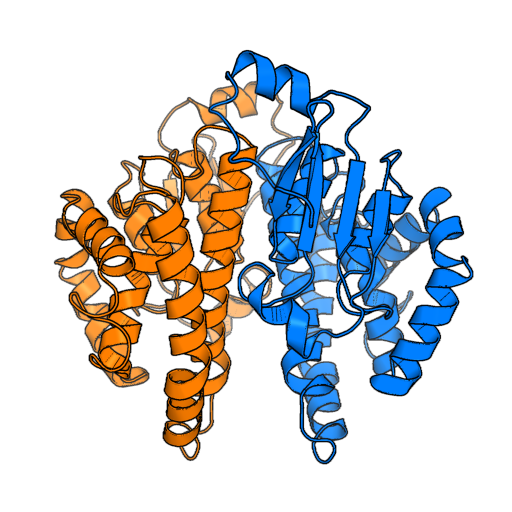 16.797 -4.707 1 98.81 171 TYR B O 1
ATOM 3334 N N . VAL B 1 172 ? -8.031 16.266 -2.988 1 98.62 172 VAL B N 1
ATOM 3335 C CA . VAL B 1 172 ? -9.164 15.891 -3.826 1 98.62 172 VAL B CA 1
ATOM 3336 C C . VAL B 1 172 ? -10.422 16.609 -3.33 1 98.62 172 VAL B C 1
ATOM 3338 O O . VAL B 1 172 ? -10.758 16.531 -2.145 1 98.62 172 VAL B O 1
ATOM 3341 N N . GLY B 1 173 ? -11.078 17.234 -4.199 1 97.88 173 GLY B N 1
ATOM 3342 C CA . GLY B 1 173 ? -12.305 17.922 -3.826 1 97.88 173 GLY B CA 1
ATOM 3343 C C . GLY B 1 173 ? -12.094 19 -2.781 1 97.88 173 GLY B C 1
ATOM 3344 O O . GLY B 1 173 ? -11.117 19.766 -2.852 1 97.88 173 GLY B O 1
ATOM 3345 N N . SER B 1 174 ? -13.07 19.078 -1.873 1 98.19 174 SER B N 1
ATOM 3346 C CA . SER B 1 174 ? -13.039 20.156 -0.889 1 98.19 174 SER B CA 1
ATOM 3347 C C . SER B 1 174 ? -13.305 19.641 0.517 1 98.19 174 SER B C 1
ATOM 3349 O O . SER B 1 174 ? -13.656 20.406 1.416 1 98.19 174 SER B O 1
ATOM 3351 N N . LYS B 1 175 ? -13.156 18.312 0.665 1 97.69 175 LYS B N 1
ATOM 3352 C CA . LYS B 1 175 ? -13.375 17.688 1.965 1 97.69 175 LYS B CA 1
ATOM 3353 C C . LYS B 1 175 ? -12.125 16.953 2.441 1 97.69 175 LYS B C 1
ATOM 3355 O O . LYS B 1 175 ? -11.328 16.484 1.627 1 97.69 175 LYS B O 1
ATOM 3360 N N . LEU B 1 176 ? -12.047 16.844 3.736 1 98.62 176 LEU B N 1
ATOM 3361 C CA . LEU B 1 176 ? -10.922 16.156 4.359 1 98.62 176 LEU B CA 1
ATOM 3362 C C . LEU B 1 176 ? -10.891 14.68 3.943 1 98.62 176 LEU B C 1
ATOM 3364 O O . LEU B 1 176 ? -11.914 14 3.98 1 98.62 176 LEU B O 1
ATOM 3368 N N . THR B 1 177 ? -9.727 14.18 3.502 1 98.88 177 THR B N 1
ATOM 3369 C CA . THR B 1 177 ? -9.547 12.781 3.129 1 98.88 177 THR B CA 1
ATOM 3370 C C . THR B 1 177 ? -8.328 12.188 3.826 1 98.88 177 THR B C 1
ATOM 3372 O O . THR B 1 177 ? -7.57 12.914 4.48 1 98.88 177 THR B O 1
ATOM 3375 N N . ILE B 1 178 ? -8.07 10.914 3.639 1 98.88 178 ILE B N 1
ATOM 3376 C CA . ILE B 1 178 ? -6.93 10.25 4.262 1 98.88 178 ILE B CA 1
ATOM 3377 C C . ILE B 1 178 ? -5.637 10.742 3.617 1 98.88 178 ILE B C 1
ATOM 3379 O O . ILE B 1 178 ? -4.57 10.68 4.227 1 98.88 178 ILE B O 1
ATOM 3383 N N . ALA B 1 179 ? -5.691 11.203 2.359 1 98.94 179 ALA B N 1
ATOM 3384 C CA . ALA B 1 179 ? -4.504 11.789 1.741 1 98.94 179 ALA B CA 1
ATOM 3385 C C . ALA B 1 179 ? -4.066 13.047 2.482 1 98.94 179 ALA B C 1
ATOM 3387 O O . ALA B 1 179 ? -2.875 13.25 2.723 1 98.94 179 ALA B O 1
ATOM 3388 N N . ASP B 1 180 ? -5.031 13.891 2.826 1 98.94 180 ASP B N 1
ATOM 3389 C CA . ASP B 1 180 ? -4.746 15.102 3.592 1 98.94 180 ASP B CA 1
ATOM 3390 C C . ASP B 1 180 ? -4.18 14.758 4.969 1 98.94 180 ASP B C 1
ATOM 3392 O O . ASP B 1 180 ? -3.172 15.328 5.387 1 98.94 180 ASP B O 1
ATOM 3396 N N . ILE B 1 181 ? -4.828 13.836 5.617 1 98.88 181 ILE B N 1
ATOM 3397 C CA . ILE B 1 181 ? -4.457 13.453 6.977 1 98.88 181 ILE B CA 1
ATOM 3398 C C . ILE B 1 181 ? -3.047 12.875 6.984 1 98.88 181 ILE B C 1
ATOM 3400 O O . ILE B 1 181 ? -2.221 13.234 7.824 1 98.88 181 ILE B O 1
ATOM 3404 N N . LYS B 1 182 ? -2.773 11.984 6.027 1 98.81 182 LYS B N 1
ATOM 3405 C CA . LYS B 1 182 ? -1.449 11.375 5.918 1 98.81 182 LYS B CA 1
ATOM 3406 C C . LYS B 1 182 ? -0.374 12.438 5.703 1 98.81 182 LYS B C 1
ATOM 3408 O O . LYS B 1 182 ? 0.636 12.461 6.414 1 98.81 182 LYS B O 1
ATOM 3413 N N . THR B 1 183 ? -0.646 13.32 4.801 1 98.81 183 THR B N 1
ATOM 3414 C CA . THR B 1 183 ? 0.329 14.359 4.484 1 98.81 183 THR B CA 1
ATOM 3415 C C . THR B 1 183 ? 0.554 15.273 5.688 1 98.81 183 THR B C 1
ATOM 3417 O O . THR B 1 183 ? 1.695 15.5 6.09 1 98.81 183 THR B O 1
ATOM 3420 N N . ALA B 1 184 ? -0.478 15.68 6.297 1 98.75 184 ALA B N 1
ATOM 3421 C CA . ALA B 1 184 ? -0.365 16.625 7.41 1 98.75 184 ALA B CA 1
ATOM 3422 C C . ALA B 1 184 ? 0.363 15.984 8.594 1 98.75 184 ALA B C 1
ATOM 3424 O O . ALA B 1 184 ? 1.189 16.641 9.242 1 98.75 184 ALA B O 1
ATOM 3425 N N . THR B 1 185 ? 0.097 14.742 8.836 1 98 185 THR B N 1
ATOM 3426 C CA . THR B 1 185 ? 0.615 14.109 10.047 1 98 185 THR B CA 1
ATOM 3427 C C . THR B 1 185 ? 2.084 13.734 9.875 1 98 185 THR B C 1
ATOM 3429 O O . THR B 1 185 ? 2.809 13.578 10.859 1 98 185 THR B O 1
ATOM 3432 N N . ILE B 1 186 ? 2.559 13.586 8.656 1 97.12 186 ILE B N 1
ATOM 3433 C CA . ILE B 1 186 ? 3.959 13.203 8.508 1 97.12 186 ILE B CA 1
ATOM 3434 C C . ILE B 1 186 ? 4.824 14.453 8.375 1 97.12 186 ILE B C 1
ATOM 3436 O O . ILE B 1 186 ? 6.051 14.391 8.5 1 97.12 186 ILE B O 1
ATOM 3440 N N . LEU B 1 187 ? 4.219 15.609 8.125 1 97.06 187 LEU B N 1
ATOM 3441 C CA . LEU B 1 187 ? 4.969 16.828 7.852 1 97.06 187 LEU B CA 1
ATOM 3442 C C . LEU B 1 187 ? 5.789 17.25 9.07 1 97.06 187 LEU B C 1
ATOM 3444 O O . LEU B 1 187 ? 6.883 17.797 8.922 1 97.06 187 LEU B O 1
ATOM 3448 N N . ASP B 1 188 ? 5.281 16.969 10.258 1 91.94 188 ASP B N 1
ATOM 3449 C CA . ASP B 1 188 ? 6.062 17.281 11.445 1 91.94 188 ASP B CA 1
ATOM 3450 C C . ASP B 1 188 ? 7.398 16.547 11.438 1 91.94 188 ASP B C 1
ATOM 3452 O O . ASP B 1 188 ? 8.438 17.125 11.766 1 91.94 188 ASP B O 1
ATOM 3456 N N . ASN B 1 189 ? 7.352 15.297 11.055 1 93.56 189 ASN B N 1
ATOM 3457 C CA . ASN B 1 189 ? 8.578 14.508 10.969 1 93.56 189 ASN B CA 1
ATOM 3458 C C . ASN B 1 189 ? 9.523 15.055 9.906 1 93.56 189 ASN B C 1
ATOM 3460 O O . ASN B 1 189 ? 10.727 15.164 10.141 1 93.56 189 ASN B O 1
ATOM 3464 N N . PHE B 1 190 ? 8.977 15.406 8.742 1 96 190 PHE B N 1
ATOM 3465 C CA . PHE B 1 190 ? 9.781 15.914 7.641 1 96 190 PHE B CA 1
ATOM 3466 C C . PHE B 1 190 ? 10.461 17.219 8.023 1 96 190 PHE B C 1
ATOM 3468 O O . PHE B 1 190 ? 11.664 17.391 7.801 1 96 190 PHE B O 1
ATOM 3475 N N . ILE B 1 191 ? 9.719 18.094 8.695 1 94.19 191 ILE B N 1
ATOM 3476 C CA . ILE B 1 191 ? 10.242 19.391 9.078 1 94.19 191 ILE B CA 1
ATOM 3477 C C . ILE B 1 191 ? 11.266 19.234 10.195 1 94.19 191 ILE B C 1
ATOM 3479 O O . ILE B 1 191 ? 12.289 19.922 10.211 1 94.19 191 ILE B O 1
ATOM 3483 N N . THR B 1 192 ? 11.023 18.359 11.102 1 93.81 192 THR B N 1
ATOM 3484 C CA . THR B 1 192 ? 11.977 18.078 12.18 1 93.81 192 THR B CA 1
ATOM 3485 C C . THR B 1 192 ? 13.305 17.594 11.609 1 93.81 192 THR B C 1
ATOM 3487 O O . THR B 1 192 ? 14.375 18 12.078 1 93.81 192 THR B O 1
ATOM 3490 N N . LEU B 1 193 ? 13.273 16.812 10.594 1 94.88 193 LEU B N 1
ATOM 3491 C CA . LEU B 1 193 ? 14.469 16.156 10.07 1 94.88 193 LEU B CA 1
ATOM 3492 C C . LEU B 1 193 ? 15.195 17.062 9.07 1 94.88 193 LEU B C 1
ATOM 3494 O O . LEU B 1 193 ? 16.422 16.984 8.945 1 94.88 193 LEU B O 1
ATOM 3498 N N . THR B 1 194 ? 14.398 17.906 8.359 1 95.38 194 THR B N 1
ATOM 3499 C CA . THR B 1 194 ? 15.031 18.594 7.238 1 95.38 194 THR B CA 1
ATOM 3500 C C . THR B 1 194 ? 14.977 20.109 7.434 1 95.38 194 THR B C 1
ATOM 3502 O O . THR B 1 194 ? 15.523 20.859 6.629 1 95.38 194 THR B O 1
ATOM 3505 N N . GLY B 1 195 ? 14.281 20.562 8.484 1 93.56 195 GLY B N 1
ATOM 3506 C CA . GLY B 1 195 ? 14.07 21.984 8.672 1 93.56 195 GLY B CA 1
ATOM 3507 C C . GLY B 1 195 ? 13.234 22.609 7.57 1 93.56 195 GLY B C 1
ATOM 3508 O O . GLY B 1 195 ? 12.266 22.016 7.109 1 93.56 195 GLY B O 1
ATOM 3509 N N . ASP B 1 196 ? 13.609 23.75 7.168 1 93.38 196 ASP B N 1
ATOM 3510 C CA . ASP B 1 196 ? 12.859 24.484 6.148 1 93.38 196 ASP B CA 1
ATOM 3511 C C . ASP B 1 196 ? 13.516 24.328 4.777 1 93.38 196 ASP B C 1
ATOM 3513 O O . ASP B 1 196 ? 13.258 25.125 3.869 1 93.38 196 ASP B O 1
ATOM 3517 N N . ARG B 1 197 ? 14.336 23.312 4.637 1 95.12 197 ARG B N 1
ATOM 3518 C CA . ARG B 1 197 ? 15.086 23.094 3.404 1 95.12 197 ARG B CA 1
ATOM 3519 C C . ARG B 1 197 ? 14.148 22.984 2.207 1 95.12 197 ARG B C 1
ATOM 3521 O O . ARG B 1 197 ? 14.414 23.547 1.145 1 95.12 197 ARG B O 1
ATOM 3528 N N . HIS B 1 198 ? 12.977 22.297 2.432 1 96 198 HIS B N 1
ATOM 3529 C CA . HIS B 1 198 ? 12.102 22.016 1.295 1 96 198 HIS B CA 1
ATOM 3530 C C . HIS B 1 198 ? 10.664 22.406 1.594 1 96 198 HIS B C 1
ATOM 3532 O O . HIS B 1 198 ? 9.875 22.656 0.674 1 96 198 HIS B O 1
ATOM 3538 N N . ILE B 1 199 ? 10.367 22.484 2.844 1 97.62 199 ILE B N 1
ATOM 3539 C CA . ILE B 1 199 ? 8.977 22.672 3.238 1 97.62 199 ILE B CA 1
ATOM 3540 C C . ILE B 1 199 ? 8.867 23.906 4.148 1 97.62 199 ILE B C 1
ATOM 3542 O O . ILE B 1 199 ? 9.484 23.953 5.215 1 97.62 199 ILE B O 1
ATOM 3546 N N . SER B 1 200 ? 8.117 24.828 3.715 1 96.94 200 SER B N 1
ATOM 3547 C CA . SER B 1 200 ? 7.793 26.031 4.461 1 96.94 200 SER B CA 1
ATOM 3548 C C . SER B 1 200 ? 6.551 26.719 3.889 1 96.94 200 SER B C 1
ATOM 3550 O O . SER B 1 200 ? 6.07 26.344 2.816 1 96.94 200 SER B O 1
ATOM 3552 N N . ARG B 1 201 ? 6.055 27.625 4.598 1 96.31 201 ARG B N 1
ATOM 3553 C CA . ARG B 1 201 ? 4.887 28.375 4.137 1 96.31 201 ARG B CA 1
ATOM 3554 C C . ARG B 1 201 ? 5.203 29.156 2.865 1 96.31 201 ARG B C 1
ATOM 3556 O O . ARG B 1 201 ? 4.328 29.359 2.021 1 96.31 201 ARG B O 1
ATOM 3563 N N . GLU B 1 202 ? 6.398 29.547 2.684 1 97 202 GLU B N 1
ATOM 3564 C CA . GLU B 1 202 ? 6.836 30.297 1.512 1 97 202 GLU B CA 1
ATOM 3565 C C . GLU B 1 202 ? 7.066 29.375 0.318 1 97 202 GLU B C 1
ATOM 3567 O O . GLU B 1 202 ? 6.609 29.656 -0.791 1 97 202 GLU B O 1
ATOM 3572 N N . LYS B 1 203 ? 7.699 28.266 0.517 1 97.31 203 LYS B N 1
ATOM 3573 C CA . LYS B 1 203 ? 8.148 27.391 -0.565 1 97.31 203 LYS B CA 1
ATOM 3574 C C . LYS B 1 203 ? 7.031 26.453 -1.019 1 97.31 203 LYS B C 1
ATOM 3576 O O . LYS B 1 203 ? 6.961 26.094 -2.193 1 97.31 203 LYS B O 1
ATOM 3581 N N . THR B 1 204 ? 6.254 26.047 -0.04 1 98.56 204 THR B N 1
ATOM 3582 C CA . THR B 1 204 ? 5.242 25.031 -0.308 1 98.56 204 THR B CA 1
ATOM 3583 C C . THR B 1 204 ? 3.9 25.438 0.304 1 98.56 204 THR B C 1
ATOM 3585 O O . THR B 1 204 ? 3.357 24.719 1.143 1 98.56 204 THR B O 1
ATOM 3588 N N . PRO B 1 205 ? 3.355 26.547 -0.178 1 98.69 205 PRO B N 1
ATOM 3589 C CA . PRO B 1 205 ? 2.131 27.062 0.444 1 98.69 205 PRO B CA 1
ATOM 3590 C C . PRO B 1 205 ? 0.954 26.094 0.311 1 98.69 205 PRO B C 1
ATOM 3592 O O . PRO B 1 205 ? 0.105 26.031 1.203 1 98.69 205 PRO B O 1
ATOM 3595 N N . ALA B 1 206 ? 0.862 25.359 -0.759 1 98.88 206 ALA B N 1
ATOM 3596 C CA . ALA B 1 206 ? -0.266 24.453 -0.938 1 98.88 206 ALA B CA 1
ATOM 3597 C C . ALA B 1 206 ? -0.172 23.266 0.018 1 98.88 206 ALA B C 1
ATOM 3599 O O . ALA B 1 206 ? -1.174 22.859 0.606 1 98.88 206 ALA B O 1
ATOM 3600 N N . ILE B 1 207 ? 1.017 22.703 0.189 1 98.88 207 ILE B N 1
ATOM 3601 C CA . ILE B 1 207 ? 1.229 21.625 1.141 1 98.88 207 ILE B CA 1
ATOM 3602 C C . ILE B 1 207 ? 0.942 22.109 2.557 1 98.88 207 ILE B C 1
ATOM 3604 O O . ILE B 1 207 ? 0.293 21.422 3.344 1 98.88 207 ILE B O 1
ATOM 3608 N N . MET B 1 208 ? 1.408 23.328 2.85 1 98.75 208 MET B N 1
ATOM 3609 C CA . MET B 1 208 ? 1.202 23.875 4.188 1 98.75 208 MET B CA 1
ATOM 3610 C C . MET B 1 208 ? -0.274 24.172 4.434 1 98.75 208 MET B C 1
ATOM 3612 O O . MET B 1 208 ? -0.744 24.094 5.57 1 98.75 208 MET B O 1
ATOM 3616 N N . ALA B 1 209 ? -1.021 24.453 3.369 1 98.81 209 ALA B N 1
ATOM 3617 C CA . ALA B 1 209 ? -2.463 24.625 3.523 1 98.81 209 ALA B CA 1
ATOM 3618 C C . ALA B 1 209 ? -3.121 23.328 3.984 1 98.81 209 ALA B C 1
ATOM 3620 O O . ALA B 1 209 ? -4.078 23.344 4.766 1 98.81 209 ALA B O 1
ATOM 3621 N N . VAL B 1 210 ? -2.648 22.188 3.512 1 98.88 210 VAL B N 1
ATOM 3622 C CA . VAL B 1 210 ? -3.139 20.891 3.967 1 98.88 210 VAL B CA 1
ATOM 3623 C C . VAL B 1 210 ? -2.844 20.719 5.453 1 98.88 210 VAL B C 1
ATOM 3625 O O . VAL B 1 210 ? -3.719 20.312 6.223 1 98.88 210 VAL B O 1
ATOM 3628 N N . TYR B 1 211 ? -1.628 21.078 5.844 1 98.69 211 TYR B N 1
ATOM 3629 C CA . TYR B 1 211 ? -1.199 21 7.234 1 98.69 211 TYR B CA 1
ATOM 3630 C C . TYR B 1 211 ? -2.078 21.875 8.125 1 98.69 211 TYR B C 1
ATOM 3632 O O . TYR B 1 211 ? -2.609 21.406 9.133 1 98.69 211 TYR B O 1
ATOM 3640 N N . ASP B 1 212 ? -2.279 23.078 7.723 1 98.31 212 ASP B N 1
ATOM 3641 C CA . ASP B 1 212 ? -3.047 24.047 8.5 1 98.31 212 ASP B CA 1
ATOM 3642 C C . ASP B 1 212 ? -4.504 23.609 8.641 1 98.31 212 ASP B C 1
ATOM 3644 O O . ASP B 1 212 ? -5.117 23.812 9.688 1 98.31 212 ASP B O 1
ATOM 3648 N N . ASN B 1 213 ? -5.035 23.109 7.586 1 98.5 213 ASN B N 1
ATOM 3649 C CA . ASN B 1 213 ? -6.422 22.641 7.605 1 98.5 213 ASN B CA 1
ATOM 3650 C C . ASN B 1 213 ? -6.641 21.562 8.656 1 98.5 213 ASN B C 1
ATOM 3652 O O . ASN B 1 213 ? -7.66 21.562 9.352 1 98.5 213 ASN B O 1
ATOM 3656 N N . LEU B 1 214 ? -5.695 20.641 8.75 1 98.56 214 LEU B N 1
ATOM 3657 C CA . LEU B 1 214 ? -5.84 19.594 9.758 1 98.56 214 LEU B CA 1
ATOM 3658 C C . LEU B 1 214 ? -5.652 20.156 11.156 1 98.56 214 LEU B C 1
ATOM 3660 O O . LEU B 1 214 ? -6.406 19.812 12.078 1 98.56 214 LEU B O 1
ATOM 3664 N N . GLU B 1 215 ? -4.695 21.062 11.336 1 97.94 215 GLU B N 1
ATOM 3665 C CA . GLU B 1 215 ? -4.379 21.656 12.633 1 97.94 215 GLU B CA 1
ATOM 3666 C C . GLU B 1 215 ? -5.574 22.422 13.195 1 97.94 215 GLU B C 1
ATOM 3668 O O . GLU B 1 215 ? -5.711 22.578 14.414 1 97.94 215 GLU B O 1
ATOM 3673 N N . LYS B 1 216 ? -6.434 22.828 12.336 1 97.5 216 LYS B N 1
ATOM 3674 C CA . LYS B 1 216 ? -7.586 23.625 12.734 1 97.5 216 LYS B CA 1
ATOM 3675 C C . LYS B 1 216 ? -8.742 22.734 13.195 1 97.5 216 LYS B C 1
ATOM 3677 O O . LYS B 1 216 ? -9.703 23.234 13.781 1 97.5 216 LYS B O 1
ATOM 3682 N N . GLN B 1 217 ? -8.672 21.484 12.852 1 98 217 GLN B N 1
ATOM 3683 C CA . GLN B 1 217 ? -9.695 20.578 13.359 1 98 217 GLN B CA 1
ATOM 3684 C C . GLN B 1 217 ? -9.641 20.484 14.883 1 98 217 GLN B C 1
ATOM 3686 O O . GLN B 1 217 ? -8.641 20.031 15.445 1 98 217 GLN B O 1
ATOM 3691 N N . PRO B 1 218 ? -10.68 20.797 15.586 1 97.94 218 PRO B N 1
ATOM 3692 C CA . PRO B 1 218 ? -10.625 20.875 17.047 1 97.94 218 PRO B CA 1
ATOM 3693 C C . PRO B 1 218 ? -10.281 19.547 17.703 1 97.94 218 PRO B C 1
ATOM 3695 O O . PRO B 1 218 ? -9.453 19.5 18.625 1 97.94 218 PRO B O 1
ATOM 3698 N N . LYS B 1 219 ? -10.867 18.484 17.266 1 97.94 219 LYS B N 1
ATOM 3699 C CA . LYS B 1 219 ? -10.602 17.172 17.859 1 97.94 219 LYS B CA 1
ATOM 3700 C C . LYS B 1 219 ? -9.156 16.75 17.609 1 97.94 219 LYS B C 1
ATOM 3702 O O . LYS B 1 219 ? -8.523 16.156 18.484 1 97.94 219 LYS B O 1
ATOM 3707 N N . TYR B 1 220 ? -8.68 17.062 16.484 1 98.38 220 TYR B N 1
ATOM 3708 C CA . TYR B 1 220 ? -7.293 16.75 16.172 1 98.38 220 TYR B CA 1
ATOM 3709 C C . TYR B 1 220 ? -6.34 17.531 17.062 1 98.38 220 TYR B C 1
ATOM 3711 O O . TYR B 1 220 ? -5.406 16.969 17.625 1 98.38 220 TYR B O 1
ATOM 3719 N N . ALA B 1 221 ? -6.578 18.812 17.078 1 98.12 221 ALA B N 1
ATOM 3720 C CA . ALA B 1 221 ? -5.711 19.688 17.859 1 98.12 221 ALA B CA 1
ATOM 3721 C C . ALA B 1 221 ? -5.672 19.25 19.328 1 98.12 221 ALA B C 1
ATOM 3723 O O . ALA B 1 221 ? -4.605 19.234 19.938 1 98.12 221 ALA B O 1
ATOM 3724 N N . ALA B 1 222 ? -6.816 18.906 19.859 1 98 222 ALA B N 1
ATOM 3725 C CA . ALA B 1 222 ? -6.895 18.438 21.25 1 98 222 ALA B CA 1
ATOM 3726 C C . ALA B 1 222 ? -6.117 17.141 21.438 1 98 222 ALA B C 1
ATOM 3728 O O . ALA B 1 222 ? -5.383 16.984 22.422 1 98 222 ALA B O 1
ATOM 3729 N N . TRP B 1 223 ? -6.281 16.219 20.531 1 97.88 223 TRP B N 1
ATOM 3730 C CA . TRP B 1 223 ? -5.582 14.938 20.578 1 97.88 223 TRP B CA 1
ATOM 3731 C C . TRP B 1 223 ? -4.074 15.133 20.5 1 97.88 223 TRP B C 1
ATOM 3733 O O . TRP B 1 223 ? -3.318 14.562 21.281 1 97.88 223 TRP B O 1
ATOM 3743 N N . LYS B 1 224 ? -3.672 15.93 19.547 1 97.81 224 LYS B N 1
ATOM 3744 C CA . LYS B 1 224 ? -2.248 16.172 19.328 1 97.81 224 LYS B CA 1
ATOM 3745 C C . LYS B 1 224 ? -1.602 16.797 20.562 1 97.81 224 LYS B C 1
ATOM 3747 O O . LYS B 1 224 ? -0.438 16.531 20.859 1 97.81 224 LYS B O 1
ATOM 3752 N N . ALA B 1 225 ? -2.346 17.578 21.297 1 97.56 225 ALA B N 1
ATOM 3753 C CA . ALA B 1 225 ? -1.841 18.297 22.469 1 97.56 225 ALA B CA 1
ATOM 3754 C C . ALA B 1 225 ? -1.914 17.422 23.719 1 97.56 225 ALA B C 1
ATOM 3756 O O . ALA B 1 225 ? -1.469 17.828 24.797 1 97.56 225 ALA B O 1
ATOM 3757 N N . SER B 1 226 ? -2.457 16.25 23.594 1 97.62 226 SER B N 1
ATOM 3758 C CA . SER B 1 226 ? -2.648 15.383 24.75 1 97.62 226 SER B CA 1
ATOM 3759 C C . SER B 1 226 ? -1.313 14.93 25.328 1 97.62 226 SER B C 1
ATOM 3761 O O . SER B 1 226 ? -0.302 14.898 24.625 1 97.62 226 SER B O 1
ATOM 3763 N N . GLU B 1 227 ? -1.345 14.5 26.562 1 97.62 227 GLU B N 1
ATOM 3764 C CA . GLU B 1 227 ? -0.148 14.016 27.25 1 97.62 227 GLU B CA 1
ATOM 3765 C C . GLU B 1 227 ? 0.363 12.727 26.594 1 97.62 227 GLU B C 1
ATOM 3767 O O . GLU B 1 227 ? 1.573 12.5 26.531 1 97.62 227 GLU B O 1
ATOM 3772 N N . GLU B 1 228 ? -0.479 11.93 26.172 1 96.81 228 GLU B N 1
ATOM 3773 C CA . GLU B 1 228 ? -0.083 10.688 25.5 1 96.81 228 GLU B CA 1
ATOM 3774 C C . GLU B 1 228 ? 0.725 10.977 24.234 1 96.81 228 GLU B C 1
ATOM 3776 O O . GLU B 1 228 ? 1.782 10.375 24.016 1 96.81 228 GLU B O 1
ATOM 3781 N N . CYS B 1 229 ? 0.217 11.852 23.406 1 96.75 229 CYS B N 1
ATOM 3782 C CA . CYS B 1 229 ? 0.914 12.188 22.172 1 96.75 229 CYS B CA 1
ATOM 3783 C C . CYS B 1 229 ? 2.279 12.797 22.469 1 96.75 229 CYS B C 1
ATOM 3785 O O . CYS B 1 229 ? 3.268 12.461 21.812 1 96.75 229 CYS B O 1
ATOM 3787 N N . LYS B 1 230 ? 2.322 13.656 23.469 1 96.31 230 LYS B N 1
ATOM 3788 C CA . LYS B 1 230 ? 3.586 14.289 23.844 1 96.31 230 LYS B CA 1
ATOM 3789 C C . LYS B 1 230 ? 4.594 13.25 24.328 1 96.31 230 LYS B C 1
ATOM 3791 O O . LYS B 1 230 ? 5.77 13.297 23.969 1 96.31 230 LYS B O 1
ATOM 3796 N N . SER B 1 231 ? 4.121 12.344 25.141 1 97 231 SER B N 1
ATOM 3797 C CA . SER B 1 231 ? 4.988 11.305 25.688 1 97 231 SER B CA 1
ATOM 3798 C C . SER B 1 231 ? 5.551 10.414 24.578 1 97 231 SER B C 1
ATOM 3800 O O . SER B 1 231 ? 6.746 10.102 24.578 1 97 231 SER B O 1
ATOM 3802 N N . TYR B 1 232 ? 4.742 10.039 23.672 1 96 232 TYR B N 1
ATOM 3803 C CA . TYR B 1 232 ? 5.195 9.18 22.578 1 96 232 TYR B CA 1
ATOM 3804 C C . TYR B 1 232 ? 6.129 9.938 21.641 1 96 232 TYR B C 1
ATOM 3806 O O . TYR B 1 232 ? 7.059 9.352 21.078 1 96 232 TYR B O 1
ATOM 3814 N N . ALA B 1 233 ? 5.82 11.234 21.469 1 93.69 233 ALA B N 1
ATOM 3815 C CA . ALA B 1 233 ? 6.707 12.055 20.656 1 93.69 233 ALA B CA 1
ATOM 3816 C C . ALA B 1 233 ? 8.102 12.141 21.266 1 93.69 233 ALA B C 1
ATOM 3818 O O . ALA B 1 233 ? 9.109 12.117 20.562 1 93.69 233 ALA B O 1
ATOM 3819 N N . GLU B 1 234 ? 8.18 12.234 22.531 1 94.75 234 GLU B N 1
ATOM 3820 C CA . GLU B 1 234 ? 9.461 12.258 23.234 1 94.75 234 GLU B CA 1
ATOM 3821 C C . GLU B 1 234 ? 10.211 10.945 23.062 1 94.75 234 GLU B C 1
ATOM 3823 O O . GLU B 1 234 ? 11.414 10.938 22.797 1 94.75 234 GLU B O 1
ATOM 3828 N N . THR B 1 235 ? 9.5 9.883 23.234 1 94.69 235 THR B N 1
ATOM 3829 C CA . THR B 1 235 ? 10.102 8.562 23.047 1 94.69 235 THR B CA 1
ATOM 3830 C C . THR B 1 235 ? 10.625 8.406 21.625 1 94.69 235 THR B C 1
ATOM 3832 O O . THR B 1 235 ? 11.719 7.883 21.406 1 94.69 235 THR B O 1
ATOM 3835 N N . ASN B 1 236 ? 9.844 8.852 20.688 1 93.19 236 ASN B N 1
ATOM 3836 C CA . ASN B 1 236 ? 10.234 8.773 19.281 1 93.19 236 ASN B CA 1
ATOM 3837 C C . ASN B 1 236 ? 11.5 9.578 19 1 93.19 236 ASN B C 1
ATOM 3839 O O . ASN B 1 236 ? 12.383 9.117 18.281 1 93.19 236 ASN B O 1
ATOM 3843 N N . MET B 1 237 ? 11.531 10.75 19.609 1 91.88 237 MET B N 1
ATOM 3844 C CA . MET B 1 237 ? 12.695 11.609 19.469 1 91.88 237 MET B CA 1
ATOM 3845 C C . MET B 1 237 ? 13.945 10.938 20.016 1 91.88 237 MET B C 1
ATOM 3847 O O . MET B 1 237 ? 15.008 10.961 19.391 1 91.88 237 MET B O 1
ATOM 3851 N N . GLN B 1 238 ? 13.828 10.312 21.094 1 92.38 238 GLN B N 1
ATOM 3852 C CA . GLN B 1 238 ? 14.953 9.648 21.75 1 92.38 238 GLN B CA 1
ATOM 3853 C C . GLN B 1 238 ? 15.438 8.453 20.938 1 92.38 238 GLN B C 1
ATOM 3855 O O . GLN B 1 238 ? 16.641 8.203 20.859 1 92.38 238 GLN B O 1
ATOM 3860 N N . LYS B 1 239 ? 14.547 7.812 20.312 1 90.19 239 LYS B N 1
ATOM 3861 C CA . LYS B 1 239 ? 14.883 6.559 19.641 1 90.19 239 LYS B CA 1
ATOM 3862 C C . LYS B 1 239 ? 15.312 6.797 18.203 1 90.19 239 LYS B C 1
ATOM 3864 O O . LYS B 1 239 ? 16.188 6.094 17.672 1 90.19 239 LYS B O 1
ATOM 3869 N N . PHE B 1 240 ? 14.672 7.832 17.547 1 90.19 240 PHE B N 1
ATOM 3870 C CA . PHE B 1 240 ? 14.828 7.895 16.109 1 90.19 240 PHE B CA 1
ATOM 3871 C C . PHE B 1 240 ? 15.203 9.297 15.656 1 90.19 240 PHE B C 1
ATOM 3873 O O . PHE B 1 240 ? 15.344 9.562 14.461 1 90.19 240 PHE B O 1
ATOM 3880 N N . ASN B 1 241 ? 15.258 10.258 16.547 1 87.69 241 ASN B N 1
ATOM 3881 C CA . ASN B 1 241 ? 15.711 11.625 16.312 1 87.69 241 ASN B CA 1
ATOM 3882 C C . ASN B 1 241 ? 14.641 12.453 15.617 1 87.69 241 ASN B C 1
ATOM 3884 O O . ASN B 1 241 ? 14.953 13.414 14.914 1 87.69 241 ASN B O 1
ATOM 3888 N N . PHE B 1 242 ? 13.453 11.93 15.617 1 87.94 242 PHE B N 1
ATOM 3889 C CA . PHE B 1 242 ? 12.336 12.727 15.125 1 87.94 242 PHE B CA 1
ATOM 3890 C C . PHE B 1 242 ? 11.031 12.297 15.789 1 87.94 242 PHE B C 1
ATOM 3892 O O . PHE B 1 242 ? 10.969 11.258 16.438 1 87.94 242 PHE B O 1
#

Foldseek 3Di:
DPPQPDDPPDDPVRVVCFLVDQAKAKEWEDALACPQCVLVVLLVLLDPHNYDYDYDPDLVVCQVVAVVSDDTWMWIATPVGHIDIDHDRLVSLLVSQVSRPQQDDDDVSNVQLSVLLVLLVVLVVQCCPQQQPDDPVCNVVSLCCSLVPVVQVNLVVQLVQLVVVVLCLDSGDNDHHSSLSSLLRCVVVSCQSRPPVQDDCVRRVSSVSSNVVSCPSPSSVVVCPDPSVVVSHVVCCVNRVD/DPPQDDDPPDDPVRVVCQLVHDAWAKEWEDALACPQCVLVVLLVLLDPHNYDYDYDPDLVVCQVVAVVSDDTWMWIATPVGDIDIDDDRLVSLLVSQVSRPQQDDDDVSNVQLSVLLVLLVVLVVQCCPQQQPDDPVCNVVSLCCSLVPVVQVNLVVQLVQLVVVVLCLDSGDNDHHSSLSSLLRCVVVSCQSRPPVQDDCVRRVSSVSSNVVSCPSPSSVPVCPDPSVVVNHVVCCVNRVD

Solvent-accessible surface area (backbone atoms only — not comparable to full-atom values): 26312 Å² total; per-residue (Å²): 132,86,77,78,71,81,84,68,89,70,50,70,71,55,48,62,59,53,70,76,45,83,70,44,38,36,37,40,38,37,71,86,41,42,81,89,50,49,42,53,54,43,50,48,50,61,40,91,61,49,70,46,83,44,59,71,90,51,54,86,75,48,30,81,76,33,72,79,50,48,74,48,32,40,36,39,31,40,85,87,63,50,74,44,80,46,38,51,64,70,49,48,45,50,51,53,20,56,73,7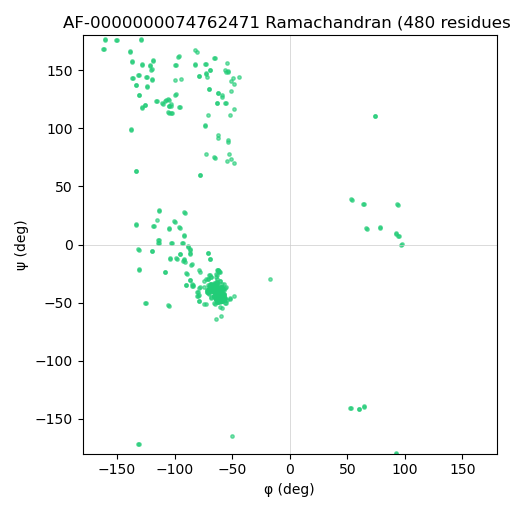4,63,20,35,61,92,45,72,68,45,27,53,53,33,47,29,54,29,48,54,53,48,50,58,51,47,48,45,47,64,52,22,68,64,32,58,77,92,43,28,69,61,34,43,48,49,44,56,71,48,54,47,50,54,50,48,51,44,49,35,52,48,16,48,74,44,67,42,71,29,20,70,55,75,89,51,78,28,50,29,33,44,44,50,35,58,47,45,60,48,53,35,64,69,52,43,67,78,70,52,38,68,83,76,25,45,31,54,42,31,20,33,50,54,52,59,63,34,64,48,38,41,52,48,61,68,29,69,65,48,49,52,14,44,51,48,24,32,72,74,70,66,69,134,84,79,81,72,84,86,71,87,73,50,69,70,57,50,60,53,53,67,79,47,76,83,47,36,36,37,42,37,36,70,86,42,44,80,89,48,50,40,54,53,44,49,47,49,60,38,93,61,49,68,47,83,45,60,72,92,52,55,86,76,48,30,82,77,33,72,79,50,48,73,47,33,40,38,38,32,40,83,88,64,51,74,44,80,47,38,50,65,68,50,48,46,51,50,53,20,56,74,73,62,20,36,61,93,46,72,68,44,28,52,52,32,46,28,54,29,48,55,54,48,49,58,51,47,47,46,48,63,52,23,69,64,32,58,76,93,44,26,66,60,36,42,47,50,44,57,70,47,54,48,50,55,50,49,54,44,50,36,52,48,16,48,75,43,65,43,74,29,22,69,55,74,88,49,78,29,50,29,32,45,43,49,34,59,46,43,59,49,52,36,65,69,52,43,67,76,70,52,38,68,84,76,26,45,32,53,43,32,21,33,51,53,51,59,64,35,64,49,38,41,53,48,62,67,28,69,67,46,49,53,15,43,51,48,24,32,74,75,69,67,70

InterPro domains:
  IPR004046 Glutathione S-transferase, C-terminal [PF14497] (128-227)
  IPR010987 Glutathione S-transferase, C-terminal-like [PS50405] (106-233)
  IPR036249 Thioredoxin-like superfamily [SSF52833] (21-101)
  IPR036282 Glutathione S-transferase, C-terminal domain superfamily [SSF47616] (102-228)
  IPR050213 Glutathione S-transferase superfamily [PTHR11571] (26-227)

Secondary structure (DSSP, 8-state):
-----------HHHHHHHHS-TT-EEEEE--SSSTT-HHHHHHHHHS--EEEEE--S-HHHHGGGSGGG-S-EEEEE-TTS-EEEEE-HHHHHHHHHHHHT-S-SSHHHHHHHHHHHHHHHHHHHHIIIIIITS-GGGHHHHHHHIIIIIHHHHHHHHHHHHHHTTTSS-SSTTS--HHHHHHHHHHHHHHHHHTTSS-STTT-HHHHHHHHHHHT-HHHHHHHTSHHHHHHHHHHHHHH--/-----------HHHHHHHHHSS--EEEEE--SSSTT-HHHHHHHHHS--EEEEE--S-HHHHGGGSGGG-S-EEEEE-TTS-EEEEE-HHHHHHHHHHHHT-S-SSHHHHHHHHHHHHHHHHHHHHIIIIIITS-GGGHHHHHHHIIIIIHHHHHHHHHHHHHHTTTSS-SSTTS--HHHHHHHHHHHHHHHHHTTSS-STTT-HHHHHHHHHHHT-HHHHHHHTSHHHHHHHHHHHHHH--

Organism: Mortierella alpina (NCBI:txid64518)

Nearest PDB structures (foldseek):
  2c80-assembly1_B  TM=8.682E-01  e=1.506E-10  Schistosoma haematobium
  8bhz-assembly1_A-2  TM=8.639E-01  e=3.089E-10  Schistosoma haematobium
  2caq-assembly1_A-2  TM=8.670E-01  e=6.020E-10  Schistosoma haematobium
  2f8f-assembly1_A  TM=8.693E-01  e=1.596E-09  Schistosoma haematobium
  2c8u-assembly1_B  TM=8.767E-01  e=2.533E-09  Schistosoma haematobium

pLDDT: mean 90.76, std 17.47, range [22.42, 98.94]

Radius of gyration: 22.36 Å; Cα contacts (8 Å, |Δi|>4): 661; chains: 2; bounding box: 58×61×57 Å

Sequence (484 aa):
MVNLTATKNLSIETMNKLSQNKDNKFQLYYFPITGVVTGLRAMFAMSDADYTFTQPDDWTVEKPLTPFGSMPVLYEITPTGEVLELSELSVLEHYIGQKFGWLGDNQWEQNLVKMYHSSTQAVFDKLVTTVVRAPREHYDQMLEIWASTLVPDWVEYHEKALKANGSNGHYVGSKLTIADIKTATILDNFITLTGDRHISREKTPAIMAVYDNLEKQPKYAAWKASEECKSYAETNMQKFNFMVNLTATKNLSIETMNKLSQNKDNKFQLYYFPITGVVTGLRAMFAMSDADYTFTQPDDWTVEKPLTPFGSMPVLYEITPTGEVLELSELSVLEHYIGQKFGWLGDNQWEQNLVKMYHSSTQAVFDKLVTTVVRAPREHYDQMLEIWASTLVPDWVEYHEKALKANGSNGHYVGSKLTIADIKTATILDNFITLTGDRHISREKTPAIMAVYDNLEKQPKYAAWKASEECKSYAETNMQKFNF